Protein AF-0000000084380554 (afdb_homodimer)

InterPro domains:
  IPR001647 DNA-binding HTH domain, TetR-type [PF00440] (27-72)
  IPR001647 DNA-binding HTH domain, TetR-type [PR00455] (27-40)
  IPR001647 DNA-binding HTH domain, TetR-type [PR00455] (48-71)
  IPR001647 DNA-binding HTH domain, TetR-type [PS50977] (21-81)
  IPR009057 Homedomain-like superfamily [SSF46689] (13-91)
  IPR023772 DNA-binding HTH domain, TetR-type, conserved site [PS01081] (39-69)
  IPR036271 Tetracyclin repressor-like, C-terminal domain superfamily [SSF48498] (96-214)
  IPR050109 HTH-type, TetR-like transcriptional regulator [PTHR30055] (10-184)

pLDDT: mean 89.29, std 14.3, range [25.92, 98.31]

Sequence (442 aa):
MSTQNDKAQPKRPRRQQQRSILTKQKLLDAALQAFAENGFKGTSTRDIAERAGVHHPLITYHFKNKEELWRAAADRVFAGFMQVLENAQSQAAAEPPRERMAMLIRAYVHYAADHPTLHKVLFQESSHSNPRLDWLIDTYMRPLFEVAATDLKKLQEQGLAPAGNPALLFNMIRVSAGAVLALNVELKESSGVDLDDPRNVDMLADMIVNIFLPTGNPRTAMSTQNDKAQPKRPRRQQQRSILTKQKLLDAALQAFAENGFKGTSTRDIAERAGVHHPLITYHFKNKEELWRAAADRVFAGFMQVLENAQSQAAAEPPRERMAMLIRAYVHYAADHPTLHKVLFQESSHSNPRLDWLIDTYMRPLFEVAATDLKKLQEQGLAPAGNPALLFNMIRVSAGAVLALNVELKESSGVDLDDPRNVDMLADMIVNIFLPTGNPRTA

Foldseek 3Di:
DPPPPPPDPPDPPPVVVVVLVLLLVLLLVLLLVQCLVQNLVRDDLVSSCVSSVHDSVSCCVVQVDSVSSNVVSLCVLQVVLVVLLVVLQVVCVPPDLLVSVLSSLLSNLVSCLVPLSNLSNQVRCVPDDDPVNVCCCVPGVVVVQVVQLVSLVVCVVVVQFDDDRSSVLVVVSNCLRNVCSNCQVVCCVVPVQHSNDVVSSVVSSVVSSCRGGPPDRPDDD/DPPPPPPPPPDPPPVVVVVLVLLLVLLLVLLLVQCLVQNLVRDDLVSSCVSSVHDSVSCCVVQVDSVSSNVVSLCVLQVVLVVLLVVLLVVCVPPPLLVSVLSSLLSNLVSCLVPLSNLSNQVRCVPDDDPVNVCCCVPGVVVVLVVQLVSLVVCVVVVQFDDDRSSVLVVVSNCLRNVCSNCQVVCCVVPVQHSNDVVSSVVSSVVSSCRGGPPDRPDDD

Structure (mmCIF, N/CA/C/O backbone):
data_AF-0000000084380554-model_v1
#
loop_
_entity.id
_entity.type
_entity.pdbx_description
1 polymer 'HTH tetR-type domain-containing protein'
#
loop_
_atom_site.group_PDB
_atom_site.id
_atom_site.type_symbol
_atom_site.label_atom_id
_atom_site.label_alt_id
_atom_site.label_comp_id
_atom_site.label_asym_id
_atom_site.label_entity_id
_atom_site.label_seq_id
_atom_site.pdbx_PDB_ins_code
_atom_site.Cartn_x
_atom_site.Cartn_y
_atom_site.Cartn_z
_atom_site.occupancy
_atom_site.B_iso_or_equiv
_atom_site.auth_seq_id
_atom_site.auth_comp_id
_atom_site.auth_asym_id
_atom_site.auth_atom_id
_atom_site.pdbx_PDB_model_num
ATOM 1 N N . MET A 1 1 ? 36 43.25 33.406 1 36.03 1 MET A N 1
ATOM 2 C CA . MET A 1 1 ? 34.844 43.594 32.594 1 36.03 1 MET A CA 1
ATOM 3 C C . MET A 1 1 ? 35.094 43.281 31.109 1 36.03 1 MET A C 1
ATOM 5 O O . MET A 1 1 ? 35.625 44.125 30.375 1 36.03 1 MET A O 1
ATOM 9 N N . SER A 1 2 ? 35.531 42.031 30.719 1 44.47 2 SER A N 1
ATOM 10 C CA . SER A 1 2 ? 35.781 41.469 29.391 1 44.47 2 SER A CA 1
ATOM 11 C C . SER A 1 2 ? 34.5 41.5 28.547 1 44.47 2 SER A C 1
ATOM 13 O O . SER A 1 2 ? 33.531 40.844 28.875 1 44.47 2 SER A O 1
ATOM 15 N N . THR A 1 3 ? 34.25 42.625 27.828 1 43.5 3 THR A N 1
ATOM 16 C CA . THR A 1 3 ? 33.219 42.781 26.812 1 43.5 3 THR A CA 1
ATOM 17 C C . THR A 1 3 ? 33.344 41.688 25.766 1 43.5 3 THR A C 1
ATOM 19 O O . THR A 1 3 ? 34.344 41.625 25.031 1 43.5 3 THR A O 1
ATOM 22 N N . GLN A 1 4 ? 32.906 40.469 26.031 1 43.47 4 GLN A N 1
ATOM 23 C CA . GLN A 1 4 ? 32.75 39.438 25.016 1 43.47 4 GLN A CA 1
ATOM 24 C C . GLN A 1 4 ? 32 39.969 23.781 1 43.47 4 GLN A C 1
ATOM 26 O O . GLN A 1 4 ? 30.844 40.375 23.875 1 43.47 4 GLN A O 1
ATOM 31 N N . ASN A 1 5 ? 32.75 40.688 22.844 1 43.09 5 ASN A N 1
ATOM 32 C CA . ASN A 1 5 ? 32.281 41.125 21.516 1 43.09 5 ASN A CA 1
ATOM 33 C C . ASN A 1 5 ? 31.547 40 20.797 1 43.09 5 ASN A C 1
ATOM 35 O O . ASN A 1 5 ? 32.156 39.031 20.391 1 43.09 5 ASN A O 1
ATOM 39 N N . ASP A 1 6 ? 30.359 39.781 21.125 1 47.75 6 ASP A N 1
ATOM 40 C CA . ASP A 1 6 ? 29.438 38.969 20.312 1 47.75 6 ASP A CA 1
ATOM 41 C C . ASP A 1 6 ? 29.484 39.406 18.844 1 47.75 6 ASP A C 1
ATOM 43 O O . ASP A 1 6 ? 28.844 40.375 18.469 1 47.75 6 ASP A O 1
ATOM 47 N N . LYS A 1 7 ? 30.656 39.438 18.172 1 40.25 7 LYS A N 1
ATOM 48 C CA . LYS A 1 7 ? 30.672 39.688 16.734 1 40.25 7 LYS A CA 1
ATOM 49 C C . LYS A 1 7 ? 29.547 38.906 16.031 1 40.25 7 LYS A C 1
ATOM 51 O O . LYS A 1 7 ? 29.484 37.688 16.109 1 40.25 7 LYS A O 1
ATOM 56 N N . ALA A 1 8 ? 28.578 39.469 15.797 1 51.84 8 ALA A N 1
ATOM 57 C CA . ALA A 1 8 ? 27.484 39.062 14.922 1 51.84 8 ALA A CA 1
ATOM 58 C C . ALA A 1 8 ? 28.016 38.375 13.664 1 51.84 8 ALA A C 1
ATOM 60 O O . ALA A 1 8 ? 28.906 38.906 12.992 1 51.84 8 ALA A O 1
ATOM 61 N N . GLN A 1 9 ? 28.062 37.125 13.625 1 51.91 9 GLN A N 1
ATOM 62 C CA . GLN A 1 9 ? 28.375 36.469 12.367 1 51.91 9 GLN A CA 1
ATOM 63 C C . GLN A 1 9 ? 27.812 37.25 11.18 1 51.91 9 GLN A C 1
ATOM 65 O O . GLN A 1 9 ? 26.672 37.719 11.211 1 51.91 9 GLN A O 1
ATOM 70 N N . PRO A 1 10 ? 28.484 37.781 10.32 1 54.94 10 PRO A N 1
ATOM 71 C CA . PRO A 1 10 ? 28 38.594 9.195 1 54.94 10 PRO A CA 1
ATOM 72 C C . PRO A 1 10 ? 26.812 37.938 8.484 1 54.94 10 PRO A C 1
ATOM 74 O O . PRO A 1 10 ? 26.766 36.719 8.328 1 54.94 10 PRO A O 1
ATOM 77 N N . LYS A 1 11 ? 25.625 38.5 8.586 1 55.28 11 LYS A N 1
ATOM 78 C CA . LYS A 1 11 ? 24.422 38.094 7.859 1 55.28 11 LYS A CA 1
ATOM 79 C C . LYS A 1 11 ? 24.719 37.906 6.375 1 55.28 11 LYS A C 1
ATOM 81 O O . LYS A 1 11 ? 25.25 38.812 5.715 1 55.28 11 LYS A O 1
ATOM 86 N N . ARG A 1 12 ? 24.938 36.656 5.961 1 62.34 12 ARG A N 1
ATOM 87 C CA . ARG A 1 12 ? 25.094 36.438 4.527 1 62.34 12 ARG A CA 1
ATOM 88 C C . ARG A 1 12 ? 24.141 37.312 3.732 1 62.34 12 ARG A C 1
ATOM 90 O O . ARG A 1 12 ? 23.016 37.594 4.172 1 62.34 12 ARG A O 1
ATOM 97 N N . PRO A 1 13 ? 24.641 37.938 2.736 1 66.69 13 PRO A N 1
ATOM 98 C CA . PRO A 1 13 ? 23.766 38.781 1.92 1 66.69 13 PRO A CA 1
ATOM 99 C C . PRO A 1 13 ? 22.5 38.094 1.464 1 66.69 13 PRO A C 1
ATOM 101 O O . PRO A 1 13 ? 22.484 36.875 1.302 1 66.69 13 PRO A O 1
ATOM 104 N N . ARG A 1 14 ? 21.344 38.812 1.437 1 68.5 14 ARG A N 1
ATOM 105 C CA . ARG A 1 14 ? 20 38.344 1.116 1 68.5 14 ARG A CA 1
ATOM 106 C C . ARG A 1 14 ? 20.031 37.375 -0.07 1 68.5 14 ARG A C 1
ATOM 108 O O . ARG A 1 14 ? 19.359 36.344 -0.056 1 68.5 14 ARG A O 1
ATOM 115 N N . ARG A 1 15 ? 20.844 37.75 -1.089 1 71.31 15 ARG A N 1
ATOM 116 C CA . ARG A 1 15 ? 20.922 36.938 -2.297 1 71.31 15 ARG A CA 1
ATOM 117 C C . ARG A 1 15 ? 21.531 35.562 -2.002 1 71.31 15 ARG A C 1
ATOM 119 O O . ARG A 1 15 ? 21.094 34.562 -2.541 1 71.31 15 ARG A O 1
ATOM 126 N N . GLN A 1 16 ? 22.562 35.625 -1.169 1 69.81 16 GLN A N 1
ATOM 127 C CA . GLN A 1 16 ? 23.234 34.375 -0.803 1 69.81 16 GLN A CA 1
ATOM 128 C C . GLN A 1 16 ? 22.312 33.469 0.021 1 69.81 16 GLN A C 1
ATOM 130 O O . GLN A 1 16 ? 22.312 32.25 -0.136 1 69.81 16 GLN A O 1
ATOM 135 N N . GLN A 1 17 ? 21.5 34.125 0.887 1 73 17 GLN A N 1
ATOM 136 C CA . GLN A 1 17 ? 20.547 33.375 1.694 1 73 17 GLN A CA 1
ATOM 137 C C . GLN A 1 17 ? 19.484 32.719 0.82 1 73 17 GLN A C 1
ATOM 139 O O . GLN A 1 17 ? 19.125 31.562 1.034 1 73 17 GLN A O 1
ATOM 144 N N . GLN A 1 18 ? 19.062 33.531 -0.111 1 76.31 18 GLN A N 1
ATOM 145 C CA . GLN A 1 18 ? 18.031 33.031 -1.021 1 76.31 18 GLN A CA 1
ATOM 146 C C . GLN A 1 18 ? 1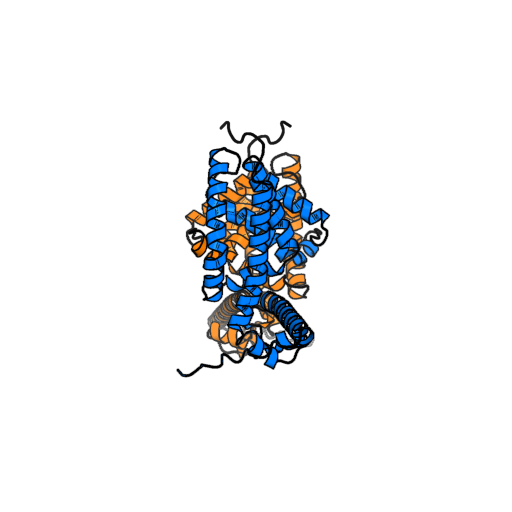8.562 31.875 -1.852 1 76.31 18 GLN A C 1
ATOM 148 O O . GLN A 1 18 ? 17.859 30.891 -2.08 1 76.31 18 GLN A O 1
ATOM 153 N N . ARG A 1 19 ? 19.781 31.953 -2.293 1 78.19 19 ARG A N 1
ATOM 154 C CA . ARG A 1 19 ? 20.406 30.891 -3.064 1 78.19 19 ARG A CA 1
ATOM 155 C C . ARG A 1 19 ? 20.578 29.625 -2.221 1 78.19 19 ARG A C 1
ATOM 157 O O . ARG A 1 19 ? 20.391 28.516 -2.719 1 78.19 19 ARG A O 1
ATOM 164 N N . SER A 1 20 ? 20.922 29.875 -1.025 1 81.94 20 SER A N 1
ATOM 165 C CA . SER A 1 20 ? 21.094 28.75 -0.105 1 81.94 20 SER A CA 1
ATOM 166 C C . SER A 1 20 ? 19.766 28.031 0.143 1 81.94 20 SER A C 1
ATOM 168 O O . SER A 1 20 ? 19.719 26.812 0.149 1 81.94 20 SER A O 1
ATOM 170 N N . ILE A 1 21 ? 18.781 28.844 0.295 1 83.88 21 ILE A N 1
ATOM 171 C CA . ILE A 1 21 ? 17.453 28.281 0.526 1 83.88 21 ILE A CA 1
ATOM 172 C C . ILE A 1 21 ? 17.016 27.5 -0.701 1 83.88 21 ILE A C 1
ATOM 174 O O . ILE A 1 21 ? 16.484 26.391 -0.577 1 83.88 21 ILE A O 1
ATOM 178 N N . LEU A 1 22 ? 17.25 27.969 -1.778 1 87.25 22 LEU A N 1
ATOM 179 C CA . LEU A 1 22 ? 16.875 27.312 -3.023 1 87.25 22 LEU A CA 1
ATOM 180 C C . LEU A 1 22 ? 17.641 26 -3.199 1 87.25 22 LEU A C 1
ATOM 182 O O . LEU A 1 22 ? 17.062 25 -3.631 1 87.25 22 LEU A O 1
ATOM 186 N N . THR A 1 23 ? 18.906 26.094 -2.887 1 89.44 23 THR A N 1
ATOM 187 C CA . THR A 1 23 ? 19.734 24.891 -2.979 1 89.44 23 THR A CA 1
ATOM 188 C C . THR A 1 23 ? 19.234 23.828 -2.02 1 89.44 23 THR A C 1
ATOM 190 O O . THR A 1 23 ? 19.125 22.656 -2.391 1 89.44 23 THR A O 1
ATOM 193 N N . LYS A 1 24 ? 18.953 24.266 -0.84 1 91.81 24 LYS A N 1
ATOM 194 C CA . LYS A 1 24 ? 18.438 23.328 0.157 1 91.81 24 LYS A CA 1
ATOM 195 C C . LYS A 1 24 ? 17.141 22.672 -0.318 1 91.81 24 LYS A C 1
ATOM 197 O O . LYS A 1 24 ? 16.969 21.453 -0.172 1 91.81 24 LYS A O 1
ATOM 202 N N . GLN A 1 25 ? 16.281 23.438 -0.913 1 92.56 25 GLN A N 1
ATOM 203 C CA . GLN A 1 25 ? 15.016 22.938 -1.42 1 92.56 25 GLN A CA 1
ATOM 204 C C . GLN A 1 25 ? 15.234 21.953 -2.568 1 92.56 25 GLN A C 1
ATOM 206 O O . GLN A 1 25 ? 14.578 20.906 -2.633 1 92.56 25 GLN A O 1
ATOM 211 N N . LYS A 1 26 ? 16.094 22.234 -3.408 1 93.44 26 LYS A N 1
ATOM 212 C CA . LYS A 1 26 ? 16.422 21.359 -4.523 1 93.44 26 LYS A CA 1
ATOM 213 C C . LYS A 1 26 ? 16.938 20 -4.027 1 93.44 26 LYS A C 1
ATOM 215 O O . LYS A 1 26 ? 16.578 18.953 -4.562 1 93.44 26 LYS A O 1
ATOM 220 N N . LEU A 1 27 ? 17.766 20.125 -3.051 1 94.19 27 LEU A N 1
ATOM 221 C CA . LEU A 1 27 ? 18.359 18.906 -2.49 1 94.19 27 LEU A CA 1
ATOM 222 C C . LEU A 1 27 ? 17.297 18.047 -1.817 1 94.19 27 LEU A C 1
ATOM 224 O O . LEU A 1 27 ? 17.297 16.828 -1.967 1 94.19 27 LEU A O 1
ATOM 228 N N . LEU A 1 28 ? 16.406 18.703 -1.146 1 95.19 28 LEU A N 1
ATOM 229 C CA . LEU A 1 28 ? 15.344 17.969 -0.463 1 95.19 28 LEU A CA 1
ATOM 230 C C . LEU A 1 28 ? 14.422 17.297 -1.468 1 95.19 28 LEU A C 1
ATOM 232 O O . LEU A 1 28 ? 14.031 16.141 -1.283 1 95.19 28 LEU A O 1
ATOM 236 N N . ASP A 1 29 ? 14.109 17.969 -2.494 1 93.81 29 ASP A N 1
ATOM 237 C CA . ASP A 1 29 ? 13.258 17.422 -3.541 1 93.81 29 ASP A CA 1
ATOM 238 C C . ASP A 1 29 ? 13.922 16.219 -4.207 1 93.81 29 ASP A C 1
ATOM 240 O O . ASP A 1 29 ? 13.289 15.172 -4.395 1 93.81 29 ASP A O 1
ATOM 244 N N . ALA A 1 30 ? 15.141 16.375 -4.523 1 95 30 ALA A N 1
ATOM 245 C CA . ALA A 1 30 ? 15.906 15.297 -5.148 1 95 30 ALA A CA 1
ATOM 246 C C . ALA A 1 30 ? 16.031 14.102 -4.211 1 95 30 ALA A C 1
ATOM 248 O O . ALA A 1 30 ? 15.93 12.945 -4.641 1 95 30 ALA A O 1
ATOM 249 N N . ALA A 1 31 ? 16.281 14.414 -2.971 1 95.69 31 ALA A N 1
ATOM 250 C CA . ALA A 1 31 ? 16.438 13.367 -1.968 1 95.69 31 ALA A CA 1
ATOM 251 C C . ALA A 1 31 ? 15.148 12.57 -1.803 1 95.69 31 ALA A C 1
ATOM 253 O O . ALA A 1 31 ? 15.172 11.336 -1.79 1 95.69 31 ALA A O 1
ATOM 254 N N . LEU A 1 32 ? 14.07 13.289 -1.704 1 93.81 32 LEU A N 1
ATOM 255 C CA . LEU A 1 32 ? 12.773 12.641 -1.534 1 93.81 32 LEU A CA 1
ATOM 256 C C . LEU A 1 32 ? 12.492 11.68 -2.688 1 93.81 32 LEU A C 1
ATOM 258 O O . LEU A 1 32 ? 12.094 10.539 -2.467 1 93.81 32 LEU A O 1
ATOM 262 N N . GLN A 1 33 ? 12.703 12.102 -3.818 1 91.19 33 GLN A N 1
ATOM 263 C CA . GLN A 1 33 ? 12.477 11.281 -5 1 91.19 33 GLN A CA 1
ATOM 264 C C . GLN A 1 33 ? 13.406 10.062 -5.016 1 91.19 33 GLN A C 1
ATOM 266 O O . GLN A 1 33 ? 12.961 8.945 -5.277 1 91.19 33 GLN A O 1
ATOM 271 N N . ALA A 1 34 ? 14.633 10.312 -4.762 1 91.38 34 ALA A N 1
ATOM 272 C CA . ALA A 1 34 ? 15.625 9.242 -4.781 1 91.38 34 ALA A CA 1
ATOM 273 C C . ALA A 1 34 ? 15.312 8.188 -3.725 1 91.38 34 ALA A C 1
ATOM 275 O O . ALA A 1 34 ? 15.328 6.988 -4.016 1 91.38 34 ALA A O 1
ATOM 276 N N . PHE A 1 35 ? 14.992 8.625 -2.521 1 91.31 35 PHE A N 1
ATOM 277 C CA . PHE A 1 35 ? 14.688 7.703 -1.43 1 91.31 35 PHE A CA 1
ATOM 278 C C . PHE A 1 35 ? 13.391 6.949 -1.701 1 91.31 35 PHE A C 1
ATOM 280 O O . PHE A 1 35 ? 13.281 5.766 -1.373 1 91.31 35 PHE A O 1
ATOM 287 N N . ALA A 1 36 ? 12.453 7.605 -2.285 1 88.44 36 ALA A N 1
ATOM 288 C CA . ALA A 1 36 ? 11.172 6.973 -2.617 1 88.44 36 ALA A CA 1
ATOM 289 C C . ALA A 1 36 ? 11.352 5.914 -3.701 1 88.44 36 ALA A C 1
ATOM 291 O O . ALA A 1 36 ? 10.695 4.871 -3.674 1 88.44 36 ALA A O 1
ATOM 292 N N . GLU A 1 37 ? 12.234 6.109 -4.613 1 84 37 GLU A N 1
ATOM 293 C CA . GLU A 1 37 ? 12.422 5.234 -5.77 1 84 37 GLU A CA 1
ATOM 294 C C . GLU A 1 37 ? 13.359 4.078 -5.441 1 84 37 GLU A C 1
ATOM 296 O O . GLU A 1 37 ? 13.125 2.945 -5.867 1 84 37 GLU A O 1
ATOM 301 N N . ASN A 1 38 ? 14.438 4.414 -4.625 1 83.75 38 ASN A N 1
ATOM 302 C CA . ASN A 1 38 ? 15.516 3.439 -4.512 1 83.75 38 ASN A CA 1
ATOM 303 C C . ASN A 1 38 ? 15.695 2.967 -3.074 1 83.75 38 ASN A C 1
ATOM 305 O O . ASN A 1 38 ? 16.5 2.064 -2.809 1 83.75 38 ASN A O 1
ATOM 309 N N . GLY A 1 39 ? 14.922 3.578 -2.205 1 87.56 39 GLY A N 1
ATOM 310 C CA . GLY A 1 39 ? 15.164 3.275 -0.803 1 87.56 39 GLY A CA 1
ATOM 311 C C . GLY A 1 39 ? 16.406 3.939 -0.256 1 87.56 39 GLY A C 1
ATOM 312 O O . GLY A 1 39 ? 17.203 4.504 -1.013 1 87.56 39 GLY A O 1
ATOM 313 N N . PHE A 1 40 ? 16.625 3.809 1.055 1 90.56 40 PHE A N 1
ATOM 314 C CA . PHE A 1 40 ? 17.75 4.445 1.721 1 90.56 40 PHE A CA 1
ATOM 315 C C . PHE A 1 40 ? 19.062 3.805 1.286 1 90.56 40 PHE A C 1
ATOM 317 O O . PHE A 1 40 ? 20.016 4.504 0.923 1 90.56 40 PHE A O 1
ATOM 324 N N . LYS A 1 41 ? 19.109 2.541 1.317 1 85.12 41 LYS A N 1
ATOM 325 C CA . LYS A 1 41 ? 20.328 1.815 0.989 1 85.12 41 LYS A CA 1
ATOM 326 C C . LYS A 1 41 ? 20.688 1.982 -0.484 1 85.12 41 LYS A C 1
ATOM 328 O O . LYS A 1 41 ? 21.859 2.09 -0.833 1 85.12 41 LYS A O 1
ATOM 333 N N . GLY A 1 42 ? 19.719 2.086 -1.3 1 84.94 42 GLY A N 1
ATOM 334 C CA . GLY A 1 42 ? 19.938 2.16 -2.734 1 84.94 42 GLY A CA 1
ATOM 335 C C . GLY A 1 42 ? 20.25 3.564 -3.219 1 84.94 42 GLY A C 1
ATOM 336 O O . GLY A 1 42 ? 20.484 3.779 -4.41 1 84.94 42 GLY A O 1
ATOM 337 N N . THR A 1 43 ? 20.219 4.465 -2.359 1 91.5 43 THR A N 1
ATOM 338 C CA . THR A 1 43 ? 20.438 5.859 -2.721 1 91.5 43 THR A CA 1
ATOM 339 C C . THR A 1 43 ? 21.766 6.363 -2.154 1 91.5 43 THR A C 1
ATOM 341 O O . THR A 1 43 ? 22.094 6.098 -0.996 1 91.5 43 THR A O 1
ATOM 344 N N . SER A 1 44 ? 22.547 7.047 -3.012 1 93.56 44 SER A N 1
ATOM 345 C CA . SER A 1 44 ? 23.781 7.684 -2.547 1 93.56 44 SER A CA 1
ATOM 346 C C . SER A 1 44 ? 23.641 9.203 -2.545 1 93.56 44 SER A C 1
ATOM 348 O O . SER A 1 44 ? 22.828 9.766 -3.279 1 93.56 44 SER A O 1
ATOM 350 N N . THR A 1 45 ? 24.438 9.828 -1.69 1 95.38 45 THR A N 1
ATOM 351 C CA . THR A 1 45 ? 24.438 11.289 -1.659 1 95.38 45 THR A CA 1
ATOM 352 C C . THR A 1 45 ? 24.922 11.859 -2.982 1 95.38 45 THR A C 1
ATOM 354 O O . THR A 1 45 ? 24.5 12.938 -3.398 1 95.38 45 THR A O 1
ATOM 357 N N . ARG A 1 46 ? 25.766 11.188 -3.639 1 94.19 46 ARG A N 1
ATOM 358 C CA . ARG A 1 46 ? 26.234 11.602 -4.957 1 94.19 46 ARG A CA 1
ATOM 359 C C . ARG A 1 46 ? 25.094 11.625 -5.965 1 94.19 46 ARG A C 1
ATOM 361 O O . ARG A 1 46 ? 24.953 12.578 -6.723 1 94.19 46 ARG A O 1
ATOM 368 N N . ASP A 1 47 ? 24.25 10.602 -5.93 1 91.94 47 ASP A N 1
ATOM 369 C CA . ASP A 1 47 ? 23.078 10.531 -6.797 1 91.94 47 ASP A CA 1
ATOM 370 C C . ASP A 1 47 ? 22.141 11.703 -6.547 1 91.94 47 ASP A C 1
ATOM 372 O O . ASP A 1 47 ? 21.609 12.289 -7.492 1 91.94 47 ASP A O 1
ATOM 376 N N . ILE A 1 48 ? 21.953 12.031 -5.355 1 96 48 ILE A N 1
ATOM 377 C CA . ILE A 1 48 ? 21.031 13.102 -4.965 1 96 48 ILE A CA 1
ATOM 378 C C . ILE A 1 48 ? 21.578 14.445 -5.457 1 96 48 ILE A C 1
ATOM 380 O O . ILE A 1 48 ? 20.828 15.258 -6.012 1 96 48 ILE A O 1
ATOM 384 N N . ALA A 1 49 ? 22.891 14.648 -5.242 1 95.75 49 ALA A N 1
ATOM 385 C CA . ALA A 1 49 ? 23.516 15.883 -5.699 1 95.75 49 ALA A CA 1
ATOM 386 C C . ALA A 1 49 ? 23.391 16.031 -7.211 1 95.75 49 ALA A C 1
ATOM 388 O O . ALA A 1 49 ? 23.062 17.125 -7.707 1 95.75 49 ALA A O 1
ATOM 389 N N . GLU A 1 50 ? 23.625 14.977 -7.922 1 95.19 50 GLU A N 1
ATOM 390 C CA . GLU A 1 50 ? 23.531 14.977 -9.375 1 95.19 50 GLU A CA 1
ATOM 391 C C . GLU A 1 50 ? 22.109 15.289 -9.836 1 95.19 50 GLU A C 1
ATOM 393 O O . GLU A 1 50 ? 21.906 16.109 -10.727 1 95.19 50 GLU A O 1
ATOM 398 N N . ARG A 1 51 ? 21.172 14.703 -9.203 1 93.62 51 ARG A N 1
ATOM 399 C CA . ARG A 1 51 ? 19.766 14.93 -9.531 1 93.62 51 ARG A CA 1
ATOM 400 C C . ARG A 1 51 ? 19.359 16.375 -9.242 1 93.62 51 ARG A C 1
ATOM 402 O O . ARG A 1 51 ? 18.547 16.938 -9.961 1 93.62 51 ARG A O 1
ATOM 409 N N . ALA A 1 52 ? 19.906 16.891 -8.188 1 94.88 52 ALA A N 1
ATOM 410 C CA . ALA A 1 52 ? 19.578 18.25 -7.766 1 94.88 52 ALA A CA 1
ATOM 411 C C . ALA A 1 52 ? 20.344 19.281 -8.594 1 94.88 52 ALA A C 1
ATOM 413 O O . ALA A 1 52 ? 20.031 20.469 -8.555 1 94.88 52 ALA A O 1
ATOM 414 N N . GLY A 1 53 ? 21.328 18.812 -9.305 1 94.88 53 GLY A N 1
ATOM 415 C CA . GLY A 1 53 ? 22.156 19.719 -10.086 1 94.88 53 GLY A CA 1
ATOM 416 C C . GLY A 1 53 ? 23.078 20.578 -9.234 1 94.88 53 GLY A C 1
ATOM 417 O O . GLY A 1 53 ? 23.266 21.766 -9.523 1 94.88 53 GLY A O 1
ATOM 418 N N . VAL A 1 54 ? 23.516 20.109 -8.164 1 93 54 VAL A N 1
ATOM 419 C CA . VAL A 1 54 ? 24.359 20.859 -7.25 1 93 54 VAL A CA 1
ATOM 420 C C . VAL A 1 54 ? 25.641 20.094 -6.977 1 93 54 VAL A C 1
ATOM 422 O O . VAL A 1 54 ? 25.719 18.891 -7.238 1 93 54 VAL A O 1
ATOM 425 N N . HIS A 1 55 ? 26.609 20.859 -6.438 1 91.69 55 HIS A N 1
ATOM 426 C CA . HIS A 1 55 ? 27.875 20.234 -6.059 1 91.69 55 HIS A CA 1
ATOM 427 C C . HIS A 1 55 ? 27.719 19.391 -4.801 1 91.69 55 HIS A C 1
ATOM 429 O O . HIS A 1 55 ? 27.078 19.812 -3.834 1 91.69 55 HIS A O 1
ATOM 435 N N . HIS A 1 56 ? 28.359 18.234 -4.805 1 92.5 56 HIS A N 1
ATOM 436 C CA . HIS A 1 56 ? 28.203 17.203 -3.795 1 92.5 56 HIS A CA 1
ATOM 437 C C . HIS A 1 56 ? 28.531 17.734 -2.402 1 92.5 56 HIS A C 1
ATOM 439 O O . HIS A 1 56 ? 27.797 17.453 -1.445 1 92.5 56 HIS A O 1
ATOM 445 N N . PRO A 1 57 ? 29.516 18.578 -2.195 1 90.75 57 PRO A N 1
ATOM 446 C CA . PRO A 1 57 ? 29.859 19.047 -0.845 1 90.75 57 PRO A CA 1
ATOM 447 C C . PRO A 1 57 ? 28.734 19.859 -0.199 1 90.75 57 PRO A C 1
ATOM 449 O O . PRO A 1 57 ? 28.688 19.984 1.026 1 90.75 57 PRO A O 1
ATOM 452 N N . LEU A 1 58 ? 27.922 20.359 -0.978 1 90.38 58 LEU A N 1
ATOM 453 C CA . LEU A 1 58 ? 26.812 21.172 -0.465 1 90.38 58 LEU A CA 1
ATOM 454 C C . LEU A 1 58 ? 25.859 20.312 0.358 1 90.38 58 LEU A C 1
ATOM 456 O O . LEU A 1 58 ? 25.125 20.844 1.21 1 90.38 58 LEU A O 1
ATOM 460 N N . ILE A 1 59 ? 25.828 19 0.095 1 92.38 59 ILE A N 1
ATOM 461 C CA . ILE A 1 59 ? 24.984 18.109 0.886 1 92.38 59 ILE A CA 1
ATOM 462 C C . ILE A 1 59 ? 25.469 18.094 2.332 1 92.38 59 ILE A C 1
ATOM 464 O O . ILE A 1 59 ? 24.672 18.219 3.266 1 92.38 59 ILE A O 1
ATOM 468 N N . THR A 1 60 ? 26.781 17.969 2.479 1 91.75 60 THR A N 1
ATOM 469 C CA . THR A 1 60 ? 27.344 17.938 3.82 1 91.75 60 THR A CA 1
ATOM 470 C C . THR A 1 60 ? 27.172 19.281 4.52 1 91.75 60 THR A C 1
ATOM 472 O O . THR A 1 60 ? 26.938 19.328 5.73 1 91.75 60 THR A O 1
ATOM 475 N N . TYR A 1 61 ? 27.312 20.266 3.75 1 91.06 61 TYR A N 1
ATOM 476 C CA . TYR A 1 61 ? 27.156 21.609 4.301 1 91.06 61 TYR A CA 1
ATOM 477 C C . TYR A 1 61 ? 25.75 21.812 4.848 1 91.06 61 TYR A C 1
ATOM 479 O O . TYR A 1 61 ? 25.578 22.266 5.98 1 91.06 61 TYR A O 1
ATOM 487 N N . HIS A 1 62 ? 24.781 21.391 4.148 1 93.25 62 HIS A N 1
ATOM 488 C CA . HIS A 1 62 ? 23.391 21.672 4.512 1 93.25 62 HIS A CA 1
ATOM 489 C C . HIS A 1 62 ? 22.844 20.609 5.441 1 93.25 62 HIS A C 1
ATOM 491 O O . HIS A 1 62 ? 21.984 20.891 6.289 1 93.25 62 HIS A O 1
ATOM 497 N N . PHE A 1 63 ? 23.234 19.234 5.328 1 94.94 63 PHE A N 1
ATOM 498 C CA . PHE A 1 63 ? 22.531 18.172 6.027 1 94.94 63 PHE A CA 1
ATOM 499 C C . PHE A 1 63 ? 23.516 17.281 6.781 1 94.94 63 PHE A C 1
ATOM 501 O O . PHE A 1 63 ? 23.109 16.375 7.52 1 94.94 63 PHE A O 1
ATOM 508 N N . LYS A 1 64 ? 24.719 17.516 6.734 1 93.19 64 LYS A N 1
ATOM 509 C CA . LYS A 1 64 ? 25.781 16.844 7.477 1 93.19 64 LYS A CA 1
ATOM 510 C C . LYS A 1 64 ? 26.062 15.461 6.906 1 93.19 64 LYS A C 1
ATOM 512 O O . LYS A 1 64 ? 27.219 15.141 6.582 1 93.19 64 LYS A O 1
ATOM 517 N N . ASN A 1 65 ? 24.922 14.57 6.875 1 94 65 ASN A N 1
ATOM 518 C CA . ASN A 1 65 ? 25.078 13.219 6.355 1 94 65 ASN A CA 1
ATOM 519 C C . ASN A 1 65 ? 23.797 12.711 5.719 1 94 65 ASN A C 1
ATOM 521 O O . ASN A 1 65 ? 22.781 13.422 5.707 1 94 65 ASN A O 1
ATOM 525 N N . LYS A 1 66 ? 23.812 11.523 5.188 1 95.44 66 LYS A N 1
ATOM 526 C CA . LYS A 1 66 ? 22.703 10.938 4.441 1 95.44 66 LYS A CA 1
ATOM 527 C C . LYS A 1 66 ? 21.484 10.734 5.34 1 95.44 66 LYS A C 1
ATOM 529 O O . LYS A 1 66 ? 20.359 10.961 4.91 1 95.44 66 LYS A O 1
ATOM 534 N N . GLU A 1 67 ? 21.734 10.359 6.555 1 95.75 67 GLU A N 1
ATOM 535 C CA . GLU A 1 67 ? 20.641 10.117 7.496 1 95.75 67 GLU A CA 1
ATOM 536 C C . GLU A 1 67 ? 19.891 11.398 7.809 1 95.75 67 GLU A C 1
ATOM 538 O O . GLU A 1 67 ? 18.656 11.414 7.805 1 95.75 67 GLU A O 1
ATOM 543 N N . GLU A 1 68 ? 20.562 12.414 8.078 1 96.5 68 GLU A N 1
ATOM 544 C CA . GLU A 1 68 ? 19.938 13.695 8.367 1 96.5 68 GLU A CA 1
ATOM 545 C C . GLU A 1 68 ? 19.219 14.258 7.141 1 96.5 68 GLU A C 1
ATOM 547 O O . GLU A 1 68 ? 18.188 14.914 7.258 1 96.5 68 GLU A O 1
ATOM 552 N N . LEU A 1 69 ? 19.906 14.055 5.977 1 96.56 69 LEU A N 1
ATOM 553 C CA . LEU A 1 69 ? 19.25 14.445 4.734 1 96.56 69 LEU A CA 1
ATOM 554 C C . LEU A 1 69 ? 17.938 13.68 4.547 1 96.56 69 LEU A C 1
ATOM 556 O O . LEU A 1 69 ? 16.922 14.266 4.18 1 96.56 69 LEU A O 1
ATOM 560 N N . TRP A 1 70 ? 17.922 12.406 4.809 1 96.88 70 TRP A N 1
ATOM 561 C CA . TRP A 1 70 ? 16.719 11.586 4.727 1 96.88 70 TRP A CA 1
ATOM 562 C C . TRP A 1 70 ? 15.633 12.117 5.66 1 96.88 70 TRP A C 1
ATOM 564 O O . TRP A 1 70 ? 14.492 12.305 5.246 1 96.88 70 TRP A O 1
ATOM 574 N N . ARG A 1 71 ? 16 12.367 6.895 1 96.88 71 ARG A N 1
ATOM 575 C CA . ARG A 1 71 ? 15.055 12.836 7.898 1 96.88 71 ARG A CA 1
ATOM 576 C C . ARG A 1 71 ? 14.43 14.164 7.48 1 96.88 71 ARG A C 1
ATOM 578 O O . ARG A 1 71 ? 13.219 14.359 7.609 1 96.88 71 ARG A O 1
ATOM 585 N N . ALA A 1 72 ? 15.281 15 7 1 96.69 72 ALA A N 1
ATOM 586 C CA . ALA A 1 72 ? 14.797 16.312 6.57 1 96.69 72 ALA A CA 1
ATOM 587 C C . ALA A 1 72 ? 13.828 16.172 5.398 1 96.69 72 ALA A C 1
ATOM 589 O O . ALA A 1 72 ? 12.805 16.859 5.355 1 96.69 72 ALA A O 1
ATOM 590 N N . ALA A 1 73 ? 14.148 15.344 4.441 1 96.06 73 ALA A N 1
ATOM 591 C CA . ALA A 1 73 ? 13.289 15.109 3.285 1 96.06 73 ALA A CA 1
ATOM 592 C C . ALA A 1 73 ? 11.953 14.5 3.711 1 96.06 73 ALA A C 1
ATOM 594 O O . ALA A 1 73 ? 10.891 14.945 3.279 1 96.06 73 ALA A O 1
ATOM 595 N N . ALA A 1 74 ? 11.992 13.516 4.555 1 96.19 74 ALA A N 1
ATOM 596 C CA . ALA A 1 74 ? 10.781 12.875 5.074 1 96.19 74 ALA A CA 1
ATOM 597 C C . ALA A 1 74 ? 9.945 13.852 5.887 1 96.19 74 ALA A C 1
ATOM 599 O O . ALA A 1 74 ? 8.719 13.906 5.742 1 96.19 74 ALA A O 1
ATOM 600 N N . ASP A 1 75 ? 10.625 14.562 6.73 1 96.44 75 ASP A N 1
ATOM 601 C CA . ASP A 1 75 ? 9.953 15.555 7.57 1 96.44 75 ASP A CA 1
ATOM 602 C C . ASP A 1 75 ? 9.156 16.547 6.727 1 96.44 75 ASP A C 1
ATOM 604 O O . ASP A 1 75 ? 8.031 16.906 7.09 1 96.44 75 ASP A O 1
ATOM 608 N N . ARG A 1 76 ? 9.711 16.953 5.68 1 93.81 76 ARG A N 1
ATOM 609 C CA . ARG A 1 76 ? 9.047 17.906 4.809 1 93.81 76 ARG A CA 1
ATOM 610 C C . ARG A 1 76 ? 7.699 17.391 4.324 1 93.81 76 ARG A C 1
ATOM 612 O O . ARG A 1 76 ? 6.699 18.094 4.363 1 93.81 76 ARG A O 1
ATOM 619 N N . VAL A 1 77 ? 7.617 16.203 3.906 1 94.44 77 VAL A N 1
ATOM 620 C CA . VAL A 1 77 ? 6.402 15.641 3.32 1 94.44 77 VAL A CA 1
ATOM 621 C C . VAL A 1 77 ? 5.406 15.305 4.426 1 94.44 77 VAL A C 1
ATOM 623 O O . VAL A 1 77 ? 4.215 15.594 4.309 1 94.44 77 VAL A O 1
ATOM 626 N N . PHE A 1 78 ? 5.828 14.75 5.504 1 95.88 78 PHE A N 1
ATOM 627 C CA . PHE A 1 78 ? 4.938 14.312 6.574 1 95.88 78 PHE A CA 1
ATOM 628 C C . PHE A 1 78 ? 4.453 15.508 7.395 1 95.88 78 PHE A C 1
ATOM 630 O O . PHE A 1 78 ? 3.303 15.531 7.836 1 95.88 78 PHE A O 1
ATOM 637 N N . ALA A 1 79 ? 5.355 16.453 7.613 1 95.25 79 ALA A N 1
ATOM 638 C CA . ALA A 1 79 ? 4.93 17.672 8.297 1 95.25 79 ALA A CA 1
ATOM 639 C C . ALA A 1 79 ? 3.887 18.438 7.48 1 95.25 79 ALA A C 1
ATOM 641 O O . ALA A 1 79 ? 2.939 18.984 8.039 1 95.25 79 ALA A O 1
ATOM 642 N N . GLY A 1 80 ? 4.152 18.469 6.172 1 94.94 80 GLY A N 1
ATOM 643 C CA . GLY A 1 80 ? 3.145 19.047 5.297 1 94.94 80 GLY A CA 1
ATOM 644 C C . GLY A 1 80 ? 1.795 18.359 5.402 1 94.94 80 GLY A C 1
ATOM 645 O O . GLY A 1 80 ? 0.758 19.031 5.438 1 94.94 80 GLY A O 1
ATOM 646 N N . PHE A 1 81 ? 1.801 17.094 5.492 1 95.31 81 PHE A N 1
ATOM 647 C CA . PHE A 1 81 ? 0.583 16.312 5.656 1 95.31 81 PHE A CA 1
ATOM 648 C C . PHE A 1 81 ? -0.119 16.672 6.961 1 95.31 81 PHE A C 1
ATOM 650 O O . PHE A 1 81 ? -1.329 16.906 6.977 1 95.31 81 PHE A O 1
ATOM 657 N N . MET A 1 82 ? 0.611 16.719 8.023 1 95.19 82 MET A N 1
ATOM 658 C CA . MET A 1 82 ? 0.047 17.062 9.328 1 95.19 82 MET A CA 1
ATOM 659 C C . MET A 1 82 ? -0.57 18.453 9.312 1 95.19 82 MET A C 1
ATOM 661 O O . MET A 1 82 ? -1.622 18.688 9.906 1 95.19 82 MET A O 1
ATOM 665 N N . GLN A 1 83 ? 0.076 19.328 8.641 1 95.69 83 GLN A N 1
ATOM 666 C CA . GLN A 1 83 ? -0.434 20.703 8.539 1 95.69 83 GLN A CA 1
ATOM 667 C C . GLN A 1 83 ? -1.763 20.734 7.793 1 95.69 83 GLN A C 1
ATOM 669 O O . GLN A 1 83 ? -2.686 21.453 8.188 1 95.69 83 GLN A O 1
ATOM 674 N N . VAL A 1 84 ? -1.838 20.016 6.754 1 95.44 84 VAL A N 1
ATOM 675 C CA . VAL A 1 84 ? -3.066 19.938 5.969 1 95.44 84 VAL A CA 1
ATOM 676 C C . VAL A 1 84 ? -4.195 19.375 6.828 1 95.44 84 VAL A C 1
ATOM 678 O O . VAL A 1 84 ? -5.324 19.859 6.781 1 95.44 84 VAL A O 1
ATOM 681 N N . LEU A 1 85 ? -3.91 18.359 7.559 1 94.69 85 LEU A N 1
ATOM 682 C CA . LEU A 1 85 ? -4.914 17.75 8.414 1 94.69 85 LEU A CA 1
ATOM 683 C C . LEU A 1 85 ? -5.359 18.703 9.516 1 94.69 85 LEU A C 1
ATOM 685 O O . LEU A 1 85 ? -6.551 18.781 9.828 1 94.69 85 LEU A O 1
ATOM 689 N N . GLU A 1 86 ? -4.426 19.422 10.062 1 94.44 86 GLU A N 1
ATOM 690 C CA . GLU A 1 86 ? -4.746 20.406 11.086 1 94.44 86 GLU A CA 1
ATOM 691 C C . GLU A 1 86 ? -5.656 21.5 10.523 1 94.44 86 GLU A C 1
ATOM 693 O O . GLU A 1 86 ? -6.609 21.922 11.188 1 94.44 86 GLU A O 1
ATOM 698 N N . ASN A 1 87 ? -5.301 21.953 9.406 1 96.12 87 ASN A N 1
ATOM 699 C CA . ASN A 1 87 ? -6.129 22.969 8.75 1 96.12 87 ASN A CA 1
ATOM 700 C C . ASN A 1 87 ? -7.539 22.438 8.484 1 96.12 87 ASN A C 1
ATOM 702 O O . ASN A 1 87 ? -8.523 23.141 8.719 1 96.12 87 ASN A O 1
ATOM 706 N N . ALA A 1 88 ? -7.617 21.203 7.984 1 95.38 88 ALA A N 1
ATOM 707 C CA . ALA A 1 88 ? -8.914 20.594 7.719 1 95.38 88 ALA A CA 1
ATOM 708 C C . ALA A 1 88 ? -9.727 20.453 9.008 1 95.38 88 ALA A C 1
ATOM 710 O O . A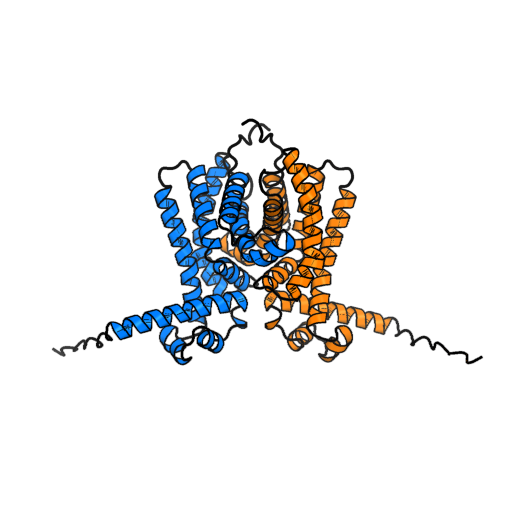LA A 1 88 ? -10.938 20.672 9.008 1 95.38 88 ALA A O 1
ATOM 711 N N . GLN A 1 89 ? -9.078 20.062 10.016 1 93.62 89 GLN A N 1
ATOM 712 C CA . GLN A 1 89 ? -9.734 19.922 11.312 1 93.62 89 GLN A CA 1
ATOM 713 C C . GLN A 1 89 ? -10.305 21.266 11.781 1 93.62 89 GLN A C 1
ATOM 715 O O . GLN A 1 89 ? -11.43 21.312 12.289 1 93.62 89 GLN A O 1
ATOM 720 N N . SER A 1 90 ? -9.531 22.281 11.633 1 95.12 90 SER A N 1
ATOM 721 C CA . SER A 1 90 ? -9.969 23.609 12.031 1 95.12 90 SER A CA 1
ATOM 722 C C . SER A 1 90 ? -11.18 24.062 11.227 1 95.12 90 SER A C 1
ATOM 724 O O . SER A 1 90 ? -12.125 24.625 11.781 1 95.12 90 SER A O 1
ATOM 726 N N . GLN A 1 91 ? -11.141 23.797 10.016 1 95.88 91 GLN A N 1
ATOM 727 C CA . GLN A 1 91 ? -12.227 24.188 9.125 1 95.88 91 GLN A CA 1
ATOM 728 C C . GLN A 1 91 ? -13.492 23.391 9.43 1 95.88 91 GLN A C 1
ATOM 730 O O . GLN A 1 91 ? -14.609 23.875 9.227 1 95.88 91 GLN A O 1
ATOM 735 N N . ALA A 1 92 ? -13.297 22.156 9.906 1 94.12 92 ALA A N 1
ATOM 736 C CA . ALA A 1 92 ? -14.414 21.25 10.117 1 94.12 92 ALA A CA 1
ATOM 737 C C . ALA A 1 92 ? -14.914 21.312 11.555 1 94.12 92 ALA A C 1
ATOM 739 O O . ALA A 1 92 ? -15.773 20.531 11.961 1 94.12 92 ALA A O 1
ATOM 740 N N . ALA A 1 93 ? -14.438 22.25 12.336 1 91.44 93 ALA A N 1
ATOM 741 C CA . ALA A 1 93 ? -14.664 22.281 13.773 1 91.44 93 ALA A CA 1
ATOM 742 C C . ALA A 1 93 ? -16.156 22.391 14.094 1 91.44 93 ALA A C 1
ATOM 744 O O . ALA A 1 93 ? -16.609 21.859 15.102 1 91.44 93 ALA A O 1
ATOM 745 N N . ALA A 1 94 ? -16.938 22.953 13.25 1 94.5 94 ALA A N 1
ATOM 746 C CA . ALA A 1 94 ? -18.359 23.188 13.508 1 94.5 94 ALA A CA 1
ATOM 747 C C . ALA A 1 94 ? -19.219 22.094 12.883 1 94.5 94 ALA A C 1
ATOM 749 O O . ALA A 1 94 ? -20.438 22.062 13.102 1 94.5 94 ALA A O 1
ATOM 750 N N . GLU A 1 95 ? -18.625 21.203 12.141 1 95.75 95 GLU A N 1
ATOM 751 C CA . GLU A 1 95 ? -19.375 20.172 11.43 1 95.75 95 GLU A CA 1
ATOM 752 C C . GLU A 1 95 ? -19.672 18.984 12.344 1 95.75 95 GLU A C 1
ATOM 754 O O . GLU A 1 95 ? -18.953 18.734 13.312 1 95.75 95 GLU A O 1
ATOM 759 N N . PRO A 1 96 ? -20.797 18.281 12.016 1 95.31 96 PRO A N 1
ATOM 760 C CA . PRO A 1 96 ? -21.031 17.047 12.742 1 95.31 96 PRO A CA 1
ATOM 761 C C . PRO A 1 96 ? -19.906 16.031 12.594 1 95.31 96 PRO A C 1
ATOM 763 O O . PRO A 1 96 ? -19.125 16.109 11.641 1 95.31 96 PRO A O 1
ATOM 766 N N . PRO A 1 97 ? -19.781 15.094 13.453 1 94.12 97 PRO A N 1
ATOM 767 C CA . PRO A 1 97 ? -18.641 14.172 13.516 1 94.12 97 PRO A CA 1
ATOM 768 C C . PRO A 1 97 ? -18.375 13.469 12.188 1 94.12 97 PRO A C 1
ATOM 770 O O . PRO A 1 97 ? -17.234 13.375 11.75 1 94.12 97 PRO A O 1
ATOM 773 N N . ARG A 1 98 ? -19.406 12.945 11.57 1 95.75 98 ARG A N 1
ATOM 774 C CA . ARG A 1 98 ? -19.234 12.234 10.305 1 95.75 98 ARG A CA 1
ATOM 775 C C . ARG A 1 98 ? -18.641 13.156 9.234 1 95.75 98 ARG A C 1
ATOM 777 O O . ARG A 1 98 ? -17.734 12.766 8.5 1 95.75 98 ARG A O 1
ATOM 784 N N . GLU A 1 99 ? -19.234 14.352 9.164 1 96.31 99 GLU A N 1
ATOM 785 C CA . GLU A 1 99 ? -18.766 15.312 8.172 1 96.31 99 GLU A CA 1
ATOM 786 C C . GLU A 1 99 ? -17.344 15.758 8.453 1 96.31 99 GLU A C 1
ATOM 788 O O . GLU A 1 99 ? -16.562 15.984 7.527 1 96.31 99 GLU A O 1
ATOM 793 N N . ARG A 1 100 ? -17.016 15.938 9.656 1 96.06 100 ARG A N 1
ATOM 794 C CA . ARG A 1 100 ? -15.648 16.281 10.031 1 96.06 100 ARG A CA 1
ATOM 795 C C . ARG A 1 100 ? -14.672 15.219 9.531 1 96.06 100 ARG A C 1
ATOM 797 O O . ARG A 1 100 ? -13.664 15.547 8.898 1 96.06 100 ARG A O 1
ATOM 804 N N . MET A 1 101 ? -14.977 13.969 9.789 1 96.88 101 MET A N 1
ATOM 805 C CA . MET A 1 101 ? -14.117 12.875 9.344 1 96.88 101 MET A CA 1
ATOM 806 C C . MET A 1 101 ? -14.055 12.82 7.82 1 96.88 101 MET A C 1
ATOM 808 O O . MET A 1 101 ? -12.992 12.57 7.25 1 96.88 101 MET A O 1
ATOM 812 N N . ALA A 1 102 ? -15.188 13.07 7.184 1 97.56 102 ALA A N 1
ATOM 813 C CA . ALA A 1 102 ? -15.227 13.094 5.723 1 97.56 102 ALA A CA 1
ATOM 814 C C . ALA A 1 102 ? -14.289 14.156 5.164 1 97.56 102 ALA A C 1
ATOM 816 O O . ALA A 1 102 ? -13.562 13.906 4.199 1 97.56 102 ALA A O 1
ATOM 817 N N . MET A 1 103 ? -14.273 15.32 5.77 1 97.25 103 MET A N 1
ATOM 818 C CA . MET A 1 103 ? -13.406 16.406 5.332 1 97.25 103 MET A CA 1
ATOM 819 C C . MET A 1 103 ? -11.938 16.062 5.535 1 97.25 103 MET A C 1
ATOM 821 O O . MET A 1 103 ? -11.094 16.359 4.684 1 97.25 103 MET A O 1
ATOM 825 N N . LEU A 1 104 ? -11.641 15.406 6.637 1 96.5 104 LEU A N 1
ATOM 826 C CA . LEU A 1 104 ? -10.273 14.969 6.906 1 96.5 104 LEU A CA 1
ATOM 827 C C . LEU A 1 104 ? -9.82 13.93 5.879 1 96.5 104 LEU A C 1
ATOM 829 O O . LEU A 1 104 ? -8.695 13.992 5.383 1 96.5 104 LEU A O 1
ATOM 833 N N . ILE A 1 105 ? -10.672 12.977 5.559 1 97.62 105 ILE A N 1
ATOM 834 C CA . ILE A 1 105 ? -10.367 11.953 4.57 1 97.62 105 ILE A CA 1
ATOM 835 C C . ILE A 1 105 ? -10.109 12.602 3.211 1 97.62 105 ILE A C 1
ATOM 837 O O . ILE A 1 105 ? -9.133 12.281 2.533 1 97.62 105 ILE A O 1
ATOM 841 N N . ARG A 1 106 ? -10.938 13.539 2.822 1 97.94 106 ARG A N 1
ATOM 842 C CA . ARG A 1 106 ? -10.773 14.219 1.54 1 97.94 106 ARG A CA 1
ATOM 843 C C . ARG A 1 106 ? -9.461 15 1.491 1 97.94 106 ARG A C 1
ATOM 845 O O . ARG A 1 106 ? -8.75 14.961 0.486 1 97.94 106 ARG A O 1
ATOM 852 N N . ALA A 1 107 ? -9.18 15.68 2.57 1 97.06 107 ALA A N 1
ATOM 853 C CA . ALA A 1 107 ? -7.918 16.422 2.652 1 97.06 107 ALA A CA 1
ATOM 854 C C . ALA A 1 107 ? -6.723 15.477 2.518 1 97.06 107 ALA A C 1
ATOM 856 O O . ALA A 1 107 ? -5.754 15.797 1.822 1 97.06 107 ALA A O 1
ATOM 857 N N . TYR A 1 108 ? -6.809 14.352 3.158 1 96.44 108 TYR A N 1
ATOM 858 C CA . TYR A 1 108 ? -5.754 13.344 3.098 1 96.44 108 TYR A CA 1
ATOM 859 C C . TYR A 1 108 ? -5.582 12.82 1.677 1 96.44 108 TYR A C 1
ATOM 861 O O . TYR A 1 108 ? -4.465 12.773 1.157 1 96.44 108 TYR A O 1
ATOM 869 N N . VAL A 1 109 ? -6.668 12.438 1.032 1 97.56 109 VAL A N 1
ATOM 870 C CA . VAL A 1 109 ? -6.625 11.859 -0.309 1 97.56 109 VAL A CA 1
ATOM 871 C C . VAL A 1 109 ? -5.984 12.852 -1.276 1 97.56 109 VAL A C 1
ATOM 873 O O . VAL A 1 109 ? -5.102 12.492 -2.057 1 97.56 109 VAL A O 1
ATOM 876 N N . HIS A 1 110 ? -6.324 14.094 -1.184 1 97.19 110 HIS A N 1
ATOM 877 C CA . HIS A 1 110 ? -5.801 15.094 -2.107 1 97.19 110 HIS A CA 1
ATOM 878 C C . HIS A 1 110 ? -4.328 15.383 -1.831 1 97.19 110 HIS A C 1
ATOM 880 O O . HIS A 1 110 ? -3.543 15.57 -2.764 1 97.19 110 HIS A O 1
ATOM 886 N N . TYR A 1 111 ? -3.949 15.43 -0.6 1 96.5 111 TYR A N 1
ATOM 887 C CA . TYR A 1 111 ? -2.537 15.617 -0.284 1 96.5 111 TYR A CA 1
ATOM 888 C C . TYR A 1 111 ? -1.703 14.453 -0.815 1 96.5 111 TYR A C 1
ATOM 890 O O . TYR A 1 111 ? -0.643 14.664 -1.408 1 96.5 111 TYR A O 1
ATOM 898 N N . ALA A 1 112 ? -2.201 13.266 -0.535 1 95.06 112 ALA A N 1
ATOM 899 C CA . ALA A 1 112 ? -1.498 12.07 -0.986 1 95.06 112 ALA A CA 1
ATOM 900 C C . ALA A 1 112 ? -1.365 12.055 -2.506 1 95.06 112 ALA A C 1
ATOM 902 O O . ALA A 1 112 ? -0.348 11.602 -3.041 1 95.06 112 ALA A O 1
ATOM 903 N N . ALA A 1 113 ? -2.391 12.477 -3.197 1 95.94 113 ALA A N 1
ATOM 904 C CA . ALA A 1 113 ? -2.359 12.539 -4.656 1 95.94 113 ALA A CA 1
ATOM 905 C C . ALA A 1 113 ? -1.298 13.516 -5.141 1 95.94 113 ALA A C 1
ATOM 907 O O . ALA A 1 113 ? -0.615 13.266 -6.137 1 95.94 113 ALA A O 1
ATOM 908 N N . ASP A 1 114 ? -1.131 14.586 -4.406 1 94.12 114 ASP A N 1
ATOM 909 C CA . ASP A 1 114 ? -0.178 15.625 -4.773 1 94.12 114 ASP A CA 1
ATOM 910 C C . ASP A 1 114 ? 1.24 15.242 -4.355 1 94.12 114 ASP A C 1
ATOM 912 O O . ASP A 1 114 ? 2.213 15.828 -4.844 1 94.12 114 ASP A O 1
ATOM 916 N N . HIS A 1 115 ? 1.341 14.289 -3.445 1 92.62 115 HIS A N 1
ATOM 917 C CA . HIS A 1 115 ? 2.633 13.875 -2.906 1 92.62 115 HIS A CA 1
ATOM 918 C C . HIS A 1 115 ? 2.768 12.359 -2.906 1 92.62 115 HIS A C 1
ATOM 920 O O . HIS A 1 115 ? 2.871 11.742 -1.845 1 92.62 115 HIS A O 1
ATOM 926 N N . PRO A 1 116 ? 2.893 11.805 -4.023 1 85.44 116 PRO A N 1
ATOM 927 C CA . PRO A 1 116 ?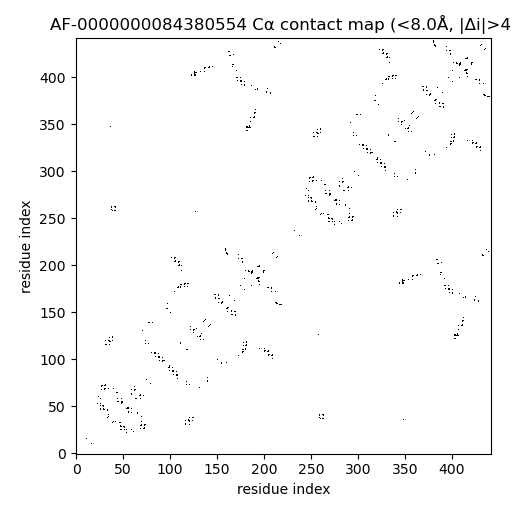 2.918 10.344 -4.121 1 85.44 116 PRO A CA 1
ATOM 928 C C . PRO A 1 116 ? 4.113 9.727 -3.398 1 85.44 116 PRO A C 1
ATOM 930 O O . PRO A 1 116 ? 4.105 8.531 -3.1 1 85.44 116 PRO A O 1
ATOM 933 N N . THR A 1 117 ? 5.105 10.516 -3.062 1 87.56 117 THR A N 1
ATOM 934 C CA . THR A 1 117 ? 6.301 10.016 -2.395 1 87.56 117 THR A CA 1
ATOM 935 C C . THR A 1 117 ? 6.016 9.711 -0.928 1 87.56 117 THR A C 1
ATOM 937 O O . THR A 1 117 ? 6.773 8.992 -0.28 1 87.56 117 THR A O 1
ATOM 940 N N . LEU A 1 118 ? 4.953 10.328 -0.417 1 88.94 118 LEU A N 1
ATOM 941 C CA . LEU A 1 118 ? 4.602 10.156 0.989 1 88.94 118 LEU A CA 1
ATOM 942 C C . LEU A 1 118 ? 4.496 8.68 1.347 1 88.94 118 LEU A C 1
ATOM 944 O O . LEU A 1 118 ? 5.219 8.188 2.219 1 88.94 118 LEU A O 1
ATOM 948 N N . HIS A 1 119 ? 3.682 7.918 0.637 1 89 119 HIS A N 1
ATOM 949 C CA . HIS A 1 119 ? 3.434 6.516 0.955 1 89 119 HIS A CA 1
ATOM 950 C C . HIS A 1 119 ? 4.602 5.637 0.521 1 89 119 HIS A C 1
ATOM 952 O O . HIS A 1 119 ? 4.914 4.645 1.182 1 89 119 HIS A O 1
ATOM 958 N N . LYS A 1 120 ? 5.266 6.074 -0.513 1 89.19 120 LYS A N 1
ATOM 959 C CA . LYS A 1 120 ? 6.387 5.293 -1.021 1 89.19 120 LYS A CA 1
ATOM 960 C C . LYS A 1 120 ? 7.523 5.242 -0.006 1 89.19 120 LYS A C 1
ATOM 962 O O . LYS A 1 120 ? 8.125 4.188 0.209 1 89.19 120 LYS A O 1
ATOM 967 N N . VAL A 1 121 ? 7.82 6.367 0.62 1 90.5 121 VAL A N 1
ATOM 968 C CA . VAL A 1 121 ? 8.875 6.43 1.623 1 90.5 121 VAL A CA 1
ATOM 969 C C . VAL A 1 121 ? 8.523 5.539 2.809 1 90.5 121 VAL A C 1
ATOM 971 O O . VAL A 1 121 ? 9.367 4.793 3.311 1 90.5 121 VAL A O 1
ATOM 974 N N . LEU A 1 122 ? 7.285 5.613 3.205 1 91.94 122 LEU A N 1
ATOM 975 C CA . LEU A 1 122 ? 6.844 4.809 4.34 1 91.94 122 LEU A CA 1
ATOM 976 C C . LEU A 1 122 ? 6.93 3.322 4.02 1 91.94 122 LEU A C 1
ATOM 978 O O . LEU A 1 122 ? 7.41 2.531 4.832 1 91.94 122 LEU A O 1
ATOM 982 N N . PHE A 1 123 ? 6.473 2.941 2.861 1 89.19 123 PHE A N 1
ATOM 983 C CA . PHE A 1 123 ? 6.508 1.545 2.443 1 89.19 123 PHE A CA 1
ATOM 984 C C . PHE A 1 123 ? 7.945 1.04 2.371 1 89.19 123 PHE A C 1
ATOM 986 O O . PHE A 1 123 ? 8.242 -0.075 2.805 1 89.19 123 PHE A O 1
ATOM 993 N N . GLN A 1 124 ? 8.828 1.854 1.86 1 86.81 124 GLN A N 1
ATOM 994 C CA . GLN A 1 124 ? 10.234 1.483 1.75 1 86.81 124 GLN A CA 1
ATOM 995 C C . GLN A 1 124 ? 10.836 1.177 3.121 1 86.81 124 GLN A C 1
ATOM 997 O O . GLN A 1 124 ? 11.625 0.24 3.266 1 86.81 124 GLN A O 1
ATOM 1002 N N . GLU A 1 125 ? 10.445 1.938 4.062 1 90.56 125 GLU A N 1
ATOM 1003 C CA . GLU A 1 125 ? 11.047 1.81 5.383 1 90.56 125 GLU A CA 1
ATOM 1004 C C . GLU A 1 125 ? 10.375 0.704 6.191 1 90.56 125 GLU A C 1
ATOM 1006 O O . GLU A 1 125 ? 10.922 0.246 7.199 1 90.56 125 GLU A O 1
ATOM 1011 N N . SER A 1 126 ? 9.234 0.227 5.777 1 88.81 126 SER A N 1
ATOM 1012 C CA . SER A 1 126 ? 8.422 -0.654 6.609 1 88.81 126 SER A CA 1
ATOM 1013 C C . SER A 1 126 ? 8.75 -2.119 6.352 1 88.81 126 SER A C 1
ATOM 1015 O O . SER A 1 126 ? 8.102 -3.014 6.895 1 88.81 126 SER A O 1
ATOM 1017 N N . SER A 1 127 ? 9.719 -2.455 5.539 1 82.75 127 SER A N 1
ATOM 1018 C CA . SER A 1 127 ? 10.094 -3.834 5.242 1 82.75 127 SER A CA 1
ATOM 1019 C C . SER A 1 127 ? 10.672 -4.527 6.469 1 82.75 127 SER A C 1
ATOM 1021 O O . SER A 1 127 ? 10.617 -5.754 6.582 1 82.75 127 SER A O 1
ATOM 1023 N N . HIS A 1 128 ? 11.281 -3.789 7.352 1 82.75 128 HIS A N 1
ATOM 1024 C CA . HIS A 1 128 ? 11.828 -4.277 8.609 1 82.75 128 HIS A CA 1
ATOM 1025 C C . HIS A 1 128 ? 11.977 -3.146 9.625 1 82.75 128 HIS A C 1
ATOM 1027 O O . HIS A 1 128 ? 11.906 -1.97 9.258 1 82.75 128 HIS A O 1
ATOM 1033 N N . SER A 1 129 ? 12.117 -3.629 10.789 1 89.62 129 SER A N 1
ATOM 1034 C CA . SER A 1 129 ? 12.375 -2.631 11.828 1 89.62 129 SER A CA 1
ATOM 1035 C C . SER A 1 129 ? 13.719 -1.946 11.617 1 89.62 129 SER A C 1
ATOM 1037 O O . SER A 1 129 ? 14.727 -2.611 11.367 1 89.62 129 SER A O 1
ATOM 1039 N N . ASN A 1 130 ? 13.742 -0.677 11.664 1 93.12 130 ASN A N 1
ATOM 1040 C CA . ASN A 1 130 ? 14.945 0.145 11.523 1 93.12 130 ASN A CA 1
ATOM 1041 C C . ASN A 1 130 ? 14.75 1.528 12.141 1 93.12 130 ASN A C 1
ATOM 1043 O O . ASN A 1 130 ? 13.617 1.938 12.406 1 93.12 130 ASN A O 1
ATOM 1047 N N . PRO A 1 131 ? 15.805 2.215 12.359 1 95.44 131 PRO A N 1
ATOM 1048 C CA . PRO A 1 131 ? 15.711 3.494 13.07 1 95.44 131 PRO A CA 1
ATOM 1049 C C . PRO A 1 131 ? 14.891 4.535 12.305 1 95.44 131 PRO A C 1
ATOM 1051 O O . PRO A 1 131 ? 14.25 5.387 12.914 1 95.44 131 PRO A O 1
ATOM 1054 N N . ARG A 1 132 ? 14.93 4.531 11.039 1 96.19 132 ARG A N 1
ATOM 1055 C CA . ARG A 1 132 ? 14.164 5.484 10.242 1 96.19 132 ARG A CA 1
ATOM 1056 C C . ARG A 1 132 ? 12.664 5.25 10.391 1 96.19 132 ARG A C 1
ATOM 1058 O O . ARG A 1 132 ? 11.898 6.203 10.539 1 96.19 132 ARG A O 1
ATOM 1065 N N . LEU A 1 133 ? 12.297 4.02 10.352 1 95.69 133 LEU A N 1
ATOM 1066 C CA . LEU A 1 133 ? 10.891 3.68 10.57 1 95.69 133 LEU A CA 1
ATOM 1067 C C . LEU A 1 133 ? 10.461 4.066 11.984 1 95.69 133 LEU A C 1
ATOM 1069 O O . LEU A 1 133 ? 9.383 4.637 12.172 1 95.69 133 LEU A O 1
ATOM 1073 N N . ASP A 1 134 ? 11.305 3.75 12.914 1 96.94 134 ASP A N 1
ATOM 1074 C CA . ASP A 1 134 ? 11.008 4.117 14.297 1 96.94 134 ASP A CA 1
ATOM 1075 C C . ASP A 1 134 ? 10.758 5.617 14.422 1 96.94 134 ASP A C 1
ATOM 1077 O O . ASP A 1 134 ? 9.805 6.035 15.094 1 96.94 134 ASP A O 1
ATOM 1081 N N . TRP A 1 135 ? 11.609 6.309 13.828 1 97.44 135 TRP A N 1
ATOM 1082 C CA . TRP A 1 135 ? 11.477 7.762 13.883 1 97.44 135 TRP A CA 1
ATOM 1083 C C . TRP A 1 135 ? 10.172 8.211 13.234 1 97.44 135 TRP A C 1
ATOM 1085 O O . TRP A 1 135 ? 9.453 9.047 13.789 1 97.44 135 TRP A O 1
ATOM 1095 N N . LEU A 1 136 ? 9.805 7.707 12.078 1 96.75 136 LEU A N 1
ATOM 1096 C CA . LEU A 1 136 ? 8.562 8.039 11.391 1 96.75 136 LEU A CA 1
ATOM 1097 C C . LEU A 1 136 ? 7.352 7.691 12.258 1 96.75 136 LEU A C 1
ATOM 1099 O O . LEU A 1 136 ? 6.395 8.469 12.328 1 96.75 136 LEU A O 1
ATOM 1103 N N . ILE A 1 137 ? 7.402 6.562 12.836 1 97.19 137 ILE A N 1
ATOM 1104 C CA . ILE A 1 137 ? 6.301 6.078 13.656 1 97.19 137 ILE A CA 1
ATOM 1105 C C . ILE A 1 137 ? 6.113 7.004 14.859 1 97.19 137 ILE A C 1
ATOM 1107 O O . ILE A 1 137 ? 5.004 7.48 15.109 1 97.19 137 ILE A O 1
ATOM 1111 N N . ASP A 1 138 ? 7.148 7.297 15.539 1 97.19 138 ASP A N 1
ATOM 1112 C CA . ASP A 1 138 ? 7.078 8.094 16.766 1 97.19 138 ASP A CA 1
ATOM 1113 C C . ASP A 1 138 ? 6.699 9.539 16.453 1 97.19 138 ASP A C 1
ATOM 1115 O O . ASP A 1 138 ? 5.961 10.164 17.219 1 97.19 138 ASP A O 1
ATOM 1119 N N . THR A 1 139 ? 7.203 10.016 15.398 1 97.06 139 THR A N 1
ATOM 1120 C CA . THR A 1 139 ? 7.059 11.438 15.102 1 97.06 139 THR A CA 1
ATOM 1121 C C . THR A 1 139 ? 5.711 11.711 14.43 1 97.06 139 THR A C 1
ATOM 1123 O O . THR A 1 139 ? 5.078 12.734 14.695 1 97.06 139 THR A O 1
ATOM 1126 N N . TYR A 1 140 ? 5.242 10.766 13.625 1 96.5 140 TYR A N 1
ATOM 1127 C CA . TYR A 1 140 ? 4.094 11.125 12.797 1 96.5 140 TYR A CA 1
ATOM 1128 C C . TYR A 1 140 ? 2.994 10.078 12.898 1 96.5 140 TYR A C 1
ATOM 1130 O O . TYR A 1 140 ? 1.834 10.406 13.148 1 96.5 140 TYR A O 1
ATOM 1138 N N . MET A 1 141 ? 3.295 8.805 12.742 1 96.38 141 MET A N 1
ATOM 1139 C CA . MET A 1 141 ? 2.277 7.766 12.578 1 96.38 141 MET A CA 1
ATOM 1140 C C . MET A 1 141 ? 1.522 7.543 13.883 1 96.38 141 MET A C 1
ATOM 1142 O O . MET A 1 141 ? 0.292 7.473 13.891 1 96.38 141 MET A O 1
ATOM 1146 N N . ARG A 1 142 ? 2.217 7.398 14.945 1 96.56 142 ARG A N 1
ATOM 1147 C CA . ARG A 1 142 ? 1.58 7.129 16.234 1 96.56 142 ARG A CA 1
ATOM 1148 C C . ARG A 1 142 ? 0.687 8.289 16.656 1 96.56 142 ARG A C 1
ATOM 1150 O O . ARG A 1 142 ? -0.474 8.094 17.016 1 96.56 142 ARG A O 1
ATOM 1157 N N . PRO A 1 143 ? 1.211 9.531 16.609 1 95.06 143 PRO A N 1
ATOM 1158 C CA . PRO A 1 143 ? 0.327 10.656 16.953 1 95.06 143 PRO A CA 1
ATOM 1159 C C . PRO A 1 143 ? -0.903 10.727 16.047 1 95.06 143 PRO A C 1
ATOM 1161 O O . PRO A 1 143 ? -2.004 11.016 16.516 1 95.06 143 PRO A O 1
ATOM 1164 N N . LEU A 1 144 ? -0.752 10.461 14.789 1 94.56 144 LEU A N 1
ATOM 1165 C CA . LEU A 1 144 ? -1.869 10.461 13.844 1 94.56 144 LEU A CA 1
ATOM 1166 C C . LEU A 1 144 ? -2.893 9.391 14.227 1 94.56 144 LEU A C 1
ATOM 1168 O O . LEU A 1 144 ? -4.094 9.664 14.25 1 94.56 144 LEU A O 1
ATOM 1172 N N . PHE A 1 145 ? -2.408 8.266 14.5 1 95.25 145 PHE A N 1
ATOM 1173 C CA . PHE A 1 145 ? -3.271 7.16 14.891 1 95.25 145 PHE A CA 1
ATOM 1174 C C . PHE A 1 145 ? -4.047 7.5 16.156 1 95.25 145 PHE A C 1
ATOM 1176 O O . PHE A 1 145 ? -5.254 7.258 16.234 1 95.25 145 PHE A O 1
ATOM 1183 N N . GLU A 1 146 ? -3.453 8 17.109 1 92.81 146 GLU A N 1
ATOM 1184 C CA . GLU A 1 146 ? -4.078 8.281 18.406 1 92.81 146 GLU A CA 1
ATOM 1185 C C . GLU A 1 146 ? -5.254 9.242 18.25 1 92.81 146 GLU A C 1
ATOM 1187 O O . GLU A 1 146 ? -6.324 9.023 18.812 1 92.81 146 GLU A O 1
ATOM 1192 N N . VAL A 1 147 ? -5.062 10.219 17.453 1 89.56 147 VAL A N 1
ATOM 1193 C CA . VAL A 1 147 ? -6.125 11.195 17.25 1 89.56 147 VAL A CA 1
ATOM 1194 C C . VAL A 1 147 ? -7.234 10.578 16.391 1 89.56 147 VAL A C 1
ATOM 1196 O O . VAL A 1 147 ? -8.414 10.664 16.75 1 89.56 147 VAL A O 1
ATOM 1199 N N . ALA A 1 148 ? -6.883 9.891 15.344 1 92.94 148 ALA A N 1
ATOM 1200 C CA . ALA A 1 148 ? -7.855 9.359 14.391 1 92.94 148 ALA A CA 1
ATOM 1201 C C . ALA A 1 148 ? -8.648 8.203 15.008 1 92.94 148 ALA A C 1
ATOM 1203 O O . ALA A 1 148 ? -9.852 8.086 14.789 1 92.94 148 ALA A O 1
ATOM 1204 N N . ALA A 1 149 ? -7.926 7.371 15.703 1 90.75 149 ALA A N 1
ATOM 1205 C CA . ALA A 1 149 ? -8.57 6.199 16.297 1 90.75 149 ALA A CA 1
ATOM 1206 C C . ALA A 1 149 ? -9.648 6.609 17.297 1 90.75 149 ALA A C 1
ATOM 1208 O O . ALA A 1 149 ? -10.695 5.973 17.391 1 90.75 149 ALA A O 1
ATOM 1209 N N . THR A 1 150 ? -9.391 7.602 18.062 1 92.31 150 THR A N 1
ATOM 1210 C CA . THR A 1 150 ? -10.367 8.102 19.031 1 92.31 150 THR A CA 1
ATOM 1211 C C . THR A 1 150 ? -11.625 8.594 18.312 1 92.31 150 THR A C 1
ATOM 1213 O O . THR A 1 150 ? -12.742 8.266 18.719 1 92.31 150 THR A O 1
ATOM 1216 N N . ASP A 1 151 ? -11.438 9.312 17.281 1 93.94 151 ASP A N 1
ATOM 1217 C CA . ASP A 1 151 ? -12.562 9.836 16.516 1 93.94 151 ASP A CA 1
ATOM 1218 C C . ASP A 1 151 ? -13.328 8.703 15.836 1 93.94 151 ASP A C 1
ATOM 1220 O O . ASP A 1 151 ? -14.562 8.703 15.82 1 93.94 151 ASP A O 1
ATOM 1224 N N . LEU A 1 152 ? -12.641 7.738 15.305 1 96.44 152 LEU A N 1
ATOM 1225 C CA . LEU A 1 152 ? -13.266 6.625 14.602 1 96.44 152 LEU A CA 1
ATOM 1226 C C . LEU A 1 152 ? -14.062 5.754 15.57 1 96.44 152 LEU A C 1
ATOM 1228 O O . LEU A 1 152 ? -15.148 5.27 15.234 1 96.44 152 LEU A O 1
ATOM 1232 N N . LYS A 1 153 ? -13.492 5.582 16.734 1 95.81 153 LYS A N 1
ATOM 1233 C CA . LYS A 1 153 ? -14.203 4.812 17.75 1 95.81 153 LYS A CA 1
ATOM 1234 C C . LYS A 1 153 ? -15.531 5.477 18.109 1 95.81 153 LYS A C 1
ATOM 1236 O O . LYS A 1 153 ? -16.547 4.797 18.25 1 95.81 153 LYS A O 1
ATOM 1241 N N . LYS A 1 154 ? -15.531 6.738 18.266 1 95.44 154 LYS A N 1
ATOM 1242 C CA . LYS A 1 154 ? -16.75 7.48 18.562 1 95.44 154 LYS A CA 1
ATOM 1243 C C . LYS A 1 154 ? -17.766 7.328 17.438 1 95.44 154 LYS A C 1
ATOM 1245 O O . LYS A 1 154 ? -18.953 7.145 17.688 1 95.44 154 LYS A O 1
ATOM 1250 N N . LEU A 1 155 ? -17.312 7.398 16.219 1 96.88 155 LEU A N 1
ATOM 1251 C CA . LEU A 1 155 ? -18.172 7.23 15.07 1 96.88 155 LEU A CA 1
ATOM 1252 C C . LEU A 1 155 ? -18.766 5.82 15.031 1 96.88 155 LEU A C 1
ATOM 1254 O O . LEU A 1 155 ? -19.938 5.645 14.703 1 96.88 155 LEU A O 1
ATOM 1258 N N . GLN A 1 156 ? -17.953 4.871 15.344 1 96 156 GLN A N 1
ATOM 1259 C CA . GLN A 1 156 ? -18.422 3.494 15.414 1 96 156 GLN A CA 1
ATOM 1260 C C . GLN A 1 156 ? -19.516 3.336 16.469 1 96 156 GLN A C 1
ATOM 1262 O O . GLN A 1 156 ? -20.531 2.678 16.234 1 96 156 GLN A O 1
ATOM 1267 N N . GLU A 1 157 ? -19.312 3.924 17.609 1 95.31 157 GLU A N 1
ATOM 1268 C CA . GLU A 1 157 ? -20.266 3.863 18.703 1 95.31 157 GLU A CA 1
ATOM 1269 C C . GLU A 1 157 ? -21.594 4.5 18.312 1 95.31 157 GLU A C 1
ATOM 1271 O O . GLU A 1 157 ? -22.656 4.098 18.812 1 95.31 157 GLU A O 1
ATOM 1276 N N . GLN A 1 158 ? -21.531 5.406 17.406 1 94.25 158 GLN A N 1
ATOM 1277 C CA . GLN A 1 158 ? -22.719 6.117 16.969 1 94.25 158 GLN A CA 1
ATOM 1278 C C . GLN A 1 158 ? -23.328 5.445 15.734 1 94.25 158 GLN A C 1
ATOM 1280 O O . GLN A 1 158 ? -24.328 5.922 15.195 1 94.25 158 GLN A O 1
ATOM 1285 N N . GLY A 1 159 ? -22.703 4.445 15.227 1 93.19 159 GLY A N 1
ATOM 1286 C CA . GLY A 1 159 ? -23.188 3.742 14.055 1 93.19 159 GLY A CA 1
ATOM 1287 C C . GLY A 1 159 ? -22.875 4.469 12.758 1 93.19 159 GLY A C 1
ATOM 1288 O O . GLY A 1 159 ? -23.5 4.191 11.727 1 93.19 159 GLY A O 1
ATOM 1289 N N . LEU A 1 160 ? -21.891 5.371 12.82 1 94.75 160 LEU A N 1
ATOM 1290 C CA . LEU A 1 160 ? -21.578 6.219 11.672 1 94.75 160 LEU A CA 1
ATOM 1291 C C . LEU A 1 160 ? -20.312 5.727 10.961 1 94.75 160 LEU A C 1
ATOM 1293 O O . LEU A 1 160 ? -19.859 6.352 10 1 94.75 160 LEU A O 1
ATOM 1297 N N . ALA A 1 161 ? -19.75 4.633 11.398 1 96.12 161 ALA A N 1
ATOM 1298 C CA . ALA A 1 161 ? -18.625 3.941 10.773 1 96.12 161 ALA A CA 1
ATOM 1299 C C . ALA A 1 161 ? -18.766 2.43 10.945 1 96.12 161 ALA A C 1
ATOM 1301 O O . ALA A 1 161 ? -19.422 1.954 11.859 1 96.12 161 ALA A O 1
ATOM 1302 N N . PRO A 1 162 ? -18.156 1.743 10.031 1 94.75 162 PRO A N 1
ATOM 1303 C CA . PRO A 1 162 ? -18.234 0.286 10.156 1 94.75 162 PRO A CA 1
ATOM 1304 C C . PRO A 1 162 ? -17.703 -0.227 11.492 1 94.75 162 PRO A C 1
ATOM 1306 O O . PRO A 1 162 ? -16.719 0.295 12.008 1 94.75 162 PRO A O 1
ATOM 1309 N N . ALA A 1 163 ? -18.422 -1.264 12.023 1 94 163 ALA A N 1
ATOM 1310 C CA . ALA A 1 163 ? -17.984 -1.904 13.266 1 94 163 ALA A CA 1
ATOM 1311 C C . ALA A 1 163 ? -16.656 -2.645 13.07 1 94 163 ALA A C 1
ATOM 1313 O O . ALA A 1 163 ? -16.25 -2.895 11.938 1 94 163 ALA A O 1
ATOM 1314 N N . GLY A 1 164 ? -16.047 -2.986 14.203 1 94.94 164 GLY A N 1
ATOM 1315 C CA . GLY A 1 164 ? -14.781 -3.691 14.18 1 94.94 164 GLY A CA 1
ATOM 1316 C C . GLY A 1 164 ? -13.672 -2.941 14.891 1 94.94 164 GLY A C 1
ATOM 1317 O O . GLY A 1 164 ? -13.93 -1.976 15.609 1 94.94 164 GLY A O 1
ATOM 1318 N N . ASN A 1 165 ? -12.461 -3.416 14.664 1 95.81 165 ASN A N 1
ATOM 1319 C CA . ASN A 1 165 ? -11.297 -2.826 15.328 1 95.81 165 ASN A CA 1
ATOM 1320 C C . ASN A 1 165 ? -10.977 -1.444 14.766 1 95.81 165 ASN A C 1
ATOM 1322 O O . ASN A 1 165 ? -10.688 -1.306 13.57 1 95.81 165 ASN A O 1
ATOM 1326 N N . PRO A 1 166 ? -10.992 -0.428 15.602 1 95.88 166 PRO A N 1
ATOM 1327 C CA . PRO A 1 166 ? -10.789 0.931 15.094 1 95.88 166 PRO A CA 1
ATOM 1328 C C . PRO A 1 166 ? -9.406 1.128 14.477 1 95.88 166 PRO A C 1
ATOM 1330 O O . PRO A 1 166 ? -9.25 1.925 13.547 1 95.88 166 PRO A O 1
ATOM 1333 N N . ALA A 1 167 ? -8.422 0.438 15.016 1 95.75 167 ALA A N 1
ATOM 1334 C CA . ALA A 1 167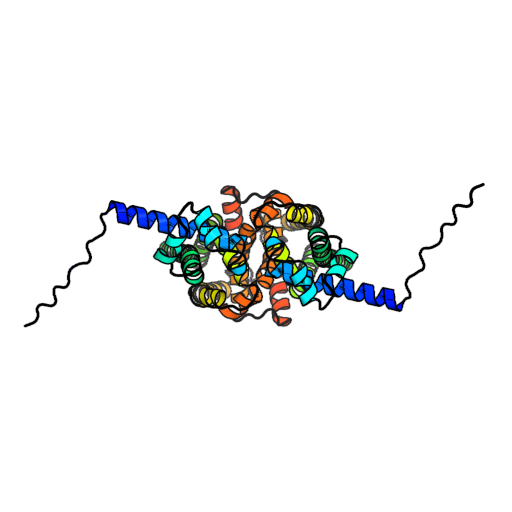 ? -7.074 0.538 14.453 1 95.75 167 ALA A CA 1
ATOM 1335 C C . ALA A 1 167 ? -7.039 -0.012 13.031 1 95.75 167 ALA A C 1
ATOM 1337 O O . ALA A 1 167 ? -6.422 0.585 12.141 1 95.75 167 ALA A O 1
ATOM 1338 N N . LEU A 1 168 ? -7.656 -1.11 12.797 1 96.25 168 LEU A N 1
ATOM 1339 C CA . LEU A 1 168 ? -7.734 -1.68 11.453 1 96.25 168 LEU A CA 1
ATOM 1340 C C . LEU A 1 168 ? -8.531 -0.773 10.523 1 96.25 168 LEU A C 1
ATOM 1342 O O . LEU A 1 168 ? -8.156 -0.574 9.367 1 96.25 168 LEU A O 1
ATOM 1346 N N . LEU A 1 169 ? -9.641 -0.266 11.062 1 96.62 169 LEU A N 1
ATOM 1347 C CA . LEU A 1 169 ? -10.461 0.64 10.266 1 96.62 169 LEU A CA 1
ATOM 1348 C C . LEU A 1 169 ? -9.648 1.855 9.828 1 96.62 169 LEU A C 1
ATOM 1350 O O . LEU A 1 169 ? -9.703 2.25 8.656 1 96.62 169 LEU A O 1
ATOM 1354 N N . PHE A 1 170 ? -8.914 2.459 10.766 1 96.5 170 PHE A N 1
ATOM 1355 C CA . PHE A 1 170 ? -8.055 3.6 10.461 1 96.5 170 PHE A CA 1
ATOM 1356 C C . PHE A 1 170 ? -7.078 3.262 9.344 1 96.5 170 PHE A C 1
ATOM 1358 O O . PHE A 1 170 ? -6.93 4.031 8.391 1 96.5 170 PHE A O 1
ATOM 1365 N N . ASN A 1 171 ? -6.418 2.168 9.438 1 95.56 171 ASN A N 1
ATOM 1366 C CA . ASN A 1 171 ? -5.398 1.785 8.469 1 95.56 171 ASN A CA 1
ATOM 1367 C C . ASN A 1 171 ? -6.012 1.448 7.113 1 95.56 171 ASN A C 1
ATOM 1369 O O . ASN A 1 171 ? -5.422 1.735 6.07 1 95.56 171 ASN A O 1
ATOM 1373 N N . MET A 1 172 ? -7.191 0.824 7.129 1 96.25 172 MET A N 1
ATOM 1374 C CA . MET A 1 172 ? -7.887 0.554 5.875 1 96.25 172 MET A CA 1
ATOM 1375 C C . MET A 1 172 ? -8.227 1.853 5.148 1 96.25 172 MET A C 1
ATOM 1377 O O . MET A 1 172 ? -8.062 1.945 3.93 1 96.25 172 MET A O 1
ATOM 1381 N N . ILE A 1 173 ? -8.695 2.863 5.863 1 96.94 173 ILE A N 1
ATOM 1382 C CA . ILE A 1 173 ? -8.969 4.172 5.281 1 96.94 173 ILE A CA 1
ATOM 1383 C C . ILE A 1 173 ? -7.68 4.762 4.711 1 96.94 173 ILE A C 1
ATOM 1385 O O . ILE A 1 173 ? -7.648 5.211 3.561 1 96.94 173 ILE A O 1
ATOM 1389 N N . ARG A 1 174 ? -6.641 4.723 5.492 1 94.75 174 ARG A N 1
ATOM 1390 C CA . ARG A 1 174 ? -5.355 5.309 5.129 1 94.75 174 ARG A CA 1
ATOM 1391 C C . ARG A 1 174 ? -4.793 4.652 3.869 1 94.75 174 ARG A C 1
ATOM 1393 O O . ARG A 1 174 ? -4.387 5.344 2.932 1 94.75 174 ARG A O 1
ATOM 1400 N N . VAL A 1 175 ? -4.836 3.354 3.783 1 94.25 175 VAL A N 1
ATOM 1401 C CA . VAL A 1 175 ? -4.191 2.662 2.672 1 94.25 175 VAL A CA 1
ATOM 1402 C C . VAL A 1 175 ? -5.082 2.725 1.436 1 94.25 175 VAL A C 1
ATOM 1404 O O . VAL A 1 175 ? -4.594 2.674 0.305 1 94.25 175 VAL A O 1
ATOM 1407 N N . SER A 1 176 ? -6.398 2.777 1.597 1 95.75 176 SER A N 1
ATOM 1408 C CA . SER A 1 176 ? -7.305 2.916 0.46 1 95.75 176 SER A CA 1
ATOM 1409 C C . SER A 1 176 ? -6.996 4.176 -0.341 1 95.75 176 SER A C 1
ATOM 1411 O O . SER A 1 176 ? -7.262 4.234 -1.543 1 95.75 176 SER A O 1
ATOM 1413 N N . ALA A 1 177 ? -6.465 5.16 0.333 1 93.81 177 ALA A N 1
ATOM 1414 C CA . ALA A 1 177 ? -5.988 6.348 -0.37 1 93.81 177 ALA A CA 1
ATOM 1415 C C . ALA A 1 177 ? -4.512 6.219 -0.733 1 93.81 177 ALA A C 1
ATOM 1417 O O . ALA A 1 177 ? -4.164 6.129 -1.912 1 93.81 177 ALA A O 1
ATOM 1418 N N . GLY A 1 178 ? -3.73 6.02 0.265 1 93.5 178 GLY A N 1
ATOM 1419 C CA . GLY A 1 178 ? -2.287 6.078 0.094 1 93.5 178 GLY A CA 1
ATOM 1420 C C . GLY A 1 178 ? -1.753 5.012 -0.844 1 93.5 178 GLY A C 1
ATOM 1421 O O . GLY A 1 178 ? -1.004 5.316 -1.775 1 93.5 178 GLY A O 1
ATOM 1422 N N . ALA A 1 179 ? -2.145 3.826 -0.574 1 93.19 179 ALA A N 1
ATOM 1423 C CA . ALA A 1 179 ? -1.609 2.719 -1.361 1 93.19 179 ALA A CA 1
ATOM 1424 C C . ALA A 1 179 ? -2.186 2.721 -2.773 1 93.19 179 ALA A C 1
ATOM 1426 O O . ALA A 1 179 ? -1.484 2.404 -3.738 1 93.19 179 ALA A O 1
ATOM 1427 N N . VAL A 1 180 ? -3.453 3.045 -2.936 1 94.31 180 VAL A N 1
ATOM 1428 C CA . VAL A 1 180 ? -4.062 3.137 -4.258 1 94.31 180 VAL A CA 1
ATOM 1429 C C . VAL A 1 180 ? -3.332 4.188 -5.094 1 94.31 180 VAL A C 1
ATOM 1431 O O . VAL A 1 180 ? -2.992 3.943 -6.25 1 94.31 180 VAL A O 1
ATOM 1434 N N . LEU A 1 181 ? -3.055 5.277 -4.484 1 93.94 181 LEU A N 1
ATOM 1435 C CA . LEU A 1 181 ? -2.365 6.359 -5.176 1 93.94 181 LEU A CA 1
ATOM 1436 C C . LEU A 1 181 ? -0.917 5.98 -5.469 1 93.94 181 LEU A C 1
ATOM 1438 O O . LEU A 1 181 ? -0.385 6.32 -6.527 1 93.94 181 LEU A O 1
ATOM 1442 N N . ALA A 1 182 ? -0.279 5.273 -4.551 1 90.56 182 ALA A N 1
ATOM 1443 C CA . ALA A 1 182 ? 1.1 4.828 -4.742 1 90.56 182 ALA A CA 1
ATOM 1444 C C . ALA A 1 182 ? 1.201 3.832 -5.895 1 90.56 182 ALA A C 1
ATOM 1446 O O . ALA A 1 182 ? 2.254 3.713 -6.527 1 90.56 182 ALA A O 1
ATOM 1447 N N . LEU A 1 183 ? 0.146 3.139 -6.203 1 92.88 183 LEU A N 1
ATOM 1448 C CA . LEU A 1 183 ? 0.129 2.121 -7.246 1 92.88 183 LEU A CA 1
ATOM 1449 C C . LEU A 1 183 ? -0.507 2.66 -8.523 1 92.88 183 LEU A C 1
ATOM 1451 O O . LEU A 1 183 ? -0.975 1.889 -9.367 1 92.88 183 LEU A O 1
ATOM 1455 N N . ASN A 1 184 ? -0.513 3.934 -8.672 1 93.56 184 ASN A N 1
ATOM 1456 C CA . ASN A 1 184 ? -1.214 4.59 -9.773 1 93.56 184 ASN A CA 1
ATOM 1457 C C . ASN A 1 184 ? -0.741 4.07 -11.125 1 93.56 184 ASN A C 1
ATOM 1459 O O . ASN A 1 184 ? -1.544 3.904 -12.047 1 93.56 184 ASN A O 1
ATOM 1463 N N . VAL A 1 185 ? 0.531 3.809 -11.344 1 92.88 185 VAL A N 1
ATOM 1464 C CA . VAL A 1 185 ? 1.059 3.33 -12.617 1 92.88 185 VAL A CA 1
ATOM 1465 C C . VAL A 1 185 ? 0.459 1.965 -12.945 1 92.88 185 VAL A C 1
ATOM 1467 O O . VAL A 1 185 ? -0.038 1.748 -14.055 1 92.88 185 VAL A O 1
ATOM 1470 N N . GLU A 1 186 ? 0.52 1.115 -11.953 1 94.5 186 GLU A N 1
ATOM 1471 C CA . GLU A 1 186 ? -0.048 -0.219 -12.125 1 94.5 186 GLU A CA 1
ATOM 1472 C C . GLU A 1 186 ? -1.555 -0.151 -12.359 1 94.5 186 GLU A C 1
ATOM 1474 O O . GLU A 1 186 ? -2.086 -0.849 -13.227 1 94.5 186 GLU A O 1
ATOM 1479 N N . LEU A 1 187 ? -2.242 0.69 -11.586 1 94.38 187 LEU A N 1
ATOM 1480 C CA . LEU A 1 187 ? -3.689 0.845 -11.672 1 94.38 187 LEU A CA 1
ATOM 1481 C C . LEU A 1 187 ? -4.102 1.332 -13.055 1 94.38 187 LEU A C 1
ATOM 1483 O O . LEU A 1 187 ? -5.043 0.803 -13.648 1 94.38 187 LEU A O 1
ATOM 1487 N N . LYS A 1 188 ? -3.408 2.291 -13.492 1 95.31 188 LYS A N 1
ATOM 1488 C CA . LYS A 1 188 ? -3.689 2.852 -14.812 1 95.31 188 LYS A CA 1
ATOM 1489 C C . LYS A 1 188 ? -3.531 1.797 -15.898 1 95.31 188 LYS A C 1
ATOM 1491 O O . LYS A 1 188 ? -4.402 1.651 -16.766 1 95.31 188 LYS A O 1
ATOM 1496 N N . GLU A 1 189 ? -2.545 1.036 -15.828 1 94.94 189 GLU A N 1
ATOM 1497 C CA . GLU A 1 189 ? -2.221 0.071 -16.875 1 94.94 189 GLU A CA 1
ATOM 1498 C C . GLU A 1 189 ? -3.104 -1.169 -16.766 1 94.94 189 GLU A C 1
ATOM 1500 O O . GLU A 1 189 ? -3.455 -1.771 -17.781 1 94.94 189 GLU A O 1
ATOM 1505 N N . SER A 1 190 ? -3.416 -1.548 -15.594 1 94.94 190 SER A N 1
ATOM 1506 C CA . SER A 1 190 ? -4.137 -2.805 -15.406 1 94.94 190 SER A CA 1
ATOM 1507 C C . SER A 1 190 ? -5.645 -2.596 -15.492 1 94.94 190 SER A C 1
ATOM 1509 O O . SER A 1 190 ? -6.379 -3.498 -15.898 1 94.94 190 SER A O 1
ATOM 1511 N N . SER A 1 191 ? -6.148 -1.398 -15.109 1 94.88 191 SER A N 1
ATOM 1512 C CA . SER A 1 191 ? -7.586 -1.239 -14.938 1 94.88 191 SER A CA 1
ATOM 1513 C C . SER A 1 191 ? -8.102 -0.008 -15.68 1 94.88 191 SER A C 1
ATOM 1515 O O . SER A 1 191 ? -9.305 0.237 -15.734 1 94.88 191 SER A O 1
ATOM 1517 N N . GLY A 1 192 ? -7.23 0.819 -16.156 1 93.69 192 GLY A N 1
ATOM 1518 C CA . GLY A 1 192 ? -7.613 1.961 -16.969 1 93.69 192 GLY A CA 1
ATOM 1519 C C . GLY A 1 192 ? -7.953 3.191 -16.156 1 93.69 192 GLY A C 1
ATOM 1520 O O . GLY A 1 192 ? -8.32 4.23 -16.703 1 93.69 192 GLY A O 1
ATOM 1521 N N . VAL A 1 193 ? -7.832 3.133 -14.859 1 95.12 193 VAL A N 1
ATOM 1522 C CA . VAL A 1 193 ? -8.102 4.281 -14 1 95.12 193 VAL A CA 1
ATOM 1523 C C . VAL A 1 193 ? -6.828 5.098 -13.812 1 95.12 193 VAL A C 1
ATOM 1525 O O . VAL A 1 193 ? -5.824 4.586 -13.312 1 95.12 193 VAL A O 1
ATOM 1528 N N . ASP A 1 194 ? -6.871 6.328 -14.188 1 96.19 194 ASP A N 1
ATOM 1529 C CA . ASP A 1 194 ? -5.734 7.234 -14.094 1 96.19 194 ASP A CA 1
ATOM 1530 C C . ASP A 1 194 ? -5.93 8.25 -12.961 1 96.19 194 ASP A C 1
ATOM 1532 O O . ASP A 1 194 ? -6.715 9.188 -13.102 1 96.19 194 ASP A O 1
ATOM 1536 N N . LEU A 1 195 ? -5.172 8.164 -11.969 1 95.81 195 LEU A N 1
ATOM 1537 C CA . LEU A 1 195 ? -5.371 9.016 -10.797 1 95.81 195 LEU A CA 1
ATOM 1538 C C . LEU A 1 195 ? -4.566 10.305 -10.914 1 95.81 195 LEU A C 1
ATOM 1540 O O . LEU A 1 195 ? -4.551 11.117 -9.992 1 95.81 195 LEU A O 1
ATOM 1544 N N . ASP A 1 196 ? -3.887 10.477 -12.031 1 94.62 196 ASP A N 1
ATOM 1545 C CA . ASP A 1 196 ? -3.338 11.789 -12.344 1 94.62 196 ASP A CA 1
ATOM 1546 C C . ASP A 1 196 ? -4.445 12.773 -12.719 1 94.62 196 ASP A C 1
ATOM 1548 O O . ASP A 1 196 ? -4.23 13.984 -12.734 1 94.62 196 ASP A O 1
ATOM 1552 N N . ASP A 1 197 ? -5.602 12.227 -13.102 1 96.06 197 ASP A N 1
ATOM 1553 C CA . ASP A 1 197 ? -6.789 13.031 -13.352 1 96.06 197 ASP A CA 1
ATOM 1554 C C . ASP A 1 197 ? -7.488 13.406 -12.047 1 96.06 197 ASP A C 1
ATOM 1556 O O . ASP A 1 197 ? -7.98 12.539 -11.328 1 96.06 197 ASP A O 1
ATOM 1560 N N . PRO A 1 198 ? -7.59 14.734 -11.781 1 95.81 198 PRO A N 1
ATOM 1561 C CA . PRO A 1 198 ? -8.195 15.172 -10.516 1 95.81 198 PRO A CA 1
ATOM 1562 C C . PRO A 1 198 ? -9.625 14.664 -10.344 1 95.81 198 PRO A C 1
ATOM 1564 O O . PRO A 1 198 ? -10.078 14.453 -9.219 1 95.81 198 PRO A O 1
ATOM 1567 N N . ARG A 1 199 ? -10.32 14.477 -11.438 1 96.44 199 ARG A N 1
ATOM 1568 C CA . ARG A 1 199 ? -11.68 13.953 -11.352 1 96.44 199 ARG A CA 1
ATOM 1569 C C . ARG A 1 199 ? -11.695 12.562 -10.734 1 96.44 199 ARG A C 1
ATOM 1571 O O . ARG A 1 199 ? -12.609 12.219 -9.977 1 96.44 199 ARG A O 1
ATOM 1578 N N . ASN A 1 200 ? -10.695 11.758 -11.109 1 97.19 200 ASN A N 1
ATOM 1579 C CA . ASN A 1 200 ? -10.602 10.406 -10.562 1 97.19 200 ASN A CA 1
ATOM 1580 C C . ASN A 1 200 ? -10.18 10.422 -9.102 1 97.19 200 ASN A C 1
ATOM 1582 O O . ASN A 1 200 ? -10.586 9.555 -8.32 1 97.19 200 ASN A O 1
ATOM 1586 N N . VAL A 1 201 ? -9.375 11.438 -8.727 1 97.75 201 VAL A N 1
ATOM 1587 C CA . VAL A 1 201 ? -8.992 11.594 -7.324 1 97.75 201 VAL A CA 1
ATOM 1588 C C . VAL A 1 201 ? -10.219 11.945 -6.488 1 97.75 201 VAL A C 1
ATOM 1590 O O . VAL A 1 201 ? -10.406 11.406 -5.395 1 97.75 201 VAL A O 1
ATOM 1593 N N . ASP A 1 202 ? -11.062 12.828 -6.996 1 97.94 202 ASP A N 1
ATOM 1594 C CA . ASP A 1 202 ? -12.312 13.172 -6.324 1 97.94 202 ASP A CA 1
ATOM 1595 C C . ASP A 1 202 ? -13.203 11.945 -6.16 1 97.94 202 ASP A C 1
ATOM 1597 O O . ASP A 1 202 ? -13.812 11.75 -5.105 1 97.94 202 ASP A O 1
ATOM 1601 N N . MET A 1 203 ? -13.25 11.125 -7.223 1 97.31 203 MET A N 1
ATOM 1602 C CA . MET A 1 203 ? -14.039 9.906 -7.176 1 97.31 203 MET A CA 1
ATOM 1603 C C . MET A 1 203 ? -13.516 8.953 -6.102 1 97.31 203 MET A C 1
ATOM 1605 O O . MET A 1 203 ? -14.305 8.359 -5.363 1 97.31 203 MET A O 1
ATOM 1609 N N . LEU A 1 204 ? -12.242 8.812 -6.027 1 97.94 204 LEU A N 1
ATOM 1610 C CA . LEU A 1 204 ? -11.625 7.984 -5 1 97.94 204 LEU A CA 1
ATOM 1611 C C . LEU A 1 204 ? -11.992 8.484 -3.605 1 97.94 204 LEU A C 1
ATOM 1613 O O . LEU A 1 204 ? -12.414 7.703 -2.752 1 97.94 204 LEU A O 1
ATOM 1617 N N . ALA A 1 205 ? -11.867 9.812 -3.404 1 98.25 205 ALA A N 1
ATOM 1618 C CA . ALA A 1 205 ? -12.188 10.414 -2.109 1 98.25 205 ALA A CA 1
ATOM 1619 C C . ALA A 1 205 ? -13.641 10.156 -1.734 1 98.25 205 ALA A C 1
ATOM 1621 O O . ALA A 1 205 ? -13.938 9.766 -0.604 1 98.25 205 ALA A O 1
ATOM 1622 N N . ASP A 1 206 ? -14.508 10.344 -2.66 1 97.75 206 ASP A N 1
ATOM 1623 C CA . ASP A 1 206 ? -15.938 10.156 -2.418 1 97.75 206 ASP A CA 1
ATOM 1624 C C . ASP A 1 206 ? -16.25 8.695 -2.072 1 97.75 206 ASP A C 1
ATOM 1626 O O . ASP A 1 206 ? -17.047 8.422 -1.179 1 97.75 206 ASP A O 1
ATOM 1630 N N . MET A 1 207 ? -15.617 7.809 -2.781 1 97.5 207 MET A N 1
ATOM 1631 C CA . MET A 1 207 ? -15.859 6.391 -2.518 1 97.5 207 MET A CA 1
ATOM 1632 C C . MET A 1 207 ? -15.359 6.004 -1.127 1 97.5 207 MET A C 1
ATOM 1634 O O . MET A 1 207 ? -16.047 5.273 -0.403 1 97.5 207 MET A O 1
ATOM 1638 N N . ILE A 1 208 ? -14.172 6.484 -0.807 1 98.25 208 ILE A N 1
ATOM 1639 C CA . ILE A 1 208 ? -13.633 6.184 0.515 1 98.25 208 ILE A CA 1
ATOM 1640 C C . ILE A 1 208 ? -14.578 6.711 1.591 1 98.25 208 ILE A C 1
ATOM 1642 O O . ILE A 1 208 ? -14.93 5.988 2.527 1 98.25 208 ILE A O 1
ATOM 1646 N N . VAL A 1 209 ? -15.023 7.902 1.441 1 97.69 209 VAL A N 1
ATOM 1647 C CA . VAL A 1 209 ? -15.922 8.508 2.42 1 97.69 209 VAL A CA 1
ATOM 1648 C C . VAL A 1 209 ? -17.219 7.695 2.502 1 97.69 209 VAL A C 1
ATOM 1650 O O . VAL A 1 209 ? -17.656 7.336 3.594 1 97.69 209 VAL A O 1
ATOM 1653 N N . ASN A 1 210 ? -17.797 7.324 1.432 1 95.88 210 ASN A N 1
ATOM 1654 C CA . ASN A 1 210 ? -19.094 6.656 1.41 1 95.88 210 ASN A CA 1
ATOM 1655 C C . ASN A 1 210 ? -19 5.227 1.937 1 95.88 210 ASN A C 1
ATOM 1657 O O . ASN A 1 210 ? -19.938 4.723 2.557 1 95.88 210 ASN A O 1
ATOM 1661 N N . ILE A 1 211 ? -17.891 4.633 1.689 1 96.31 211 ILE A N 1
ATOM 1662 C CA . ILE A 1 211 ? -17.703 3.246 2.096 1 96.31 211 ILE A CA 1
ATOM 1663 C C . ILE A 1 211 ? -17.422 3.182 3.596 1 96.31 211 ILE A C 1
ATOM 1665 O O . ILE A 1 211 ? -17.984 2.34 4.305 1 96.31 211 ILE A O 1
ATOM 1669 N N . PHE A 1 212 ? -16.594 4.129 4.055 1 97 212 PHE A N 1
ATOM 1670 C CA . PHE A 1 212 ? -16.109 4.004 5.426 1 97 212 PHE A CA 1
ATOM 1671 C C . PHE A 1 212 ? -16.922 4.871 6.371 1 97 212 PHE A C 1
ATOM 1673 O O . PHE A 1 212 ? -16.844 4.719 7.594 1 97 212 PHE A O 1
ATOM 1680 N N . LEU A 1 213 ? -17.734 5.766 5.832 1 95.88 213 LEU A N 1
ATOM 1681 C CA . LEU A 1 213 ? -18.672 6.578 6.602 1 95.88 213 LEU A CA 1
ATOM 1682 C C . LEU A 1 213 ? -20.078 6.504 6.012 1 95.88 213 LEU A C 1
ATOM 1684 O O . LEU A 1 213 ? -20.625 7.52 5.582 1 95.88 213 LEU A O 1
ATOM 1688 N N . PRO A 1 214 ? -20.625 5.328 6.082 1 88.38 214 PRO A N 1
ATOM 1689 C CA . PRO A 1 214 ? -21.953 5.148 5.461 1 88.38 214 PRO A CA 1
ATOM 1690 C C . PRO A 1 214 ? -23.031 5.98 6.137 1 88.38 214 PRO A C 1
ATOM 1692 O O . PRO A 1 214 ? -22.953 6.258 7.336 1 88.38 214 PRO A O 1
ATOM 1695 N N . THR A 1 215 ? -23.891 6.586 5.516 1 78.69 215 THR A N 1
ATOM 1696 C CA . THR A 1 215 ? -25 7.391 6.039 1 78.69 215 THR A CA 1
ATOM 1697 C C . THR A 1 215 ? -26.172 6.508 6.434 1 78.69 215 THR A C 1
ATOM 1699 O O . THR A 1 215 ? -27 6.902 7.254 1 78.69 215 THR A O 1
ATOM 1702 N N . GLY A 1 216 ? -26.422 5.355 5.828 1 62.25 216 GLY A N 1
ATOM 1703 C CA . GLY A 1 216 ? -27.641 4.602 6.086 1 62.25 216 GLY A CA 1
ATOM 1704 C C . GLY A 1 216 ? -27.547 3.742 7.332 1 62.25 216 GLY A C 1
ATOM 1705 O O . GLY A 1 216 ? -26.469 3.529 7.871 1 62.25 216 GLY A O 1
ATOM 1706 N N . ASN A 1 217 ? -28.609 3.576 8.359 1 48.38 217 ASN A N 1
ATOM 1707 C CA . ASN A 1 217 ? -28.859 2.846 9.602 1 48.38 217 ASN A CA 1
ATOM 1708 C C . ASN A 1 217 ? -28.281 1.434 9.539 1 48.38 217 ASN A C 1
ATOM 1710 O O . ASN A 1 217 ? -28.75 0.597 8.773 1 48.38 217 ASN A O 1
ATOM 1714 N N . PRO A 1 218 ? -27.141 1.154 9.82 1 41.38 218 PRO A N 1
ATOM 1715 C CA . PRO A 1 218 ? -26.719 -0.239 9.969 1 41.38 218 PRO A CA 1
ATOM 1716 C C . PRO A 1 218 ? -27.703 -1.079 10.773 1 41.38 218 PRO A C 1
ATOM 1718 O O . PRO A 1 218 ? -27.406 -2.229 11.117 1 41.38 218 PRO A O 1
ATOM 1721 N N . ARG A 1 219 ? -28.594 -0.616 11.672 1 33.47 219 ARG A N 1
ATOM 1722 C CA . ARG A 1 219 ? -29.141 -1.22 12.883 1 33.47 219 ARG A CA 1
ATOM 1723 C C . ARG A 1 219 ? -29.625 -2.643 12.617 1 33.47 219 ARG A C 1
ATOM 1725 O O . ARG A 1 219 ? -29.359 -3.551 13.414 1 33.47 219 ARG A O 1
ATOM 1732 N N . THR A 1 220 ? -30.812 -2.793 12.102 1 30.14 220 THR A N 1
ATOM 1733 C CA . THR A 1 220 ? -31.781 -3.654 12.766 1 30.14 220 THR A CA 1
ATOM 1734 C C . THR A 1 220 ? -31.406 -5.125 12.586 1 30.14 220 THR A C 1
ATOM 1736 O O . THR A 1 220 ? -31.719 -5.723 11.555 1 30.14 220 THR A O 1
ATOM 1739 N N . ALA A 1 221 ? -30.219 -5.57 12.797 1 25.92 221 ALA A N 1
ATOM 1740 C CA . ALA A 1 221 ? -30.422 -6.98 13.133 1 25.92 221 ALA A CA 1
ATOM 1741 C C . ALA A 1 221 ? -30.781 -7.145 14.609 1 25.92 221 ALA A C 1
ATOM 1743 O O . ALA A 1 221 ? -30.234 -6.449 15.469 1 25.92 221 ALA A O 1
ATOM 1744 N N . MET B 1 1 ? 19.531 -45.406 -44.531 1 35.16 1 MET B N 1
ATOM 1745 C CA . MET B 1 1 ? 18.703 -45.562 -43.312 1 35.16 1 MET B CA 1
ATOM 1746 C C . MET B 1 1 ? 19.5 -45.25 -42.062 1 35.16 1 MET B C 1
ATOM 1748 O O . MET B 1 1 ? 20.219 -46.094 -41.531 1 35.16 1 MET B O 1
ATOM 1752 N N . SER B 1 2 ? 20.109 -44 -41.906 1 43.56 2 SER B N 1
ATOM 1753 C CA . SER B 1 2 ? 20.844 -43.406 -40.781 1 43.56 2 SER B CA 1
ATOM 1754 C C . SER B 1 2 ? 19.984 -43.375 -39.531 1 43.56 2 SER B C 1
ATOM 1756 O O . SER B 1 2 ? 18.953 -42.719 -39.5 1 43.56 2 SER B O 1
ATOM 1758 N N . THR B 1 3 ? 20.016 -44.438 -38.719 1 41.56 3 THR B N 1
ATOM 1759 C CA . THR B 1 3 ? 19.422 -44.531 -37.375 1 41.56 3 THR B CA 1
ATOM 1760 C C . THR B 1 3 ? 19.922 -43.438 -36.469 1 41.56 3 THR B C 1
ATOM 1762 O O . THR B 1 3 ? 21.109 -43.375 -36.156 1 41.56 3 THR B O 1
ATOM 1765 N N . GLN B 1 4 ? 19.484 -42.219 -36.562 1 43.5 4 GLN B N 1
ATOM 1766 C CA . GLN B 1 4 ? 19.703 -41.156 -35.594 1 43.5 4 GLN B CA 1
ATOM 1767 C C . GLN B 1 4 ? 19.453 -41.656 -34.156 1 43.5 4 GLN B C 1
ATOM 1769 O O . GLN B 1 4 ? 18.328 -42.031 -33.812 1 43.5 4 GLN B O 1
ATOM 1774 N N . ASN B 1 5 ? 20.453 -42.375 -33.469 1 42.47 5 ASN B N 1
ATOM 1775 C CA . ASN B 1 5 ? 20.484 -42.75 -32.062 1 42.47 5 ASN B CA 1
ATOM 1776 C C . ASN B 1 5 ? 20.078 -41.594 -31.156 1 42.47 5 ASN B C 1
ATOM 1778 O O . ASN B 1 5 ? 20.828 -40.625 -31.016 1 42.47 5 ASN B O 1
ATOM 1782 N N . ASP B 1 6 ? 18.875 -41.281 -31.062 1 46.28 6 ASP B N 1
ATOM 1783 C CA . ASP B 1 6 ? 18.344 -40.406 -30.016 1 46.28 6 ASP B CA 1
ATOM 1784 C C . ASP B 1 6 ? 18.891 -40.812 -28.656 1 46.28 6 ASP B C 1
ATOM 1786 O O . ASP B 1 6 ? 18.391 -41.719 -28.016 1 46.28 6 ASP B O 1
ATOM 1790 N N . LYS B 1 7 ? 20.219 -40.844 -28.422 1 46 7 LYS B N 1
ATOM 1791 C CA . LYS B 1 7 ? 20.781 -41.062 -27.094 1 46 7 LYS B CA 1
ATOM 1792 C C . LYS B 1 7 ? 20 -40.281 -26.031 1 46 7 LYS B C 1
ATOM 1794 O O . LYS B 1 7 ? 19.938 -39.062 -26.094 1 46 7 LYS B O 1
ATOM 1799 N N . ALA B 1 8 ? 19.062 -40.812 -25.359 1 49.78 8 ALA B N 1
ATOM 1800 C CA . ALA B 1 8 ? 18.391 -40.344 -24.141 1 49.78 8 ALA B CA 1
ATOM 1801 C C . ALA B 1 8 ? 19.375 -39.719 -23.172 1 49.78 8 ALA B C 1
ATOM 1803 O O . ALA B 1 8 ? 20.453 -40.281 -22.906 1 49.78 8 ALA B O 1
ATOM 1804 N N . GLN B 1 9 ? 19.594 -38.375 -23.141 1 52.91 9 GLN B N 1
ATOM 1805 C CA . GLN B 1 9 ? 20.406 -37.75 -22.125 1 52.91 9 GLN B CA 1
ATOM 1806 C C . GLN B 1 9 ? 20.297 -38.469 -20.797 1 52.91 9 GLN B C 1
ATOM 1808 O O . GLN B 1 9 ? 19.203 -38.844 -20.375 1 52.91 9 GLN B O 1
ATOM 1813 N N . PRO B 1 10 ? 21.266 -39.094 -20.297 1 55.09 10 PRO B N 1
ATOM 1814 C CA . PRO B 1 10 ? 21.219 -39.844 -19.047 1 55.09 10 PRO B CA 1
ATOM 1815 C C . PRO B 1 10 ? 20.422 -39.125 -17.953 1 55.09 10 PRO B C 1
ATOM 1817 O O . PRO B 1 10 ? 20.5 -37.906 -17.844 1 55.09 10 PRO B O 1
ATOM 1820 N N . LYS B 1 11 ? 19.25 -39.625 -17.594 1 55.88 11 LYS B N 1
ATOM 1821 C CA . LYS B 1 11 ? 18.453 -39.156 -16.469 1 55.88 11 LYS B CA 1
ATOM 1822 C C . LYS B 1 11 ? 19.312 -38.969 -15.219 1 55.88 11 LYS B C 1
ATOM 1824 O O . LYS B 1 11 ? 20.016 -39.875 -14.797 1 55.88 11 LYS B O 1
ATOM 1829 N N . ARG B 1 12 ? 19.75 -37.719 -14.969 1 62.03 12 ARG B N 1
ATOM 1830 C CA . ARG B 1 12 ? 20.453 -37.531 -13.711 1 62.03 12 ARG B CA 1
ATOM 1831 C C . ARG B 1 12 ? 19.844 -38.375 -12.594 1 62.03 12 ARG B C 1
ATOM 1833 O O . ARG B 1 12 ? 18.641 -38.594 -12.57 1 62.03 12 ARG B O 1
ATOM 1840 N N . PRO B 1 13 ? 20.688 -38.969 -11.867 1 66.62 13 PRO B N 1
ATOM 1841 C CA . PRO B 1 13 ? 20.172 -39.812 -10.773 1 66.62 13 PRO B CA 1
ATOM 1842 C C . PRO B 1 13 ? 19.203 -39.062 -9.875 1 66.62 13 PRO B C 1
ATOM 1844 O O . PRO B 1 13 ? 19.297 -37.844 -9.742 1 66.62 13 PRO B O 1
ATOM 1847 N N . ARG B 1 14 ? 18.125 -39.688 -9.406 1 68.69 14 ARG B N 1
ATOM 1848 C CA . ARG B 1 14 ? 17.016 -39.188 -8.594 1 68.69 14 ARG B CA 1
ATOM 1849 C C . ARG B 1 14 ? 17.531 -38.219 -7.52 1 68.69 14 ARG B C 1
ATOM 1851 O O . ARG B 1 14 ? 16.938 -37.188 -7.277 1 68.69 14 ARG B O 1
ATOM 1858 N N . ARG B 1 15 ? 18.688 -38.625 -6.91 1 70.94 15 ARG B N 1
ATOM 1859 C CA . ARG B 1 15 ? 19.25 -37.812 -5.824 1 70.94 15 ARG B CA 1
ATOM 1860 C C . ARG B 1 15 ? 19.734 -36.469 -6.336 1 70.94 15 ARG B C 1
ATOM 1862 O O . ARG B 1 15 ? 19.562 -35.438 -5.676 1 70.94 15 ARG B O 1
ATOM 1869 N N . GLN B 1 16 ? 20.406 -36.5 -7.52 1 69.75 16 GLN B N 1
ATOM 1870 C CA . GLN B 1 16 ? 20.906 -35.281 -8.117 1 69.75 16 GLN B CA 1
ATOM 1871 C C . GLN B 1 16 ? 19.766 -34.344 -8.523 1 69.75 16 GLN B C 1
ATOM 1873 O O . GLN B 1 16 ? 19.875 -33.125 -8.383 1 69.75 16 GLN B O 1
ATOM 1878 N N . GLN B 1 17 ? 18.688 -34.969 -9 1 73.19 17 GLN B N 1
ATOM 1879 C CA . GLN B 1 17 ? 17.5 -34.188 -9.375 1 73.19 17 GLN B CA 1
ATOM 1880 C C . GLN B 1 17 ? 16.875 -33.531 -8.164 1 73.19 17 GLN B C 1
ATOM 1882 O O . GLN B 1 17 ? 16.5 -32.344 -8.227 1 73.19 17 GLN B O 1
ATOM 1887 N N . GLN B 1 18 ? 16.828 -34.344 -7.156 1 75.88 18 GLN B N 1
ATOM 1888 C CA . GLN B 1 18 ? 16.234 -33.812 -5.926 1 75.88 18 GLN B CA 1
ATOM 1889 C C . GLN B 1 18 ? 17.078 -32.688 -5.367 1 75.88 18 GLN B C 1
ATOM 1891 O O . GLN B 1 18 ? 16.531 -31.672 -4.883 1 75.88 18 GLN B O 1
ATOM 1896 N N . ARG B 1 19 ? 18.359 -32.781 -5.422 1 78 19 ARG B N 1
ATOM 1897 C CA . ARG B 1 19 ? 19.266 -31.75 -4.949 1 78 19 ARG B CA 1
ATOM 1898 C C . ARG B 1 19 ? 19.125 -30.484 -5.797 1 78 19 ARG B C 1
ATOM 1900 O O . ARG B 1 19 ? 19.172 -29.375 -5.27 1 78 19 ARG B O 1
ATOM 1907 N N . SER B 1 20 ? 18.984 -30.719 -7.043 1 81.94 20 SER B N 1
ATOM 1908 C CA . SER B 1 20 ? 18.828 -29.609 -7.961 1 81.94 20 SER B CA 1
ATOM 1909 C C . SER B 1 20 ? 17.531 -28.844 -7.688 1 81.94 20 SER B C 1
ATOM 1911 O O . SER B 1 20 ? 17.516 -27.609 -7.68 1 81.94 20 SER B O 1
ATOM 1913 N N . ILE B 1 21 ? 16.531 -29.625 -7.453 1 83.81 21 ILE B N 1
ATOM 1914 C CA . ILE B 1 21 ? 15.234 -29.031 -7.164 1 83.81 21 ILE B CA 1
ATOM 1915 C C . ILE B 1 21 ? 15.312 -28.234 -5.859 1 83.81 21 ILE B C 1
ATOM 1917 O O . ILE B 1 21 ? 14.812 -27.109 -5.777 1 83.81 21 ILE B O 1
ATOM 1921 N N . LEU B 1 22 ? 15.922 -28.734 -4.949 1 87.19 22 LEU B N 1
ATOM 1922 C CA . LEU B 1 22 ? 16.062 -28.062 -3.654 1 87.19 22 LEU B CA 1
ATOM 1923 C C . LEU B 1 22 ? 16.875 -26.781 -3.783 1 87.19 22 LEU B C 1
ATOM 1925 O O . LEU B 1 22 ? 16.531 -25.766 -3.172 1 87.19 22 LEU B O 1
ATOM 1929 N N . THR B 1 23 ? 17.922 -26.906 -4.555 1 89.56 23 THR B N 1
ATOM 1930 C CA . THR B 1 23 ? 18.75 -25.719 -4.785 1 89.56 23 THR B CA 1
ATOM 1931 C C . THR B 1 23 ? 17.953 -24.625 -5.488 1 89.56 23 THR B C 1
ATOM 1933 O O . THR B 1 23 ? 18.031 -23.453 -5.109 1 89.56 23 THR B O 1
ATOM 1936 N N . LYS B 1 24 ? 17.234 -25.047 -6.465 1 91.81 24 LYS B N 1
ATOM 1937 C CA . LYS B 1 24 ? 16.406 -24.094 -7.195 1 91.81 24 LYS B CA 1
ATOM 1938 C C . LYS B 1 24 ? 15.398 -23.406 -6.27 1 91.81 24 LYS B C 1
ATOM 1940 O O . LYS B 1 24 ? 15.211 -22.188 -6.34 1 91.81 24 LYS B O 1
ATOM 1945 N N . GLN B 1 25 ? 14.812 -24.156 -5.387 1 92.56 25 GLN B N 1
ATOM 1946 C CA . GLN B 1 25 ? 13.844 -23.625 -4.438 1 92.56 25 GLN B CA 1
ATOM 1947 C C . GLN B 1 25 ? 14.508 -22.656 -3.461 1 92.56 25 GLN B C 1
ATOM 1949 O O . GLN B 1 25 ? 13.953 -21.594 -3.16 1 92.56 25 GLN B O 1
ATOM 1954 N N . LYS B 1 26 ? 15.617 -22.969 -3.014 1 93.5 26 LYS B N 1
ATOM 1955 C CA . LYS B 1 26 ? 16.359 -22.109 -2.107 1 93.5 26 LYS B CA 1
ATOM 1956 C C . LYS B 1 26 ? 16.688 -20.766 -2.771 1 93.5 26 LYS B C 1
ATOM 1958 O O . LYS B 1 26 ? 16.578 -19.719 -2.143 1 93.5 26 LYS B O 1
ATOM 1963 N N . LEU B 1 27 ? 17.078 -20.891 -3.994 1 94.25 27 LEU B N 1
ATOM 1964 C CA . LEU B 1 27 ? 17.438 -19.703 -4.738 1 94.25 27 LEU B CA 1
ATOM 1965 C C . LEU B 1 27 ? 16.219 -18.812 -4.961 1 94.25 27 LEU B C 1
ATOM 1967 O O . LEU B 1 27 ? 16.312 -17.578 -4.828 1 94.25 27 LEU B O 1
ATOM 1971 N N . LEU B 1 28 ? 15.133 -19.438 -5.238 1 95.19 28 LEU B N 1
ATOM 1972 C CA . LEU B 1 28 ? 13.914 -18.672 -5.473 1 95.19 28 LEU B CA 1
ATOM 1973 C C . LEU B 1 28 ? 13.453 -17.969 -4.191 1 95.19 28 LEU B C 1
ATOM 1975 O O . LEU B 1 28 ? 13.047 -16.812 -4.223 1 95.19 28 LEU B O 1
ATOM 1979 N N . ASP B 1 29 ? 13.547 -18.656 -3.121 1 93.81 29 ASP B N 1
ATOM 1980 C CA . ASP B 1 29 ? 13.164 -18.094 -1.832 1 93.81 29 ASP B CA 1
ATOM 1981 C C . ASP B 1 29 ? 14.062 -16.906 -1.471 1 93.81 29 ASP B C 1
ATOM 1983 O O . ASP B 1 29 ? 13.57 -15.852 -1.062 1 93.81 29 ASP B O 1
ATOM 1987 N N . ALA B 1 30 ? 15.312 -17.109 -1.643 1 95.06 30 ALA B N 1
ATOM 1988 C CA . ALA B 1 30 ? 16.281 -16.047 -1.358 1 95.06 30 ALA B CA 1
ATOM 1989 C C . ALA B 1 30 ? 16.078 -14.852 -2.281 1 95.06 30 ALA B C 1
ATOM 1991 O O . ALA B 1 30 ? 16.156 -13.703 -1.844 1 95.06 30 ALA B O 1
ATOM 1992 N N . ALA B 1 31 ? 15.82 -15.156 -3.518 1 95.75 31 ALA B N 1
ATOM 1993 C CA . ALA B 1 31 ? 15.609 -14.102 -4.508 1 95.75 31 ALA B CA 1
ATOM 1994 C C . ALA B 1 31 ? 14.367 -13.273 -4.172 1 95.75 31 ALA B C 1
ATOM 1996 O O . ALA B 1 31 ? 14.414 -12.039 -4.195 1 95.75 31 ALA B O 1
ATOM 1997 N N . LEU B 1 32 ? 13.312 -13.969 -3.857 1 93.88 32 LEU B N 1
ATOM 1998 C CA . LEU B 1 32 ? 12.062 -13.297 -3.523 1 93.88 32 LEU B CA 1
ATOM 1999 C C . LEU B 1 32 ? 12.266 -12.336 -2.352 1 93.88 32 LEU B C 1
ATOM 2001 O O . LEU B 1 32 ? 11.836 -11.188 -2.408 1 93.88 32 LEU B O 1
ATOM 2005 N N . GLN B 1 33 ? 12.875 -12.766 -1.379 1 91.25 33 GLN B N 1
ATOM 2006 C CA . GLN B 1 33 ? 13.133 -11.945 -0.2 1 91.25 33 GLN B CA 1
ATOM 2007 C C . GLN B 1 33 ? 14.023 -10.75 -0.542 1 91.25 33 GLN B C 1
ATOM 2009 O O . GLN B 1 33 ? 13.742 -9.625 -0.138 1 91.25 33 GLN B O 1
ATOM 2014 N N . ALA B 1 34 ? 15.062 -11.023 -1.251 1 91.5 34 ALA B N 1
ATOM 2015 C CA . ALA B 1 34 ? 16.016 -9.977 -1.61 1 91.5 34 ALA B CA 1
ATOM 2016 C C . ALA B 1 34 ? 15.352 -8.906 -2.475 1 91.5 34 ALA B C 1
ATOM 2018 O O . ALA B 1 34 ? 15.5 -7.711 -2.215 1 91.5 34 ALA B O 1
ATOM 2019 N N . PHE B 1 35 ? 14.578 -9.328 -3.459 1 91.44 35 PHE B N 1
ATOM 2020 C CA . PHE B 1 35 ? 13.914 -8.391 -4.359 1 91.44 35 PHE B CA 1
ATOM 2021 C C . PHE B 1 35 ? 12.836 -7.605 -3.621 1 91.44 35 PHE B C 1
ATOM 2023 O O . PHE B 1 35 ? 12.633 -6.422 -3.887 1 91.44 35 PHE B O 1
ATOM 2030 N N . ALA B 1 36 ? 12.164 -8.258 -2.717 1 88.38 36 ALA B N 1
ATOM 2031 C CA . ALA B 1 36 ? 11.125 -7.598 -1.931 1 88.38 36 ALA B CA 1
ATOM 2032 C C . ALA B 1 36 ? 11.727 -6.547 -0.998 1 88.38 36 ALA B C 1
ATOM 2034 O O . ALA B 1 36 ? 11.125 -5.492 -0.771 1 88.38 36 ALA B O 1
ATOM 2035 N N . GLU B 1 37 ? 12.883 -6.762 -0.491 1 84.12 37 GLU B N 1
ATOM 2036 C CA . GLU B 1 37 ? 13.516 -5.902 0.506 1 84.12 37 GLU B CA 1
ATOM 2037 C C . GLU B 1 37 ? 14.289 -4.766 -0.156 1 84.12 37 GLU B C 1
ATOM 2039 O O . GLU B 1 37 ? 14.266 -3.629 0.322 1 84.12 37 GLU B O 1
ATOM 2044 N N . ASN B 1 38 ? 14.961 -5.117 -1.321 1 83.88 38 ASN B N 1
ATOM 2045 C CA . ASN B 1 38 ? 15.945 -4.172 -1.838 1 83.88 38 ASN B CA 1
ATOM 2046 C C . ASN B 1 38 ? 15.586 -3.695 -3.24 1 83.88 38 ASN B C 1
ATOM 2048 O O . ASN B 1 38 ? 16.25 -2.814 -3.793 1 83.88 38 ASN B O 1
ATOM 2052 N N . GLY B 1 39 ? 14.516 -4.281 -3.74 1 87.56 39 GLY B N 1
ATOM 2053 C CA . GLY B 1 39 ? 14.219 -3.977 -5.129 1 87.56 39 GLY B CA 1
ATOM 2054 C C . GLY B 1 39 ? 15.148 -4.668 -6.109 1 87.56 39 GLY B C 1
ATOM 2055 O O . GLY B 1 39 ? 16.156 -5.266 -5.703 1 87.56 39 GLY B O 1
ATOM 2056 N N . PHE B 1 40 ? 14.852 -4.531 -7.398 1 90.5 40 PHE B N 1
ATOM 2057 C CA . PHE B 1 40 ? 15.633 -5.191 -8.438 1 90.5 40 PHE B CA 1
ATOM 2058 C C . PHE B 1 40 ? 17.031 -4.586 -8.539 1 90.5 40 PHE B C 1
ATOM 2060 O O . PHE B 1 40 ? 18.031 -5.309 -8.555 1 90.5 40 PHE B O 1
ATOM 2067 N N . LYS B 1 41 ? 17.078 -3.314 -8.594 1 85.19 41 LYS B N 1
ATOM 2068 C CA . LYS B 1 41 ? 18.359 -2.621 -8.758 1 85.19 41 LYS B CA 1
ATOM 2069 C C . LYS B 1 41 ? 19.25 -2.807 -7.531 1 85.19 41 LYS B C 1
ATOM 2071 O O . LYS B 1 41 ? 20.469 -2.939 -7.656 1 85.19 41 LYS B O 1
ATOM 2076 N N . GLY B 1 42 ? 18.656 -2.9 -6.402 1 85.06 42 GLY B N 1
ATOM 2077 C CA . GLY B 1 42 ? 19.406 -2.988 -5.16 1 85.06 42 GLY B CA 1
ATOM 2078 C C . GLY B 1 42 ? 19.844 -4.406 -4.824 1 85.06 42 GLY B C 1
ATOM 2079 O O . GLY B 1 42 ? 20.5 -4.633 -3.811 1 85.06 42 GLY B O 1
ATOM 2080 N N . THR B 1 43 ? 19.469 -5.297 -5.605 1 91.5 43 THR B N 1
ATOM 2081 C CA . THR B 1 43 ? 19.766 -6.703 -5.348 1 91.5 43 THR B CA 1
ATOM 2082 C C . THR B 1 43 ? 20.766 -7.234 -6.371 1 91.5 43 THR B C 1
ATOM 2084 O O . THR B 1 43 ? 20.625 -6.977 -7.57 1 91.5 43 THR B O 1
ATOM 2087 N N . SER B 1 44 ? 21.797 -7.941 -5.867 1 93.5 44 SER B N 1
ATOM 2088 C CA . SER B 1 44 ? 22.734 -8.609 -6.758 1 93.5 44 SER B CA 1
ATOM 2089 C C . SER B 1 44 ? 22.578 -10.125 -6.707 1 93.5 44 SER B C 1
ATOM 2091 O O . SER B 1 44 ? 22.094 -10.664 -5.715 1 93.5 44 SER B O 1
ATOM 2093 N N . THR B 1 45 ? 22.984 -10.758 -7.805 1 95.31 45 THR B N 1
ATOM 2094 C CA . THR B 1 45 ? 22.922 -12.219 -7.824 1 95.31 45 THR B CA 1
ATOM 2095 C C . THR B 1 45 ? 23.875 -12.812 -6.789 1 95.31 45 THR B C 1
ATOM 2097 O O . THR B 1 45 ? 23.609 -13.883 -6.242 1 95.31 45 THR B O 1
ATOM 2100 N N . ARG B 1 46 ? 24.922 -12.156 -6.504 1 94.12 46 ARG B N 1
ATOM 2101 C CA . ARG B 1 46 ? 25.844 -12.594 -5.457 1 94.12 46 ARG B CA 1
ATOM 2102 C C . ARG B 1 46 ? 25.156 -12.594 -4.094 1 94.12 46 ARG B C 1
ATOM 2104 O O . ARG B 1 46 ? 25.297 -13.555 -3.332 1 94.12 46 ARG B O 1
ATOM 2111 N N . ASP B 1 47 ? 24.406 -11.547 -3.811 1 91.88 47 ASP B N 1
ATOM 2112 C CA . ASP B 1 47 ? 23.641 -11.453 -2.564 1 91.88 47 ASP B CA 1
ATOM 2113 C C . ASP B 1 47 ? 22.656 -12.602 -2.436 1 91.88 47 ASP B C 1
ATOM 2115 O O . ASP B 1 47 ? 22.5 -13.188 -1.359 1 91.88 47 ASP B O 1
ATOM 2119 N N . ILE B 1 48 ? 22.016 -12.922 -3.457 1 96.06 48 ILE B N 1
ATOM 2120 C CA . ILE B 1 48 ? 21 -13.969 -3.475 1 96.06 48 ILE B CA 1
ATOM 2121 C C . ILE B 1 48 ? 21.656 -15.328 -3.217 1 96.06 48 ILE B C 1
ATOM 2123 O O . ILE B 1 48 ? 21.156 -16.125 -2.418 1 96.06 48 ILE B O 1
ATOM 2127 N N . ALA B 1 49 ? 22.781 -15.555 -3.922 1 95.75 49 ALA B N 1
ATOM 2128 C CA . ALA B 1 49 ? 23.5 -16.812 -3.734 1 95.75 49 ALA B CA 1
ATOM 2129 C C . ALA B 1 49 ? 23.969 -16.969 -2.285 1 95.75 49 ALA B C 1
ATOM 2131 O O . ALA B 1 49 ? 23.812 -18.047 -1.697 1 95.75 49 ALA B O 1
ATOM 2132 N N . GLU B 1 50 ? 24.469 -15.93 -1.71 1 95.19 50 GLU B N 1
ATOM 2133 C CA . GLU B 1 50 ? 24.922 -15.93 -0.324 1 95.19 50 GLU B CA 1
ATOM 2134 C C . GLU B 1 50 ? 23.766 -16.219 0.637 1 95.19 50 GLU B C 1
ATOM 2136 O O . GLU B 1 50 ? 23.906 -17.047 1.545 1 95.19 50 GLU B O 1
ATOM 2141 N N . ARG B 1 51 ? 22.688 -15.602 0.404 1 93.69 51 ARG B N 1
ATOM 2142 C CA . ARG B 1 51 ? 21.5 -15.797 1.238 1 93.69 51 ARG B CA 1
ATOM 2143 C C . ARG B 1 51 ? 20.984 -17.219 1.132 1 93.69 51 ARG B C 1
ATOM 2145 O O . ARG B 1 51 ? 20.484 -17.781 2.111 1 93.69 51 ARG B O 1
ATOM 2152 N N . ALA B 1 52 ? 21.078 -17.766 -0.059 1 95 52 ALA B N 1
ATOM 2153 C CA . ALA B 1 52 ? 20.578 -19.109 -0.32 1 95 52 ALA B CA 1
ATOM 2154 C C . ALA B 1 52 ? 21.578 -20.156 0.161 1 95 52 ALA B C 1
ATOM 2156 O O . ALA B 1 52 ? 21.25 -21.344 0.251 1 95 52 ALA B O 1
ATOM 2157 N N . GLY B 1 53 ? 22.781 -19.719 0.447 1 94.94 53 GLY B N 1
ATOM 2158 C CA . GLY B 1 53 ? 23.828 -20.656 0.86 1 94.94 53 GLY B CA 1
ATOM 2159 C C . GLY B 1 53 ? 24.328 -21.531 -0.27 1 94.94 53 GLY B C 1
ATOM 2160 O O . GLY B 1 53 ? 24.578 -22.719 -0.069 1 94.94 53 GLY B O 1
ATOM 2161 N N . VAL B 1 54 ? 24.359 -21.062 -1.435 1 92.94 54 VAL B N 1
ATOM 2162 C CA . VAL B 1 54 ? 24.781 -21.828 -2.598 1 92.94 54 VAL B CA 1
ATOM 2163 C C . VAL B 1 54 ? 25.875 -21.078 -3.346 1 92.94 54 VAL B C 1
ATOM 2165 O O . VAL B 1 54 ? 26.062 -19.875 -3.137 1 92.94 54 VAL B O 1
ATOM 2168 N N . HIS B 1 55 ? 26.531 -21.859 -4.223 1 91.69 55 HIS B N 1
ATOM 2169 C CA . HIS B 1 55 ? 27.562 -21.266 -5.059 1 91.69 55 HIS B CA 1
ATOM 2170 C C . HIS B 1 55 ? 26.953 -20.406 -6.156 1 91.69 55 HIS B C 1
ATOM 2172 O O . HIS B 1 55 ? 25.984 -20.812 -6.801 1 91.69 55 HIS B O 1
ATOM 2178 N N . HIS B 1 56 ? 27.578 -19.281 -6.406 1 92.38 56 HIS B N 1
ATOM 2179 C CA . HIS B 1 56 ? 27.078 -18.234 -7.289 1 92.38 56 HIS B CA 1
ATOM 2180 C C . HIS B 1 56 ? 26.844 -18.766 -8.695 1 92.38 56 HIS B C 1
ATOM 2182 O O . HIS B 1 56 ? 25.812 -18.453 -9.312 1 92.38 56 HIS B O 1
ATOM 2188 N N . PRO B 1 57 ? 27.656 -19.641 -9.258 1 90.69 57 PRO B N 1
ATOM 2189 C CA . PRO B 1 57 ? 27.453 -20.109 -10.633 1 90.69 57 PRO B CA 1
ATOM 2190 C C . PRO B 1 57 ? 26.156 -20.891 -10.805 1 90.69 57 PRO B C 1
ATOM 2192 O O . PRO B 1 57 ? 25.641 -21.016 -11.914 1 90.69 57 PRO B O 1
ATOM 2195 N N . LEU B 1 58 ? 25.672 -21.375 -9.766 1 90.25 58 LEU B N 1
ATOM 2196 C CA . LEU B 1 58 ? 24.453 -22.156 -9.812 1 90.25 58 LEU B CA 1
ATOM 2197 C C . LEU B 1 58 ? 23.266 -21.281 -10.211 1 90.25 58 LEU B C 1
ATOM 2199 O O . LEU B 1 58 ? 22.25 -21.781 -10.719 1 90.25 58 LEU B O 1
ATOM 2203 N N . ILE B 1 59 ? 23.375 -19.953 -9.969 1 92.25 59 ILE B N 1
ATOM 2204 C CA . ILE B 1 59 ? 22.312 -19.047 -10.383 1 92.25 59 ILE B CA 1
ATOM 2205 C C . ILE B 1 59 ? 22.219 -19.031 -11.906 1 92.25 59 ILE B C 1
ATOM 2207 O O . ILE B 1 59 ? 21.125 -19.141 -12.469 1 92.25 59 ILE B O 1
ATOM 2211 N N . THR B 1 60 ? 23.375 -18.938 -12.547 1 91.56 60 THR B N 1
ATOM 2212 C CA . THR B 1 60 ? 23.391 -18.906 -14.008 1 91.56 60 THR B CA 1
ATOM 2213 C C . THR B 1 60 ? 22.938 -20.234 -14.586 1 91.56 60 THR B C 1
ATOM 2215 O O . THR B 1 60 ? 22.25 -20.281 -15.609 1 91.56 60 THR B O 1
ATOM 2218 N N . TYR B 1 61 ? 23.312 -21.234 -13.906 1 91.06 61 TYR B N 1
ATOM 2219 C CA . TYR B 1 61 ? 22.938 -22.578 -14.352 1 91.06 61 TYR B CA 1
ATOM 2220 C C . TYR B 1 61 ? 21.422 -22.734 -14.32 1 91.06 61 TYR B C 1
ATOM 2222 O O . TYR B 1 61 ? 20.812 -23.188 -15.297 1 91.06 61 TYR B O 1
ATOM 2230 N N . HIS B 1 62 ? 20.812 -22.312 -13.312 1 93.12 62 HIS B N 1
ATOM 2231 C CA . HIS B 1 62 ? 19.375 -22.547 -13.117 1 93.12 62 HIS B CA 1
ATOM 2232 C C . HIS B 1 62 ? 18.547 -21.453 -13.773 1 93.12 62 HIS B C 1
ATOM 2234 O O . HIS B 1 62 ? 17.422 -21.719 -14.234 1 93.12 62 HIS B O 1
ATOM 2240 N N . PHE B 1 63 ? 18.969 -20.094 -13.82 1 94.88 63 PHE B N 1
ATOM 2241 C CA . PHE B 1 63 ? 18.078 -19 -14.211 1 94.88 63 PHE B CA 1
ATOM 2242 C C . PHE B 1 63 ? 18.734 -18.141 -15.281 1 94.88 63 PHE B C 1
ATOM 2244 O O . PHE B 1 63 ? 18.094 -17.234 -15.82 1 94.88 63 PHE B O 1
ATOM 2251 N N . LYS B 1 64 ? 19.844 -18.406 -15.695 1 93.06 64 LYS B N 1
ATOM 2252 C CA . LYS B 1 64 ? 20.562 -17.75 -16.781 1 93.06 64 LYS B CA 1
ATOM 2253 C C . LYS B 1 64 ? 21.078 -16.375 -16.359 1 93.06 64 LYS B C 1
ATOM 2255 O O . LYS B 1 64 ? 22.266 -16.078 -16.5 1 93.06 64 LYS B O 1
ATOM 2260 N N . ASN B 1 65 ? 20.062 -15.453 -15.906 1 93.75 65 ASN B N 1
ATOM 2261 C CA . ASN B 1 65 ? 20.438 -14.109 -15.484 1 93.75 65 ASN B CA 1
ATOM 2262 C C . ASN B 1 65 ? 19.5 -13.578 -14.406 1 93.75 65 ASN B C 1
ATOM 2264 O O . ASN B 1 65 ? 18.547 -14.266 -14.008 1 93.75 65 ASN B O 1
ATOM 2268 N N . LYS B 1 66 ? 19.75 -12.391 -13.938 1 95.38 66 LYS B N 1
ATOM 2269 C CA . LYS B 1 66 ? 19.016 -11.789 -12.828 1 95.38 66 LYS B CA 1
ATOM 2270 C C . LYS B 1 66 ? 17.562 -11.555 -13.195 1 95.38 66 LYS B C 1
ATOM 2272 O O . LYS B 1 66 ? 16.672 -11.758 -12.367 1 95.38 66 LYS B O 1
ATOM 2277 N N . GLU B 1 67 ? 17.328 -11.18 -14.414 1 95.69 67 GLU B N 1
ATOM 2278 C CA . GLU B 1 67 ? 15.969 -10.906 -14.875 1 95.69 67 GLU B CA 1
ATOM 2279 C C . GLU B 1 67 ? 15.117 -12.172 -14.867 1 95.69 67 GLU B C 1
ATOM 2281 O O . GLU B 1 67 ? 13.977 -12.156 -14.391 1 95.69 67 GLU B O 1
ATOM 2286 N N . GLU B 1 68 ? 15.625 -13.188 -15.367 1 96.44 68 GLU B N 1
ATOM 2287 C CA . GLU B 1 68 ? 14.898 -14.453 -15.391 1 96.44 68 GLU B CA 1
ATOM 2288 C C . GLU B 1 68 ? 14.695 -15.008 -13.984 1 96.44 68 GLU B C 1
ATOM 2290 O O . GLU B 1 68 ? 13.68 -15.641 -13.703 1 96.44 68 GLU B O 1
ATOM 2295 N N . LEU B 1 69 ? 15.773 -14.836 -13.172 1 96.5 69 LEU B N 1
ATOM 2296 C CA . LEU B 1 69 ? 15.633 -15.211 -11.773 1 96.5 69 LEU B CA 1
ATOM 2297 C C . LEU B 1 69 ? 14.508 -14.422 -11.109 1 96.5 69 LEU B C 1
ATOM 2299 O O . LEU B 1 69 ? 13.688 -14.992 -10.383 1 96.5 69 LEU B O 1
ATOM 2303 N N . TRP B 1 70 ? 14.438 -13.141 -11.344 1 96.94 70 TRP B N 1
ATOM 2304 C CA . TRP B 1 70 ? 13.367 -12.297 -10.812 1 96.94 70 TRP B CA 1
ATOM 2305 C C . TRP B 1 70 ? 12 -12.805 -11.266 1 96.94 70 TRP B C 1
ATOM 2307 O O . TRP B 1 70 ? 11.094 -12.969 -10.445 1 96.94 70 TRP B O 1
ATOM 2317 N N . ARG B 1 71 ? 11.859 -13.047 -12.539 1 96.88 71 ARG B N 1
ATOM 2318 C CA . ARG B 1 71 ? 10.586 -13.492 -13.102 1 96.88 71 ARG B CA 1
ATOM 2319 C C . ARG B 1 71 ? 10.141 -14.812 -12.477 1 96.88 71 ARG B C 1
ATOM 2321 O O . ARG B 1 71 ? 8.969 -14.977 -12.141 1 96.88 71 ARG B O 1
ATOM 2328 N N . ALA B 1 72 ? 11.094 -15.656 -12.359 1 96.69 72 ALA B N 1
ATOM 2329 C CA . ALA B 1 72 ? 10.781 -16.953 -11.773 1 96.69 72 ALA B CA 1
ATOM 2330 C C . ALA B 1 72 ? 10.328 -16.812 -10.32 1 96.69 72 ALA B C 1
ATOM 2332 O O . ALA B 1 72 ? 9.383 -17.484 -9.891 1 96.69 72 ALA B O 1
ATOM 2333 N N . ALA B 1 73 ? 11.023 -16 -9.562 1 96.06 73 ALA B N 1
ATOM 2334 C CA . ALA B 1 73 ? 10.664 -15.758 -8.172 1 96.06 73 ALA B CA 1
ATOM 2335 C C . ALA B 1 73 ? 9.289 -15.117 -8.062 1 96.06 73 ALA B C 1
ATOM 2337 O O . ALA B 1 73 ? 8.453 -15.547 -7.258 1 96.06 73 ALA B O 1
ATOM 2338 N N . ALA B 1 74 ? 9.023 -14.117 -8.844 1 96.25 74 ALA B N 1
ATOM 2339 C CA . ALA B 1 74 ? 7.727 -13.445 -8.867 1 96.25 74 ALA B CA 1
ATOM 2340 C C . ALA B 1 74 ? 6.621 -14.398 -9.305 1 96.25 74 ALA B C 1
ATOM 2342 O O . ALA B 1 74 ? 5.539 -14.422 -8.703 1 96.25 74 ALA B O 1
ATOM 2343 N N . ASP B 1 75 ? 6.906 -15.117 -10.328 1 96.44 75 ASP B N 1
ATOM 2344 C CA . ASP B 1 75 ? 5.941 -16.078 -10.852 1 96.44 75 ASP B CA 1
ATOM 2345 C C . ASP B 1 75 ? 5.5 -17.062 -9.766 1 96.44 75 ASP B C 1
ATOM 2347 O O . ASP B 1 75 ? 4.32 -17.391 -9.672 1 96.44 75 ASP B O 1
ATOM 2351 N N . ARG B 1 76 ? 6.398 -17.484 -9.016 1 93.81 76 ARG B N 1
ATOM 2352 C CA . ARG B 1 76 ? 6.098 -18.438 -7.957 1 93.81 76 ARG B CA 1
ATOM 2353 C C . ARG B 1 76 ? 5.047 -17.891 -6.996 1 93.81 76 ARG B C 1
ATOM 2355 O O . ARG B 1 76 ? 4.086 -18.578 -6.656 1 93.81 76 ARG B O 1
ATOM 2362 N N . VAL B 1 77 ? 5.172 -16.703 -6.574 1 94.5 77 VAL B N 1
ATOM 2363 C CA . VAL B 1 77 ? 4.285 -16.125 -5.57 1 94.5 77 VAL B CA 1
ATOM 2364 C C . VAL B 1 77 ? 2.951 -15.758 -6.211 1 94.5 77 VAL B C 1
ATOM 2366 O O . VAL B 1 77 ? 1.887 -16.016 -5.648 1 94.5 77 VAL B O 1
ATOM 2369 N N . PHE B 1 78 ? 2.936 -15.203 -7.367 1 96 78 PHE B N 1
ATOM 2370 C CA . PHE B 1 78 ? 1.716 -14.742 -8.016 1 96 78 PHE B CA 1
ATOM 2371 C C . PHE B 1 78 ? 0.926 -15.914 -8.586 1 96 78 PHE B C 1
ATOM 2373 O O . PHE B 1 78 ? -0.307 -15.914 -8.555 1 96 78 PHE B O 1
ATOM 2380 N N . ALA B 1 79 ? 1.663 -16.891 -9.125 1 95.38 79 ALA B N 1
ATOM 2381 C CA . ALA B 1 79 ? 0.977 -18.078 -9.602 1 95.38 79 ALA B CA 1
ATOM 2382 C C . ALA B 1 79 ? 0.304 -18.812 -8.445 1 95.38 79 ALA B C 1
ATOM 2384 O O . ALA B 1 79 ? -0.798 -19.344 -8.594 1 95.38 79 ALA B O 1
ATOM 2385 N N . GLY B 1 80 ? 1.052 -18.875 -7.34 1 95.06 80 GLY B N 1
ATOM 2386 C CA . GLY B 1 80 ? 0.44 -19.438 -6.145 1 95.06 80 GLY B CA 1
ATOM 2387 C C . GLY B 1 80 ? -0.832 -18.734 -5.734 1 95.06 80 GLY B C 1
ATOM 2388 O O . GLY B 1 80 ? -1.822 -19.375 -5.375 1 95.06 80 GLY B O 1
ATOM 2389 N N . PHE B 1 81 ? -0.825 -17.469 -5.816 1 95.5 81 PHE B N 1
ATOM 2390 C CA . PHE B 1 81 ? -1.994 -16.656 -5.512 1 95.5 81 PHE B CA 1
ATOM 2391 C C . PHE B 1 81 ? -3.148 -17 -6.449 1 95.5 81 PHE B C 1
ATOM 2393 O O . PHE B 1 81 ? -4.277 -17.203 -6 1 95.5 81 PHE B O 1
ATOM 2400 N N . MET B 1 82 ? -2.895 -17.047 -7.703 1 95.12 82 MET B N 1
ATOM 2401 C CA . MET B 1 82 ? -3.922 -17.359 -8.695 1 95.12 82 MET B CA 1
ATOM 2402 C C . MET B 1 82 ? -4.52 -18.734 -8.438 1 95.12 82 MET B C 1
ATOM 2404 O O . MET B 1 82 ?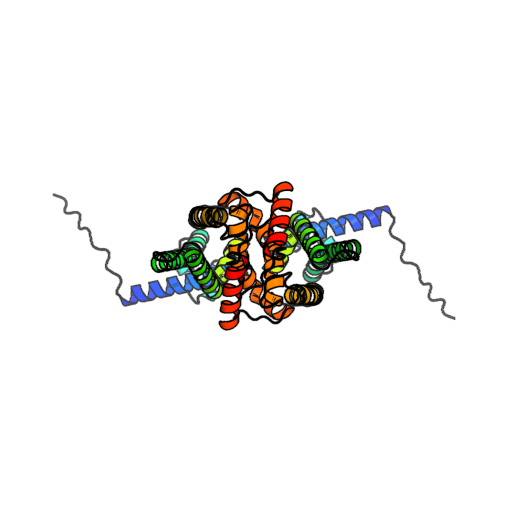 -5.727 -18.938 -8.586 1 95.12 82 MET B O 1
ATOM 2408 N N . GLN B 1 83 ? -3.684 -19.625 -8.062 1 95.75 83 GLN B N 1
ATOM 2409 C CA . GLN B 1 83 ? -4.148 -20.969 -7.766 1 95.75 83 GLN B CA 1
ATOM 2410 C C . GLN B 1 83 ? -5.094 -20.984 -6.566 1 95.75 83 GLN B C 1
ATOM 2412 O O . GLN B 1 83 ? -6.113 -21.672 -6.582 1 95.75 83 GLN B O 1
ATOM 2417 N N . VAL B 1 84 ? -4.754 -20.266 -5.594 1 95.44 84 VAL B N 1
ATOM 2418 C CA . VAL B 1 84 ? -5.59 -20.172 -4.398 1 95.44 84 VAL B CA 1
ATOM 2419 C C . VAL B 1 84 ? -6.945 -19.578 -4.766 1 95.44 84 VAL B C 1
ATOM 2421 O O . VAL B 1 84 ? -7.984 -20.047 -4.289 1 95.44 84 VAL B O 1
ATOM 2424 N N . LEU B 1 85 ? -6.938 -18.578 -5.551 1 94.69 85 LEU B N 1
ATOM 2425 C CA . LEU B 1 85 ? -8.18 -17.922 -5.965 1 94.69 85 LEU B CA 1
ATOM 2426 C C . LEU B 1 85 ? -9.031 -18.875 -6.805 1 94.69 85 LEU B C 1
ATOM 2428 O O . LEU B 1 85 ? -10.25 -18.922 -6.645 1 94.69 85 LEU B O 1
ATOM 2432 N N . GLU B 1 86 ? -8.383 -19.609 -7.66 1 94.5 86 GLU B N 1
ATOM 2433 C CA . GLU B 1 86 ? -9.094 -20.594 -8.477 1 94.5 86 GLU B CA 1
ATOM 2434 C C . GLU B 1 86 ? -9.742 -21.672 -7.613 1 94.5 86 GLU B C 1
ATOM 2436 O O . GLU B 1 86 ? -10.883 -22.062 -7.859 1 94.5 86 GLU B O 1
ATOM 2441 N N . ASN B 1 87 ? -9 -22.125 -6.707 1 96.12 87 ASN B N 1
ATOM 2442 C CA . ASN B 1 87 ? -9.539 -23.109 -5.777 1 96.12 87 ASN B CA 1
ATOM 2443 C C . ASN B 1 87 ? -10.727 -22.562 -5 1 96.12 87 ASN B C 1
ATOM 2445 O O . ASN B 1 87 ? -11.742 -23.234 -4.848 1 96.12 87 ASN B O 1
ATOM 2449 N N . ALA B 1 88 ? -10.578 -21.344 -4.523 1 95.38 88 ALA B N 1
ATOM 2450 C CA . ALA B 1 88 ? -11.664 -20.703 -3.791 1 95.38 88 ALA B CA 1
ATOM 2451 C C . ALA B 1 88 ? -12.898 -20.531 -4.672 1 95.38 88 ALA B C 1
ATOM 2453 O O . ALA B 1 88 ? -14.031 -20.719 -4.215 1 95.38 88 ALA B O 1
ATOM 2454 N N . GLN B 1 89 ? -12.688 -20.141 -5.852 1 93.69 89 GLN B N 1
ATOM 2455 C CA . GLN B 1 89 ? -13.781 -19.984 -6.801 1 93.69 89 GLN B CA 1
ATOM 2456 C C . GLN B 1 89 ? -14.516 -21.312 -7.012 1 93.69 89 GLN B C 1
ATOM 2458 O O . GLN B 1 89 ? -15.75 -21.344 -7.059 1 93.69 89 GLN B O 1
ATOM 2463 N N . SER B 1 90 ? -13.758 -22.328 -7.168 1 95.12 90 SER B N 1
ATOM 2464 C CA . SER B 1 90 ? -14.344 -23.656 -7.367 1 95.12 90 SER B CA 1
ATOM 2465 C C . SER B 1 90 ? -15.164 -24.094 -6.16 1 95.12 90 SER B C 1
ATOM 2467 O O . SER B 1 90 ? -16.266 -24.625 -6.309 1 95.12 90 SER B O 1
ATOM 2469 N N . GLN B 1 91 ? -14.664 -23.844 -5.051 1 95.81 91 GLN B N 1
ATOM 2470 C CA . GLN B 1 91 ? -15.344 -24.203 -3.814 1 95.81 91 GLN B CA 1
ATOM 2471 C C . GLN B 1 91 ? -16.609 -23.375 -3.615 1 95.81 91 GLN B C 1
ATOM 2473 O O . GLN B 1 91 ? -17.578 -23.844 -2.998 1 95.81 91 GLN B O 1
ATOM 2478 N N . ALA B 1 92 ? -16.578 -22.156 -4.145 1 94.19 92 ALA B N 1
ATOM 2479 C CA . ALA B 1 92 ? -17.672 -21.219 -3.916 1 94.19 92 ALA B CA 1
ATOM 2480 C C . ALA B 1 92 ? -18.688 -21.266 -5.059 1 94.19 92 ALA B C 1
ATOM 2482 O O . ALA B 1 92 ? -19.625 -20.469 -5.105 1 94.19 92 ALA B O 1
ATOM 2483 N N . ALA B 1 93 ? -18.547 -22.219 -5.949 1 91.56 93 ALA B N 1
ATOM 2484 C CA . ALA B 1 93 ? -19.312 -22.234 -7.195 1 91.56 93 ALA B CA 1
ATOM 2485 C C . ALA B 1 93 ? -20.812 -22.312 -6.926 1 91.56 93 ALA B C 1
ATOM 2487 O O . ALA B 1 93 ? -21.609 -21.766 -7.684 1 91.56 93 ALA B O 1
ATOM 2488 N N . ALA B 1 94 ? -21.234 -22.859 -5.836 1 94.5 94 ALA B N 1
ATOM 2489 C CA . ALA B 1 94 ? -22.656 -23.062 -5.535 1 94.5 94 ALA B CA 1
ATOM 2490 C C . ALA B 1 94 ? -23.188 -21.953 -4.633 1 94.5 94 ALA B C 1
ATOM 2492 O O . ALA B 1 94 ? -24.391 -21.891 -4.367 1 94.5 94 ALA B O 1
ATOM 2493 N N . GLU B 1 95 ? -22.344 -21.078 -4.191 1 95.81 95 GLU B N 1
ATOM 2494 C CA . GLU B 1 95 ? -22.734 -20.031 -3.254 1 95.81 95 GLU B CA 1
ATOM 2495 C C . GLU B 1 95 ? -23.344 -18.844 -3.984 1 95.81 95 GLU B C 1
ATOM 2497 O O . GLU B 1 95 ? -23.047 -18.609 -5.156 1 95.81 95 GLU B O 1
ATOM 2502 N N . PRO B 1 96 ? -24.234 -18.109 -3.254 1 95.38 96 PRO B N 1
ATOM 2503 C CA . PRO B 1 96 ? -24.703 -16.844 -3.838 1 95.38 96 PRO B CA 1
ATOM 2504 C C . PRO B 1 96 ? -23.578 -15.875 -4.137 1 95.38 96 PRO B C 1
ATOM 2506 O O . PRO B 1 96 ? -22.484 -15.977 -3.551 1 95.38 96 PRO B O 1
ATOM 2509 N N . PRO B 1 97 ? -23.766 -14.945 -5.004 1 94.25 97 PRO B N 1
ATOM 2510 C CA . PRO B 1 97 ? -22.719 -14.047 -5.496 1 94.25 97 PRO B CA 1
ATOM 2511 C C . PRO B 1 97 ? -21.953 -13.352 -4.371 1 94.25 97 PRO B C 1
ATOM 2513 O O . PRO B 1 97 ? -20.719 -13.289 -4.398 1 94.25 97 PRO B O 1
ATOM 2516 N N . ARG B 1 98 ? -22.656 -12.805 -3.406 1 95.75 98 ARG B N 1
ATOM 2517 C CA . ARG B 1 98 ? -22 -12.102 -2.309 1 95.75 98 ARG B CA 1
ATOM 2518 C C . ARG B 1 98 ? -21.078 -13.039 -1.539 1 95.75 98 ARG B C 1
ATOM 2520 O O . ARG B 1 98 ? -19.938 -12.672 -1.212 1 95.75 98 ARG B O 1
ATOM 2527 N N . GLU B 1 99 ? -21.609 -14.227 -1.241 1 96.31 99 GLU B N 1
ATOM 2528 C CA . GLU B 1 99 ? -20.828 -15.203 -0.488 1 96.31 99 GLU B CA 1
ATOM 2529 C C . GLU B 1 99 ? -19.625 -15.68 -1.293 1 96.31 99 GLU B C 1
ATOM 2531 O O . GLU B 1 99 ? -18.547 -15.93 -0.732 1 96.31 99 GLU B O 1
ATOM 2536 N N . ARG B 1 100 ? -19.781 -15.859 -2.523 1 96.12 100 ARG B N 1
ATOM 2537 C CA . ARG B 1 100 ? -18.672 -16.234 -3.391 1 96.12 100 ARG B CA 1
ATOM 2538 C C . ARG B 1 100 ? -17.547 -15.195 -3.311 1 96.12 100 ARG B C 1
ATOM 2540 O O . ARG B 1 100 ? -16.391 -15.547 -3.104 1 96.12 100 ARG B O 1
ATOM 2547 N N . MET B 1 101 ? -17.906 -13.93 -3.441 1 96.94 101 MET B N 1
ATOM 2548 C CA . MET B 1 101 ? -16.922 -12.859 -3.359 1 96.94 101 MET B CA 1
ATOM 2549 C C . MET B 1 101 ? -16.281 -12.812 -1.975 1 96.94 101 MET B C 1
ATOM 2551 O O . MET B 1 101 ? -15.078 -12.586 -1.851 1 96.94 101 MET B O 1
ATOM 2555 N N . ALA B 1 102 ? -17.094 -13.039 -0.953 1 97.62 102 ALA B N 1
ATOM 2556 C CA . ALA B 1 102 ? -16.578 -13.062 0.412 1 97.62 102 ALA B CA 1
ATOM 2557 C C . ALA B 1 102 ? -15.516 -14.148 0.577 1 97.62 102 ALA B C 1
ATOM 2559 O O . ALA B 1 102 ? -14.477 -13.914 1.189 1 97.62 102 ALA B O 1
ATOM 2560 N N . MET B 1 103 ? -15.75 -15.32 0.022 1 97.25 103 MET B N 1
ATOM 2561 C CA . MET B 1 103 ? -14.812 -16.422 0.101 1 97.25 103 MET B CA 1
ATOM 2562 C C . MET B 1 103 ? -13.523 -16.109 -0.644 1 97.25 103 MET B C 1
ATOM 2564 O O . MET B 1 103 ? -12.43 -16.438 -0.177 1 97.25 103 MET B O 1
ATOM 2568 N N . LEU B 1 104 ? -13.648 -15.461 -1.778 1 96.56 104 LEU B N 1
ATOM 2569 C CA . LEU B 1 104 ? -12.484 -15.055 -2.549 1 96.56 104 LEU B CA 1
ATOM 2570 C C . LEU B 1 104 ? -11.648 -14.031 -1.776 1 96.56 104 LEU B C 1
ATOM 2572 O O . LEU B 1 104 ? -10.422 -14.117 -1.744 1 96.56 104 LEU B O 1
ATOM 2576 N N . ILE B 1 105 ? -12.297 -13.055 -1.166 1 97.62 105 ILE B N 1
ATOM 2577 C CA . ILE B 1 105 ? -11.617 -12.039 -0.374 1 97.62 105 ILE B CA 1
ATOM 2578 C C . ILE B 1 105 ? -10.883 -12.695 0.792 1 97.62 105 ILE B C 1
ATOM 2580 O O . ILE B 1 105 ? -9.711 -12.398 1.048 1 97.62 105 ILE B O 1
ATOM 2584 N N . ARG B 1 106 ? -11.516 -13.625 1.468 1 97.94 106 ARG B N 1
ATOM 2585 C CA . ARG B 1 106 ? -10.898 -14.312 2.598 1 97.94 106 ARG B CA 1
ATOM 2586 C C . ARG B 1 106 ? -9.68 -15.125 2.148 1 97.94 106 ARG B C 1
ATOM 2588 O O . ARG B 1 106 ? -8.641 -15.109 2.809 1 97.94 106 ARG B O 1
ATOM 2595 N N . ALA B 1 107 ? -9.836 -15.805 1.042 1 97.06 107 ALA B N 1
ATOM 2596 C CA . ALA B 1 107 ? -8.719 -16.562 0.492 1 97.06 107 ALA B CA 1
ATOM 2597 C C . ALA B 1 107 ? -7.543 -15.656 0.159 1 97.06 107 ALA B C 1
ATOM 2599 O O . ALA B 1 107 ? -6.391 -16 0.435 1 97.06 107 ALA B O 1
ATOM 2600 N N . TYR B 1 108 ? -7.848 -14.516 -0.415 1 96.56 108 TYR B N 1
ATOM 2601 C CA . TYR B 1 108 ? -6.828 -13.531 -0.763 1 96.56 108 TYR B CA 1
ATOM 2602 C C . TYR B 1 108 ? -6.117 -13.023 0.484 1 96.56 108 TYR B C 1
ATOM 2604 O O . TYR B 1 108 ? -4.887 -13 0.539 1 96.56 108 TYR B O 1
ATOM 2612 N N . VAL B 1 109 ? -6.867 -12.609 1.486 1 97.62 109 VAL B N 1
ATOM 2613 C CA . VAL B 1 109 ? -6.305 -12.047 2.709 1 97.62 109 VAL B CA 1
ATOM 2614 C C . VAL B 1 109 ? -5.371 -13.055 3.367 1 97.62 109 VAL B C 1
ATOM 2616 O O . VAL B 1 109 ? -4.25 -12.719 3.754 1 97.62 109 VAL B O 1
ATOM 2619 N N . HIS B 1 110 ? -5.742 -14.281 3.424 1 97.19 110 HIS B N 1
ATOM 2620 C CA . HIS B 1 110 ? -4.93 -15.297 4.086 1 97.19 110 HIS B CA 1
ATOM 2621 C C . HIS B 1 110 ? -3.682 -15.617 3.271 1 97.19 110 HIS B C 1
ATOM 2623 O O . HIS B 1 110 ? -2.604 -15.828 3.836 1 97.19 110 HIS B O 1
ATOM 2629 N N . TYR B 1 111 ? -3.795 -15.672 1.99 1 96.56 111 TYR B N 1
ATOM 2630 C CA . TYR B 1 111 ? -2.613 -15.883 1.161 1 96.56 111 TYR B CA 1
ATOM 2631 C C . TYR B 1 111 ? -1.614 -14.75 1.33 1 96.56 111 TYR B C 1
ATOM 2633 O O . TYR B 1 111 ? -0.413 -14.984 1.48 1 96.56 111 TYR B O 1
ATOM 2641 N N . ALA B 1 112 ? -2.16 -13.547 1.25 1 95.19 112 ALA B N 1
ATOM 2642 C CA . ALA B 1 112 ? -1.312 -12.367 1.394 1 95.19 112 ALA B CA 1
ATOM 2643 C C . ALA B 1 112 ? -0.615 -12.352 2.752 1 95.19 112 ALA B C 1
ATOM 2645 O O . ALA B 1 112 ? 0.537 -11.93 2.859 1 95.19 112 ALA B O 1
ATOM 2646 N N . ALA B 1 113 ? -1.308 -12.766 3.779 1 96 113 ALA B N 1
ATOM 2647 C CA . ALA B 1 113 ? -0.727 -12.836 5.117 1 96 113 ALA B CA 1
ATOM 2648 C C . ALA B 1 113 ? 0.419 -13.844 5.168 1 96 113 ALA B C 1
ATOM 2650 O O . ALA B 1 113 ? 1.436 -13.602 5.824 1 96 113 ALA B O 1
ATOM 2651 N N . ASP B 1 114 ? 0.273 -14.906 4.438 1 94.19 114 ASP B N 1
ATOM 2652 C CA . ASP B 1 114 ? 1.271 -15.977 4.422 1 94.19 114 ASP B CA 1
ATOM 2653 C C . ASP B 1 114 ? 2.432 -15.625 3.492 1 94.19 114 ASP B C 1
ATOM 2655 O O . ASP B 1 114 ? 3.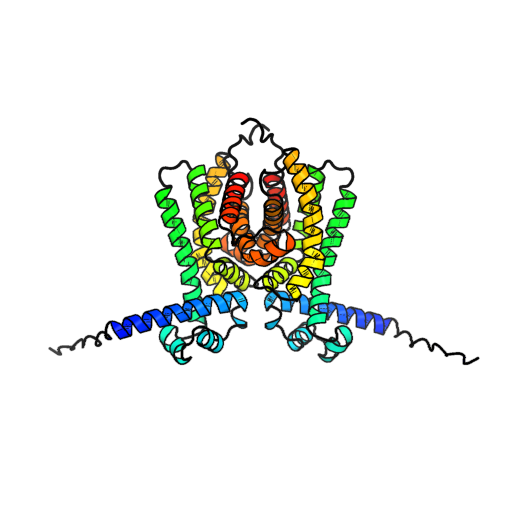504 -16.219 3.576 1 94.19 114 ASP B O 1
ATOM 2659 N N . HIS B 1 115 ? 2.197 -14.672 2.598 1 92.75 115 HIS B N 1
ATOM 2660 C CA . HIS B 1 115 ? 3.193 -14.289 1.604 1 92.75 115 HIS B CA 1
ATOM 2661 C C . HIS B 1 115 ? 3.352 -12.773 1.542 1 92.75 115 HIS B C 1
ATOM 2663 O O . HIS B 1 115 ? 3.055 -12.156 0.517 1 92.75 115 HIS B O 1
ATOM 2669 N N . PRO B 1 116 ? 3.896 -12.227 2.533 1 85.44 116 PRO B N 1
ATOM 2670 C CA . PRO B 1 116 ? 3.986 -10.766 2.602 1 85.44 116 PRO B CA 1
ATOM 2671 C C . PRO B 1 116 ? 4.828 -10.18 1.474 1 85.44 116 PRO B C 1
ATOM 2673 O O . PRO B 1 116 ? 4.73 -8.984 1.187 1 85.44 116 PRO B O 1
ATOM 2676 N N . THR B 1 117 ? 5.613 -10.992 0.785 1 87.62 117 THR B N 1
ATOM 2677 C CA . THR B 1 117 ? 6.477 -10.523 -0.294 1 87.62 117 THR B CA 1
ATOM 2678 C C . THR B 1 117 ? 5.656 -10.203 -1.542 1 87.62 117 THR B C 1
ATOM 2680 O O . THR B 1 117 ? 6.125 -9.492 -2.434 1 87.62 117 THR B O 1
ATOM 2683 N N . LEU B 1 118 ? 4.473 -10.781 -1.59 1 89.12 118 LEU B N 1
ATOM 2684 C CA . LEU B 1 118 ? 3.613 -10.602 -2.754 1 89.12 118 LEU B CA 1
ATOM 2685 C C . LEU B 1 118 ? 3.41 -9.117 -3.051 1 89.12 118 LEU B C 1
ATOM 2687 O O . LEU B 1 118 ? 3.754 -8.648 -4.137 1 89.12 118 LEU B O 1
ATOM 2691 N N . HIS B 1 119 ? 2.943 -8.336 -2.088 1 89.12 119 HIS B N 1
ATOM 2692 C CA . HIS B 1 119 ? 2.623 -6.93 -2.293 1 89.12 119 HIS B CA 1
ATOM 2693 C C . HIS B 1 119 ? 3.889 -6.078 -2.336 1 89.12 119 HIS B C 1
ATOM 2695 O O . HIS B 1 119 ? 3.947 -5.086 -3.066 1 89.12 119 HIS B O 1
ATOM 2701 N N . LYS B 1 120 ? 4.891 -6.539 -1.625 1 89.25 120 LYS B N 1
ATOM 2702 C CA . LYS B 1 120 ? 6.137 -5.785 -1.584 1 89.25 120 LYS B CA 1
ATOM 2703 C C . LYS B 1 120 ? 6.809 -5.754 -2.955 1 89.25 120 LYS B C 1
ATOM 2705 O O . LYS B 1 120 ? 7.309 -4.715 -3.385 1 89.25 120 LYS B O 1
ATOM 2710 N N . VAL B 1 121 ? 6.816 -6.883 -3.643 1 90.69 121 VAL B N 1
ATOM 2711 C CA . VAL B 1 121 ? 7.414 -6.961 -4.973 1 90.69 121 VAL B CA 1
ATOM 2712 C C . VAL B 1 121 ? 6.652 -6.055 -5.938 1 90.69 121 VAL B C 1
ATOM 2714 O O . VAL B 1 121 ? 7.262 -5.324 -6.723 1 90.69 121 VAL B O 1
ATOM 2717 N N . LEU B 1 122 ? 5.352 -6.109 -5.848 1 92.06 122 LEU B N 1
ATOM 2718 C CA . LEU B 1 122 ? 4.531 -5.289 -6.734 1 92.06 122 LEU B CA 1
ATOM 2719 C C . LEU B 1 122 ? 4.77 -3.805 -6.473 1 92.06 122 LEU B C 1
ATOM 2721 O O . LEU B 1 122 ? 4.926 -3.021 -7.41 1 92.06 122 LEU B O 1
ATOM 2725 N N . PHE B 1 123 ? 4.797 -3.41 -5.223 1 89.31 123 PHE B N 1
ATOM 2726 C CA . PHE B 1 123 ? 5.023 -2.018 -4.855 1 89.31 123 PHE B CA 1
ATOM 2727 C C . PHE B 1 123 ? 6.391 -1.546 -5.332 1 89.31 123 PHE B C 1
ATOM 2729 O O . PHE B 1 123 ? 6.523 -0.435 -5.852 1 89.31 123 PHE B O 1
ATOM 2736 N N . GLN B 1 124 ? 7.387 -2.385 -5.199 1 86.94 124 GLN B N 1
ATOM 2737 C CA . GLN B 1 124 ? 8.734 -2.047 -5.633 1 86.94 124 GLN B CA 1
ATOM 2738 C C . GLN B 1 124 ? 8.781 -1.754 -7.133 1 86.94 124 GLN B C 1
ATOM 2740 O O . GLN B 1 124 ? 9.477 -0.837 -7.57 1 86.94 124 GLN B O 1
ATOM 2745 N N . GLU B 1 125 ? 8.047 -2.5 -7.84 1 90.62 125 GLU B N 1
ATOM 2746 C CA . GLU B 1 125 ? 8.109 -2.383 -9.297 1 90.62 125 GLU B CA 1
ATOM 2747 C C . GLU B 1 125 ? 7.207 -1.258 -9.797 1 90.62 125 GLU B C 1
ATOM 2749 O O . GLU B 1 125 ? 7.34 -0.807 -10.938 1 90.62 125 GLU B O 1
ATOM 2754 N N . SER B 1 126 ? 6.316 -0.748 -8.977 1 88.88 126 SER B N 1
ATOM 2755 C CA . SER B 1 126 ? 5.27 0.158 -9.438 1 88.88 126 SER B CA 1
ATOM 2756 C C . SER B 1 126 ? 5.711 1.613 -9.336 1 88.88 126 SER B C 1
ATOM 2758 O O . SER B 1 126 ? 4.926 2.527 -9.594 1 88.88 126 SER B O 1
ATOM 2760 N N . SER B 1 127 ? 6.918 1.915 -8.953 1 82.81 127 SER B N 1
ATOM 2761 C CA . SER B 1 127 ? 7.41 3.283 -8.82 1 82.81 127 SER B CA 1
ATOM 2762 C C . SER B 1 127 ? 7.504 3.967 -10.18 1 82.81 127 SER B C 1
ATOM 2764 O O . SER B 1 127 ? 7.449 5.195 -10.266 1 82.81 127 SER B O 1
ATOM 2766 N N . HIS B 1 128 ? 7.699 3.223 -11.227 1 82.75 128 HIS B N 1
ATOM 2767 C CA . HIS B 1 128 ? 7.75 3.705 -12.602 1 82.75 128 HIS B CA 1
ATOM 2768 C C . HIS B 1 128 ? 7.473 2.578 -13.586 1 82.75 128 HIS B C 1
ATOM 2770 O O . HIS B 1 128 ? 7.504 1.4 -13.219 1 82.75 128 HIS B O 1
ATOM 2776 N N . SER B 1 129 ? 7.176 3.061 -14.719 1 89.62 129 SER B N 1
ATOM 2777 C CA . SER B 1 129 ? 6.992 2.062 -15.773 1 89.62 129 SER B CA 1
ATOM 2778 C C . SER B 1 129 ? 8.297 1.344 -16.078 1 89.62 129 SER B C 1
ATOM 2780 O O . SER B 1 129 ? 9.344 1.98 -16.234 1 89.62 129 SER B O 1
ATOM 2782 N N . ASN B 1 130 ? 8.266 0.064 -16.141 1 93.19 130 ASN B N 1
ATOM 2783 C CA . ASN B 1 130 ? 9.406 -0.79 -16.469 1 93.19 130 ASN B CA 1
ATOM 2784 C C . ASN B 1 130 ? 8.961 -2.164 -16.953 1 93.19 130 ASN B C 1
ATOM 2786 O O . ASN B 1 130 ? 7.801 -2.545 -16.766 1 93.19 130 ASN B O 1
ATOM 2790 N N . PRO B 1 131 ? 9.844 -2.873 -17.562 1 95.5 131 PRO B N 1
ATOM 2791 C CA . PRO B 1 131 ? 9.453 -4.145 -18.172 1 95.5 131 PRO B CA 1
ATOM 2792 C C . PRO B 1 131 ? 8.969 -5.172 -17.156 1 95.5 131 PRO B C 1
ATOM 2794 O O . PRO B 1 131 ? 8.117 -6.008 -17.469 1 95.5 131 PRO B O 1
ATOM 2797 N N . ARG B 1 132 ? 9.477 -5.172 -16 1 96.25 132 ARG B N 1
ATOM 2798 C CA . ARG B 1 132 ? 9.055 -6.113 -14.969 1 96.25 132 ARG B CA 1
ATOM 2799 C C . ARG B 1 132 ? 7.617 -5.844 -14.539 1 96.25 132 ARG B C 1
ATOM 2801 O O . ARG B 1 132 ? 6.828 -6.777 -14.375 1 96.25 132 ARG B O 1
ATOM 2808 N N . LEU B 1 133 ? 7.32 -4.602 -14.359 1 95.69 133 LEU B N 1
ATOM 2809 C CA . LEU B 1 133 ? 5.945 -4.23 -14.031 1 95.69 133 LEU B CA 1
ATOM 2810 C C . LEU B 1 133 ? 5 -4.602 -15.172 1 95.69 133 LEU B C 1
ATOM 2812 O O . LEU B 1 133 ? 3.918 -5.148 -14.93 1 95.69 133 LEU B O 1
ATOM 2816 N N . ASP B 1 134 ? 5.43 -4.297 -16.359 1 96.94 134 ASP B N 1
ATOM 2817 C CA . ASP B 1 134 ? 4.617 -4.648 -17.516 1 96.94 134 ASP B CA 1
ATOM 2818 C C . ASP B 1 134 ? 4.297 -6.141 -17.531 1 96.94 134 ASP B C 1
ATOM 2820 O O . ASP B 1 134 ? 3.158 -6.535 -17.781 1 96.94 134 ASP B O 1
ATOM 2824 N N . TRP B 1 135 ? 5.309 -6.848 -17.312 1 97.38 135 TRP B N 1
ATOM 2825 C CA . TRP B 1 135 ? 5.137 -8.297 -17.297 1 97.38 135 TRP B CA 1
ATOM 2826 C C . TRP B 1 135 ? 4.16 -8.719 -16.203 1 97.38 135 TRP B C 1
ATOM 2828 O O . TRP B 1 135 ? 3.268 -9.539 -16.438 1 97.38 135 TRP B O 1
ATOM 2838 N N . LEU B 1 136 ? 4.277 -8.219 -15 1 96.75 136 LEU B N 1
ATOM 2839 C CA . LEU B 1 136 ? 3.383 -8.531 -13.891 1 96.75 136 LEU B CA 1
ATOM 2840 C C . LEU B 1 136 ? 1.945 -8.148 -14.234 1 96.75 136 LEU B C 1
ATOM 2842 O O . LEU B 1 136 ? 1.014 -8.906 -13.938 1 96.75 136 LEU B O 1
ATOM 2846 N N . ILE B 1 137 ? 1.791 -7.012 -14.781 1 97.25 137 ILE B N 1
ATOM 2847 C CA . ILE B 1 137 ? 0.469 -6.5 -15.125 1 97.25 137 ILE B CA 1
ATOM 2848 C C . ILE B 1 137 ? -0.185 -7.414 -16.156 1 97.25 137 ILE B C 1
ATOM 2850 O O . ILE B 1 137 ? -1.318 -7.863 -15.969 1 97.25 137 ILE B O 1
ATOM 2854 N N . ASP B 1 138 ? 0.518 -7.727 -17.188 1 97.19 138 ASP B N 1
ATOM 2855 C CA . ASP B 1 138 ? -0.033 -8.516 -18.281 1 97.19 138 ASP B CA 1
ATOM 2856 C C . ASP B 1 138 ? -0.301 -9.953 -17.844 1 97.19 138 ASP B C 1
ATOM 2858 O O . ASP B 1 138 ? -1.286 -10.562 -18.266 1 97.19 138 ASP B O 1
ATOM 2862 N N . THR B 1 139 ? 0.55 -10.453 -17.062 1 97.06 139 THR B N 1
ATOM 2863 C CA . THR B 1 139 ? 0.498 -11.867 -16.719 1 97.06 139 THR B CA 1
ATOM 2864 C C . THR B 1 139 ? -0.501 -12.117 -15.602 1 97.06 139 THR B C 1
ATOM 2866 O O . THR B 1 139 ? -1.208 -13.125 -15.602 1 97.06 139 THR B O 1
ATOM 2869 N N . TYR B 1 140 ? -0.606 -11.156 -14.672 1 96.5 140 TYR B N 1
ATOM 2870 C CA . TYR B 1 140 ? -1.36 -11.5 -13.469 1 96.5 140 TYR B CA 1
ATOM 2871 C C . TYR B 1 140 ? -2.391 -10.422 -13.148 1 96.5 140 TYR B C 1
ATOM 2873 O O . TYR B 1 140 ? -3.568 -10.727 -12.945 1 96.5 140 TYR B O 1
ATOM 2881 N N . MET B 1 141 ? -2.021 -9.156 -13.125 1 96.31 141 MET B N 1
ATOM 2882 C CA . MET B 1 141 ? -2.877 -8.094 -12.594 1 96.31 141 MET B CA 1
ATOM 2883 C C . MET B 1 141 ? -4.07 -7.848 -13.516 1 96.31 141 MET B C 1
ATOM 2885 O O . MET B 1 141 ? -5.207 -7.75 -13.055 1 96.31 141 MET B O 1
ATOM 2889 N N . ARG B 1 142 ? -3.82 -7.715 -14.766 1 96.62 142 ARG B N 1
ATOM 2890 C CA . ARG B 1 142 ? -4.891 -7.422 -15.719 1 96.62 142 ARG B CA 1
ATOM 2891 C C . ARG B 1 142 ? -5.902 -8.562 -15.766 1 96.62 142 ARG B C 1
ATOM 2893 O O . ARG B 1 142 ? -7.109 -8.336 -15.656 1 96.62 142 ARG B O 1
ATOM 2900 N N . PRO B 1 143 ? -5.438 -9.812 -15.914 1 95.12 143 PRO B N 1
ATOM 2901 C CA . PRO B 1 143 ? -6.41 -10.906 -15.891 1 95.12 143 PRO B CA 1
ATOM 2902 C C . PRO B 1 143 ? -7.207 -10.961 -14.586 1 95.12 143 PRO B C 1
ATOM 2904 O O . PRO B 1 143 ? -8.414 -11.227 -14.609 1 95.12 143 PRO B O 1
ATOM 2907 N N . LEU B 1 144 ? -6.582 -10.727 -13.477 1 94.62 144 LEU B N 1
ATOM 2908 C CA . LEU B 1 144 ? -7.254 -10.695 -12.188 1 94.62 144 LEU B CA 1
ATOM 2909 C C . LEU B 1 144 ? -8.32 -9.609 -12.156 1 94.62 144 LEU B C 1
ATOM 2911 O O . LEU B 1 144 ? -9.445 -9.844 -11.711 1 94.62 144 LEU B O 1
ATOM 2915 N N . PHE B 1 145 ? -7.953 -8.477 -12.594 1 95.38 145 PHE B N 1
ATOM 2916 C CA . PHE B 1 145 ? -8.875 -7.352 -12.633 1 95.38 145 PHE B CA 1
ATOM 2917 C C . PHE B 1 145 ? -10.086 -7.672 -13.508 1 95.38 145 PHE B C 1
ATOM 2919 O O . PHE B 1 145 ? -11.227 -7.398 -13.125 1 95.38 145 PHE B O 1
ATOM 2926 N N . GLU B 1 146 ? -9.898 -8.188 -14.609 1 93.06 146 GLU B N 1
ATOM 2927 C CA . GLU B 1 146 ? -10.977 -8.445 -15.57 1 93.06 146 GLU B CA 1
ATOM 2928 C C . GLU B 1 146 ? -12.023 -9.383 -14.977 1 93.06 146 GLU B C 1
ATOM 2930 O O . GLU B 1 146 ? -13.227 -9.141 -15.102 1 93.06 146 GLU B O 1
ATOM 2935 N N . VAL B 1 147 ? -11.57 -10.359 -14.312 1 89.88 147 VAL B N 1
ATOM 2936 C CA . VAL B 1 147 ? -12.5 -11.312 -13.719 1 89.88 147 VAL B CA 1
ATOM 2937 C C . VAL B 1 147 ? -13.188 -10.68 -12.508 1 89.88 147 VAL B C 1
ATOM 2939 O O . VAL B 1 147 ? -14.414 -10.742 -12.391 1 89.88 147 VAL B O 1
ATOM 2942 N N . ALA B 1 148 ? -12.453 -10.016 -11.664 1 93.06 148 ALA B N 1
ATOM 2943 C CA . ALA B 1 148 ? -12.977 -9.461 -10.422 1 93.06 148 ALA B CA 1
ATOM 2944 C C . ALA B 1 148 ? -13.914 -8.289 -10.695 1 93.06 148 ALA B C 1
ATOM 2946 O O . ALA B 1 148 ? -14.945 -8.141 -10.039 1 93.06 148 ALA B O 1
ATOM 2947 N N . ALA B 1 149 ? -13.492 -7.465 -11.625 1 91.06 149 ALA B N 1
ATOM 2948 C CA . ALA B 1 149 ? -14.289 -6.281 -11.93 1 91.06 149 ALA B CA 1
ATOM 2949 C C . ALA B 1 149 ? -15.672 -6.664 -12.453 1 91.06 149 ALA B C 1
ATOM 2951 O O . ALA B 1 149 ? -16.656 -6.004 -12.141 1 91.06 149 ALA B O 1
ATOM 2952 N N . THR B 1 150 ? -15.75 -7.66 -13.258 1 92.56 150 THR B N 1
ATOM 2953 C CA . THR B 1 150 ? -17.031 -8.141 -13.773 1 92.56 150 THR B CA 1
ATOM 2954 C C . THR B 1 150 ? -17.922 -8.609 -12.633 1 92.56 150 THR B C 1
ATOM 2956 O O . THR B 1 150 ? -19.109 -8.25 -12.586 1 92.56 150 THR B O 1
ATOM 2959 N N . ASP B 1 151 ? -17.391 -9.328 -11.742 1 94.06 151 ASP B N 1
ATOM 2960 C CA . ASP B 1 151 ? -18.156 -9.828 -10.602 1 94.06 151 ASP B CA 1
ATOM 2961 C C . ASP B 1 151 ? -18.578 -8.68 -9.68 1 94.06 151 ASP B C 1
ATOM 2963 O O . ASP B 1 151 ? -19.703 -8.656 -9.203 1 94.06 151 ASP B O 1
ATOM 2967 N N . LEU B 1 152 ? -17.703 -7.738 -9.469 1 96.44 152 LEU B N 1
ATOM 2968 C CA . LEU B 1 152 ? -18 -6.613 -8.578 1 96.44 152 LEU B CA 1
ATOM 2969 C C . LEU B 1 152 ? -19.078 -5.723 -9.18 1 96.44 152 LEU B C 1
ATOM 2971 O O . LEU B 1 152 ? -19.938 -5.219 -8.453 1 96.44 152 LEU B O 1
ATOM 2975 N N . LYS B 1 153 ? -19 -5.551 -10.469 1 95.94 153 LYS B N 1
ATOM 2976 C CA . LYS B 1 153 ? -20.016 -4.766 -11.148 1 95.94 153 LYS B CA 1
ATOM 2977 C C . LYS B 1 153 ? -21.391 -5.395 -10.977 1 95.94 153 LYS B C 1
ATOM 2979 O O . LYS B 1 153 ? -22.375 -4.695 -10.727 1 95.94 153 LYS B O 1
ATOM 2984 N N . LYS B 1 154 ? -21.484 -6.66 -11.117 1 95.5 154 LYS B N 1
ATOM 2985 C CA . LYS B 1 154 ? -22.734 -7.375 -10.914 1 95.5 154 LYS B CA 1
ATOM 2986 C C . LYS B 1 154 ? -23.25 -7.203 -9.484 1 95.5 154 LYS B C 1
ATOM 2988 O O . LYS B 1 154 ? -24.438 -6.996 -9.266 1 95.5 154 LYS B O 1
ATOM 2993 N N . LEU B 1 155 ? -22.359 -7.289 -8.539 1 96.88 155 LEU B N 1
ATOM 2994 C CA . LEU B 1 155 ? -22.734 -7.105 -7.137 1 96.88 155 LEU B CA 1
ATOM 2995 C C . LEU B 1 155 ? -23.234 -5.688 -6.883 1 96.88 155 LEU B C 1
ATOM 2997 O O . LEU B 1 155 ? -24.188 -5.484 -6.133 1 96.88 155 LEU B O 1
ATOM 3001 N N . GLN B 1 156 ? -22.578 -4.75 -7.492 1 96 156 GLN B N 1
ATOM 3002 C CA . GLN B 1 156 ? -23.016 -3.363 -7.379 1 96 156 GLN B CA 1
ATOM 3003 C C . GLN B 1 156 ? -24.406 -3.18 -7.953 1 96 156 GLN B C 1
ATOM 3005 O O . GLN B 1 156 ? -25.25 -2.504 -7.352 1 96 156 GLN B O 1
ATOM 3010 N N . GLU B 1 157 ? -24.672 -3.764 -9.078 1 95.31 157 GLU B N 1
ATOM 3011 C CA . GLU B 1 157 ? -25.969 -3.682 -9.727 1 95.31 157 GLU B CA 1
ATOM 3012 C C . GLU B 1 157 ? -27.062 -4.293 -8.859 1 95.31 157 GLU B C 1
ATOM 3014 O O . GLU B 1 157 ? -28.219 -3.871 -8.922 1 95.31 157 GLU B O 1
ATOM 3019 N N . GLN B 1 158 ? -26.688 -5.207 -8.047 1 94.25 158 GLN B N 1
ATOM 3020 C CA . GLN B 1 158 ? -27.641 -5.898 -7.18 1 94.25 158 GLN B CA 1
ATOM 3021 C C . GLN B 1 158 ? -27.719 -5.223 -5.812 1 94.25 158 GLN B C 1
ATOM 3023 O O . GLN B 1 158 ? -28.453 -5.68 -4.934 1 94.25 158 GLN B O 1
ATOM 3028 N N . GLY B 1 159 ? -26.922 -4.23 -5.594 1 93.25 159 GLY B N 1
ATOM 3029 C CA . GLY B 1 159 ? -26.922 -3.521 -4.324 1 93.25 159 GLY B CA 1
ATOM 3030 C C . GLY B 1 159 ? -26.156 -4.254 -3.238 1 93.25 159 GLY B C 1
ATOM 3031 O O . GLY B 1 159 ? -26.328 -3.971 -2.051 1 93.25 159 GLY B O 1
ATOM 3032 N N . LEU B 1 160 ? -25.266 -5.176 -3.666 1 94.75 160 LEU B N 1
ATOM 3033 C CA . LEU B 1 160 ? -24.562 -6.035 -2.723 1 94.75 160 LEU B CA 1
ATOM 3034 C C . LEU B 1 160 ? -23.109 -5.574 -2.545 1 94.75 160 LEU B C 1
ATOM 3036 O O . LEU B 1 160 ? -22.344 -6.211 -1.829 1 94.75 160 LEU B O 1
ATOM 3040 N N . ALA B 1 161 ? -22.734 -4.496 -3.156 1 96.12 161 ALA B N 1
ATOM 3041 C CA . ALA B 1 161 ? -21.438 -3.828 -3.01 1 96.12 161 ALA B CA 1
ATOM 3042 C C . ALA B 1 161 ? -21.594 -2.314 -3.121 1 96.12 161 ALA B C 1
ATOM 3044 O O . ALA B 1 161 ? -22.547 -1.822 -3.727 1 96.12 161 ALA B O 1
ATOM 3045 N N . PRO B 1 162 ? -20.688 -1.639 -2.512 1 94.69 162 PRO B N 1
ATOM 3046 C CA . PRO B 1 162 ? -20.781 -0.18 -2.602 1 94.69 162 PRO B CA 1
ATOM 3047 C C . PRO B 1 162 ? -20.781 0.324 -4.043 1 94.69 162 PRO B C 1
ATOM 3049 O O . PRO B 1 162 ? -20.062 -0.217 -4.891 1 94.69 162 PRO B O 1
ATOM 3052 N N . ALA B 1 163 ? -21.609 1.369 -4.27 1 93.94 163 ALA B N 1
ATOM 3053 C CA . ALA B 1 163 ? -21.656 2.002 -5.586 1 93.94 163 ALA B CA 1
ATOM 3054 C C . ALA B 1 163 ? -20.359 2.717 -5.91 1 93.94 163 ALA B C 1
ATOM 3056 O O . ALA B 1 163 ? -19.531 2.951 -5.02 1 93.94 163 ALA B O 1
ATOM 3057 N N . GLY B 1 164 ? -20.219 3.043 -7.188 1 94.88 164 GLY B N 1
ATOM 3058 C CA . GLY B 1 164 ? -19.016 3.723 -7.652 1 94.88 164 GLY B CA 1
ATOM 3059 C C . GLY B 1 164 ? -18.266 2.957 -8.734 1 94.88 164 GLY B C 1
ATOM 3060 O O . GLY B 1 164 ? -18.797 2.002 -9.297 1 94.88 164 GLY B O 1
ATOM 3061 N N . ASN B 1 165 ? -17.062 3.406 -8.984 1 95.81 165 ASN B N 1
ATOM 3062 C CA . ASN B 1 165 ? -16.25 2.799 -10.031 1 95.81 165 ASN B CA 1
ATOM 3063 C C . ASN B 1 165 ? -15.758 1.408 -9.633 1 95.81 165 ASN B C 1
ATOM 3065 O O . ASN B 1 165 ? -15.047 1.259 -8.641 1 95.81 165 ASN B O 1
ATOM 3069 N N . PRO B 1 166 ? -16.109 0.395 -10.398 1 95.88 166 PRO B N 1
ATOM 3070 C CA . PRO B 1 166 ? -15.766 -0.97 -10.008 1 95.88 166 PRO B CA 1
ATOM 3071 C C . PRO B 1 166 ? -14.25 -1.197 -9.961 1 95.88 166 PRO B C 1
ATOM 3073 O O . PRO B 1 166 ? -13.773 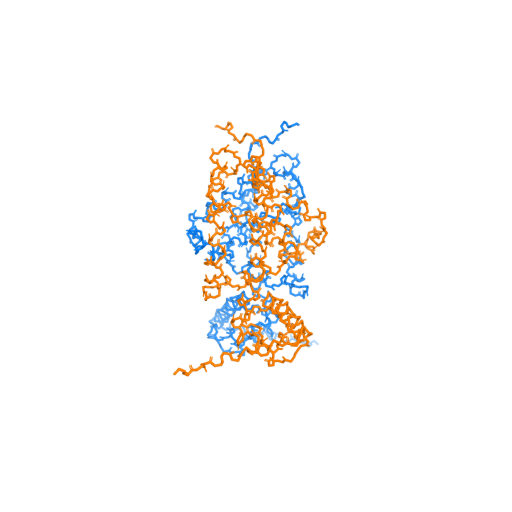-1.999 -9.156 1 95.88 166 PRO B O 1
ATOM 3076 N N . ALA B 1 167 ? -13.531 -0.528 -10.836 1 95.81 167 ALA B N 1
ATOM 3077 C CA . ALA B 1 167 ? -12.078 -0.657 -10.82 1 95.81 167 ALA B CA 1
ATOM 3078 C C . ALA B 1 167 ? -11.492 -0.113 -9.516 1 95.81 167 ALA B C 1
ATOM 3080 O O . ALA B 1 167 ? -10.594 -0.725 -8.93 1 95.81 167 ALA B O 1
ATOM 3081 N N . LEU B 1 168 ? -11.945 1.005 -9.07 1 96.19 168 LEU B N 1
ATOM 3082 C CA . LEU B 1 168 ? -11.5 1.571 -7.805 1 96.19 168 LEU B CA 1
ATOM 3083 C C . LEU B 1 168 ? -11.898 0.679 -6.637 1 96.19 168 LEU B C 1
ATOM 3085 O O . LEU B 1 168 ? -11.117 0.469 -5.711 1 96.19 168 LEU B O 1
ATOM 3089 N N . LEU B 1 169 ? -13.141 0.192 -6.719 1 96.62 169 LEU B N 1
ATOM 3090 C CA . LEU B 1 169 ? -13.609 -0.7 -5.664 1 96.62 169 LEU B CA 1
ATOM 3091 C C . LEU B 1 169 ? -12.727 -1.934 -5.559 1 96.62 169 LEU B C 1
ATOM 3093 O O . LEU B 1 169 ? -12.336 -2.33 -4.457 1 96.62 169 LEU B O 1
ATOM 3097 N N . PHE B 1 170 ? -12.406 -2.551 -6.695 1 96.56 170 PHE B N 1
ATOM 3098 C CA . PHE B 1 170 ? -11.523 -3.709 -6.734 1 96.56 170 PHE B CA 1
ATOM 3099 C C . PHE B 1 170 ? -10.188 -3.393 -6.07 1 96.56 170 PHE B C 1
ATOM 3101 O O . PHE B 1 170 ? -9.703 -4.168 -5.242 1 96.56 170 PHE B O 1
ATOM 3108 N N . ASN B 1 171 ? -9.586 -2.316 -6.418 1 95.56 171 ASN B N 1
ATOM 3109 C CA . ASN B 1 171 ? -8.273 -1.958 -5.91 1 95.56 171 ASN B CA 1
ATOM 3110 C C . ASN B 1 171 ? -8.32 -1.612 -4.422 1 95.56 171 ASN B C 1
ATOM 3112 O O . ASN B 1 171 ? -7.387 -1.918 -3.68 1 95.56 171 ASN B O 1
ATOM 3116 N N . MET B 1 172 ? -9.406 -0.956 -3.996 1 96.31 172 MET B N 1
ATOM 3117 C CA . MET B 1 172 ? -9.57 -0.675 -2.572 1 96.31 172 MET B CA 1
ATOM 3118 C C . MET B 1 172 ? -9.633 -1.968 -1.766 1 96.31 172 MET B C 1
ATOM 3120 O O . MET B 1 172 ? -9.031 -2.068 -0.697 1 96.31 172 MET B O 1
ATOM 3124 N N . ILE B 1 173 ? -10.359 -2.971 -2.25 1 96.94 173 ILE B N 1
ATOM 3125 C CA . ILE B 1 173 ? -10.422 -4.273 -1.597 1 96.94 173 ILE B CA 1
ATOM 3126 C C . ILE B 1 173 ? -9.023 -4.895 -1.556 1 96.94 173 ILE B C 1
ATOM 3128 O O . ILE B 1 173 ? -8.57 -5.344 -0.501 1 96.94 173 ILE B O 1
ATOM 3132 N N . ARG B 1 174 ? -8.359 -4.887 -2.676 1 94.81 174 ARG B N 1
ATOM 3133 C CA . ARG B 1 174 ? -7.043 -5.496 -2.822 1 94.81 174 ARG B CA 1
ATOM 3134 C C . ARG B 1 174 ? -6.031 -4.855 -1.877 1 94.81 174 ARG B C 1
ATOM 3136 O O . ARG B 1 174 ? -5.312 -5.555 -1.161 1 94.81 174 ARG B O 1
ATOM 3143 N N . VAL B 1 175 ? -6.004 -3.559 -1.787 1 94.19 175 VAL B N 1
ATOM 3144 C CA . VAL B 1 175 ? -4.973 -2.881 -1.008 1 94.19 175 VAL B CA 1
ATOM 3145 C C . VAL B 1 175 ? -5.328 -2.932 0.476 1 94.19 175 VAL B C 1
ATOM 3147 O O . VAL B 1 175 ? -4.445 -2.908 1.335 1 94.19 175 VAL B O 1
ATOM 3150 N N . SER B 1 176 ? -6.613 -2.947 0.83 1 95.69 176 SER B N 1
ATOM 3151 C CA . SER B 1 176 ? -7.023 -3.072 2.225 1 95.69 176 SER B CA 1
ATOM 3152 C C . SER B 1 176 ? -6.461 -4.34 2.855 1 95.69 176 SER B C 1
ATOM 3154 O O . SER B 1 176 ? -6.246 -4.395 4.066 1 95.69 176 SER B O 1
ATOM 3156 N N . ALA B 1 177 ? -6.254 -5.332 2.033 1 93.81 177 ALA B N 1
ATOM 3157 C CA . ALA B 1 177 ? -5.578 -6.535 2.51 1 93.81 177 ALA B CA 1
ATOM 3158 C C . ALA B 1 177 ? -4.07 -6.445 2.285 1 93.81 177 ALA B C 1
ATOM 3160 O O . ALA B 1 177 ? -3.299 -6.375 3.244 1 93.81 177 ALA B O 1
ATOM 3161 N N . GLY B 1 178 ? -3.715 -6.258 1.067 1 93.56 178 GLY B N 1
ATOM 3162 C CA . GLY B 1 178 ? -2.314 -6.352 0.682 1 93.56 178 GLY B CA 1
ATOM 3163 C C . GLY B 1 178 ? -1.442 -5.301 1.341 1 93.56 178 GLY B C 1
ATOM 3164 O O . GLY B 1 178 ? -0.401 -5.621 1.916 1 93.56 178 GLY B O 1
ATOM 3165 N N . ALA B 1 179 ? -1.878 -4.098 1.234 1 93.31 179 ALA B N 1
ATOM 3166 C CA . ALA B 1 179 ? -1.062 -3.004 1.758 1 93.31 179 ALA B CA 1
ATOM 3167 C C . ALA B 1 179 ? -1.058 -3.004 3.283 1 93.31 179 ALA B C 1
ATOM 3169 O O . ALA B 1 179 ? -0.035 -2.713 3.908 1 93.31 179 ALA B O 1
ATOM 3170 N N . VAL B 1 180 ? -2.174 -3.301 3.92 1 94.44 180 VAL B N 1
ATOM 3171 C CA . VAL B 1 180 ? -2.234 -3.389 5.375 1 94.44 180 VAL B CA 1
ATOM 3172 C C . VAL B 1 180 ? -1.268 -4.461 5.871 1 94.44 180 VAL B C 1
ATOM 3174 O O . VAL B 1 180 ? -0.503 -4.23 6.809 1 94.44 180 VAL B O 1
ATOM 3177 N N . LEU B 1 181 ? -1.27 -5.547 5.203 1 94.06 181 LEU B N 1
ATOM 3178 C CA . LEU B 1 181 ? -0.392 -6.652 5.582 1 94.06 181 LEU B CA 1
ATOM 3179 C C . LEU B 1 181 ? 1.067 -6.305 5.305 1 94.06 181 LEU B C 1
ATOM 3181 O O . LEU B 1 181 ? 1.953 -6.664 6.082 1 94.06 181 LEU B O 1
ATOM 3185 N N . ALA B 1 182 ? 1.323 -5.609 4.211 1 90.69 182 ALA B N 1
ATOM 3186 C CA . ALA B 1 182 ? 2.68 -5.195 3.861 1 90.69 182 ALA B CA 1
ATOM 3187 C C . ALA B 1 182 ? 3.232 -4.211 4.887 1 90.69 182 ALA B C 1
ATOM 3189 O O . ALA B 1 182 ? 4.449 -4.113 5.07 1 90.69 182 ALA B O 1
ATOM 3190 N N . LEU B 1 183 ? 2.391 -3.49 5.57 1 93 183 LEU B N 1
ATOM 3191 C CA . LEU B 1 183 ? 2.793 -2.477 6.539 1 93 183 LEU B CA 1
ATOM 3192 C C . LEU B 1 183 ? 2.682 -3.01 7.965 1 93 183 LEU B C 1
ATOM 3194 O O . LEU B 1 183 ? 2.584 -2.232 8.914 1 93 183 LEU B O 1
ATOM 3198 N N . ASN B 1 184 ? 2.705 -4.285 8.109 1 93.81 184 ASN B N 1
ATOM 3199 C CA . ASN B 1 184 ? 2.459 -4.93 9.391 1 93.81 184 ASN B CA 1
ATOM 3200 C C . ASN B 1 184 ? 3.422 -4.43 10.469 1 93.81 184 ASN B C 1
ATOM 3202 O O . ASN B 1 184 ? 3.033 -4.254 11.625 1 93.81 184 ASN B O 1
ATOM 3206 N N . VAL B 1 185 ? 4.684 -4.203 10.18 1 93.06 185 VAL B N 1
ATOM 3207 C CA . VAL B 1 185 ? 5.668 -3.744 11.156 1 93.06 185 VAL B CA 1
ATOM 3208 C C . VAL B 1 185 ? 5.27 -2.367 11.688 1 93.06 185 VAL B C 1
ATOM 3210 O O . VAL B 1 185 ? 5.234 -2.145 12.898 1 93.06 185 VAL B O 1
ATOM 3213 N N . GLU B 1 186 ? 4.961 -1.514 10.734 1 94.56 186 GLU B N 1
ATOM 3214 C CA . GLU B 1 186 ? 4.531 -0.168 11.102 1 94.56 186 GLU B CA 1
ATOM 3215 C C . GLU B 1 186 ? 3.225 -0.202 11.891 1 94.56 186 GLU B C 1
ATOM 3217 O O . GLU B 1 186 ? 3.076 0.504 12.891 1 94.56 186 GLU B O 1
ATOM 3222 N N . LEU B 1 187 ? 2.285 -1.021 11.438 1 94.56 187 LEU B N 1
ATOM 3223 C CA . LEU B 1 187 ? 0.975 -1.146 12.07 1 94.56 187 LEU B CA 1
ATOM 3224 C C . LEU B 1 187 ? 1.107 -1.631 13.508 1 94.56 187 LEU B C 1
ATOM 3226 O O . LEU B 1 187 ? 0.472 -1.084 14.414 1 94.56 187 LEU B O 1
ATOM 3230 N N . LYS B 1 188 ? 1.897 -2.605 13.664 1 95.5 188 LYS B N 1
ATOM 3231 C CA . LYS B 1 188 ? 2.127 -3.164 14.992 1 95.5 188 LYS B CA 1
ATOM 3232 C C . LYS B 1 188 ? 2.711 -2.117 15.938 1 95.5 188 LYS B C 1
ATOM 3234 O O . LYS B 1 188 ? 2.236 -1.955 17.062 1 95.5 188 LYS B O 1
ATOM 3239 N N . GLU B 1 189 ? 3.611 -1.383 15.484 1 95 189 GLU B N 1
ATOM 3240 C CA . GLU B 1 189 ? 4.328 -0.431 16.328 1 95 189 GLU B CA 1
ATOM 3241 C C . GLU B 1 189 ? 3.504 0.83 16.562 1 95 189 GLU B C 1
ATOM 3243 O O . GLU B 1 189 ? 3.586 1.44 17.625 1 95 189 GLU B O 1
ATOM 3248 N N . SER B 1 190 ? 2.771 1.22 15.586 1 94.94 190 SER B N 1
ATOM 3249 C CA . SER B 1 190 ? 2.062 2.492 15.688 1 94.94 190 SER B CA 1
ATOM 3250 C C . SER B 1 190 ? 0.695 2.314 16.344 1 94.94 190 SER B C 1
ATOM 3252 O O . SER B 1 190 ? 0.189 3.232 16.984 1 94.94 190 SER B O 1
ATOM 3254 N N . SER B 1 191 ? 0.063 1.127 16.172 1 94.94 191 SER B N 1
ATOM 3255 C CA . SER B 1 191 ? -1.336 1.001 16.578 1 94.94 191 SER B CA 1
ATOM 3256 C C . SER B 1 191 ? -1.554 -0.222 17.453 1 94.94 191 SER B C 1
ATOM 3258 O O . SER B 1 191 ? -2.658 -0.442 17.953 1 94.94 191 SER B O 1
ATOM 3260 N N . GLY B 1 192 ? -0.592 -1.073 17.562 1 93.69 192 GLY B N 1
ATOM 3261 C CA . GLY B 1 192 ? -0.659 -2.211 18.469 1 93.69 192 GLY B CA 1
ATOM 3262 C C . GLY B 1 192 ? -1.312 -3.43 17.844 1 93.69 192 GLY B C 1
ATOM 3263 O O . GLY B 1 192 ? -1.463 -4.465 18.5 1 93.69 192 GLY B O 1
ATOM 3264 N N . VAL B 1 193 ? -1.696 -3.361 16.609 1 95.25 193 VAL B N 1
ATOM 3265 C CA . VAL B 1 193 ? -2.295 -4.504 15.93 1 95.25 193 VAL B CA 1
ATOM 3266 C C . VAL B 1 193 ? -1.204 -5.34 15.266 1 95.25 193 VAL B C 1
ATOM 3268 O O . VAL B 1 193 ? -0.456 -4.836 14.422 1 95.25 193 VAL B O 1
ATOM 3271 N N . ASP B 1 194 ? -1.139 -6.57 15.625 1 96.38 194 ASP B N 1
ATOM 3272 C CA . ASP B 1 194 ? -0.139 -7.496 15.094 1 96.38 194 ASP B CA 1
ATOM 3273 C C . ASP B 1 194 ? -0.772 -8.5 14.133 1 96.38 194 ASP B C 1
ATOM 3275 O O . ASP B 1 194 ? -1.463 -9.43 14.562 1 96.38 194 ASP B O 1
ATOM 3279 N N . LEU B 1 195 ? -0.449 -8.438 12.922 1 95.94 195 LEU B N 1
ATOM 3280 C CA . LEU B 1 195 ? -1.098 -9.281 11.922 1 95.94 195 LEU B CA 1
ATOM 3281 C C . LEU B 1 195 ? -0.336 -10.586 11.727 1 95.94 195 LEU B C 1
ATOM 3283 O O . LEU B 1 195 ? -0.696 -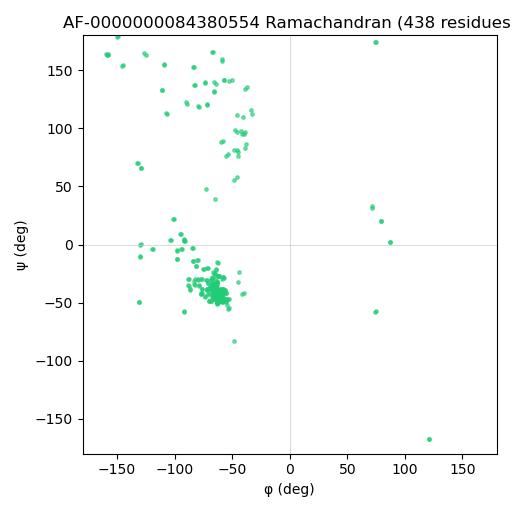11.398 10.875 1 95.94 195 LEU B O 1
ATOM 3287 N N . ASP B 1 196 ? 0.711 -10.773 12.508 1 94.69 196 ASP B N 1
ATOM 3288 C CA . ASP B 1 196 ? 1.305 -12.102 12.594 1 94.69 196 ASP B CA 1
ATOM 3289 C C . ASP B 1 196 ? 0.4 -13.062 13.367 1 94.69 196 ASP B C 1
ATOM 3291 O O . ASP B 1 196 ? 0.578 -14.273 13.312 1 94.69 196 ASP B O 1
ATOM 3295 N N . ASP B 1 197 ? -0.498 -12.484 14.164 1 96.12 197 ASP B N 1
ATOM 3296 C CA . ASP B 1 197 ? -1.52 -13.258 14.859 1 96.12 197 ASP B CA 1
ATOM 3297 C C . ASP B 1 197 ? -2.668 -13.617 13.922 1 96.12 197 ASP B C 1
ATOM 3299 O O . ASP B 1 197 ? -3.381 -12.734 13.438 1 96.12 197 ASP B O 1
ATOM 3303 N N . PRO B 1 198 ? -2.902 -14.961 13.695 1 95.88 198 PRO B N 1
ATOM 3304 C CA . PRO B 1 198 ? -3.951 -15.375 12.766 1 95.88 198 PRO B CA 1
ATOM 3305 C C . PRO B 1 198 ? -5.328 -14.844 13.148 1 95.88 198 PRO B C 1
ATOM 3307 O O . PRO B 1 198 ? -6.172 -14.617 12.273 1 95.88 198 PRO B O 1
ATOM 3310 N N . ARG B 1 199 ? -5.559 -14.617 14.43 1 96.5 199 ARG B N 1
ATOM 3311 C CA . ARG B 1 199 ? -6.84 -14.07 14.867 1 96.5 199 ARG B CA 1
ATOM 3312 C C . ARG B 1 199 ? -7.055 -12.672 14.305 1 96.5 199 ARG B C 1
ATOM 3314 O O . ARG B 1 199 ? -8.172 -12.305 13.945 1 96.5 199 ARG B O 1
ATOM 3321 N N . ASN B 1 200 ? -5.953 -11.898 14.258 1 97.25 200 ASN B N 1
ATOM 3322 C CA . ASN B 1 200 ? -6.043 -10.555 13.711 1 97.25 200 ASN B CA 1
ATOM 3323 C C . ASN B 1 200 ? -6.207 -10.57 12.195 1 97.25 200 ASN B C 1
ATOM 3325 O O . ASN B 1 200 ? -6.855 -9.688 11.625 1 97.25 200 ASN B O 1
ATOM 3329 N N . VAL B 1 201 ? -5.633 -11.594 11.547 1 97.81 201 VAL B N 1
ATOM 3330 C CA . VAL B 1 201 ? -5.816 -11.758 10.102 1 97.81 201 VAL B CA 1
ATOM 3331 C C . VAL B 1 201 ? -7.277 -12.07 9.797 1 97.81 201 VAL B C 1
ATOM 3333 O O . VAL B 1 201 ? -7.855 -11.523 8.859 1 97.81 201 VAL B O 1
ATOM 3336 N N . ASP B 1 202 ? -7.879 -12.945 10.594 1 97.94 202 ASP B N 1
ATOM 3337 C CA . ASP B 1 202 ? -9.297 -13.25 10.453 1 97.94 202 ASP B CA 1
ATOM 3338 C C . ASP B 1 202 ? -10.156 -12 10.633 1 97.94 202 ASP B C 1
ATOM 3340 O O . ASP B 1 202 ? -11.117 -11.789 9.883 1 97.94 202 ASP B O 1
ATOM 3344 N N . MET B 1 203 ? -9.781 -11.195 11.625 1 97.38 203 MET B N 1
ATOM 3345 C CA . MET B 1 203 ? -10.5 -9.953 11.875 1 97.38 203 MET B CA 1
ATOM 3346 C C . MET B 1 203 ? -10.406 -9.016 10.68 1 97.38 203 MET B C 1
ATOM 3348 O O . MET B 1 203 ? -11.398 -8.391 10.289 1 97.38 203 MET B O 1
ATOM 3352 N N . LEU B 1 204 ? -9.25 -8.898 10.125 1 98 204 LEU B N 1
ATOM 3353 C CA . LEU B 1 204 ? -9.055 -8.07 8.938 1 98 204 LEU B CA 1
ATOM 3354 C C . LEU B 1 204 ? -9.93 -8.562 7.789 1 98 204 LEU B C 1
ATOM 3356 O O . LEU B 1 204 ? -10.633 -7.766 7.16 1 98 204 LEU B O 1
ATOM 3360 N N . ALA B 1 205 ? -9.922 -9.898 7.559 1 98.31 205 ALA B N 1
ATOM 3361 C CA . ALA B 1 205 ? -10.719 -10.484 6.484 1 98.31 205 ALA B CA 1
ATOM 3362 C C . ALA B 1 205 ? -12.203 -10.195 6.691 1 98.31 205 ALA B C 1
ATOM 3364 O O . ALA B 1 205 ? -12.898 -9.797 5.758 1 98.31 205 ALA B O 1
ATOM 3365 N N . ASP B 1 206 ? -12.656 -10.359 7.883 1 97.75 206 ASP B N 1
ATOM 3366 C CA . ASP B 1 206 ? -14.062 -10.141 8.203 1 97.75 206 ASP B CA 1
ATOM 3367 C C . ASP B 1 206 ? -14.453 -8.68 7.996 1 97.75 206 ASP B C 1
ATOM 3369 O O . ASP B 1 206 ? -15.531 -8.383 7.473 1 97.75 206 ASP B O 1
ATOM 3373 N N . MET B 1 207 ? -13.578 -7.812 8.398 1 97.5 207 MET B N 1
ATOM 3374 C CA . MET B 1 207 ? -13.875 -6.391 8.242 1 97.5 207 MET B CA 1
ATOM 3375 C C . MET B 1 207 ? -13.93 -6.012 6.77 1 97.5 207 MET B C 1
ATOM 3377 O O . MET B 1 207 ? -14.82 -5.262 6.352 1 97.5 207 MET B O 1
ATOM 3381 N N . ILE B 1 208 ? -12.969 -6.504 6.027 1 98.25 208 ILE B N 1
ATOM 3382 C CA . ILE B 1 208 ? -12.961 -6.207 4.602 1 98.25 208 ILE B CA 1
ATOM 3383 C C . ILE B 1 208 ? -14.258 -6.711 3.967 1 98.25 208 ILE B C 1
ATOM 3385 O O . ILE B 1 208 ? -14.922 -5.977 3.23 1 98.25 208 ILE B O 1
ATOM 3389 N N . VAL B 1 209 ? -14.633 -7.895 4.273 1 97.69 209 VAL B N 1
ATOM 3390 C CA . VAL B 1 209 ? -15.852 -8.477 3.713 1 97.69 209 VAL B CA 1
ATOM 3391 C C . VAL B 1 209 ? -17.062 -7.637 4.125 1 97.69 209 VAL B C 1
ATOM 3393 O O . VAL B 1 209 ? -17.875 -7.262 3.283 1 97.69 209 VAL B O 1
ATOM 3396 N N . ASN B 1 210 ? -17.188 -7.262 5.336 1 95.94 210 ASN B N 1
ATOM 3397 C CA . ASN B 1 210 ? -18.359 -6.562 5.848 1 95.94 210 ASN B CA 1
ATOM 3398 C C . ASN B 1 210 ? -18.438 -5.137 5.32 1 95.94 210 ASN B C 1
ATOM 3400 O O . ASN B 1 210 ? -19.531 -4.609 5.102 1 95.94 210 ASN B O 1
ATOM 3404 N N . ILE B 1 211 ? -17.328 -4.574 5.121 1 96.38 211 ILE B N 1
ATOM 3405 C CA . ILE B 1 211 ? -17.266 -3.189 4.668 1 96.38 211 ILE B CA 1
ATOM 3406 C C . ILE B 1 211 ? -17.578 -3.123 3.172 1 96.38 211 ILE B C 1
ATOM 3408 O O . ILE B 1 211 ? -18.344 -2.27 2.725 1 96.38 211 ILE B O 1
ATOM 3412 N N . PHE B 1 212 ? -17 -4.078 2.439 1 97 212 PHE B N 1
ATOM 3413 C CA . PHE B 1 212 ? -17.062 -3.955 0.987 1 97 212 PHE B CA 1
ATOM 3414 C C . PHE B 1 212 ? -18.203 -4.801 0.424 1 97 212 PHE B C 1
ATOM 3416 O O . PHE B 1 212 ? -18.594 -4.641 -0.738 1 97 212 PHE B O 1
ATOM 3423 N N . LEU B 1 213 ? -18.766 -5.676 1.235 1 95.88 213 LEU B N 1
ATOM 3424 C CA . LEU B 1 213 ? -19.938 -6.465 0.878 1 95.88 213 LEU B CA 1
ATOM 3425 C C . LEU B 1 213 ? -21.016 -6.367 1.958 1 95.88 213 LEU B C 1
ATOM 3427 O O . LEU B 1 213 ? -21.391 -7.375 2.564 1 95.88 213 LEU B O 1
ATOM 3431 N N . PRO B 1 214 ? -21.547 -5.18 2.109 1 88.5 214 PRO B N 1
ATOM 3432 C CA . PRO B 1 214 ? -22.516 -4.984 3.182 1 88.5 214 PRO B CA 1
ATOM 3433 C C . PRO B 1 214 ? -23.797 -5.785 2.973 1 88.5 214 PRO B C 1
ATOM 3435 O O . PRO B 1 214 ? -24.188 -6.059 1.831 1 88.5 214 PRO B O 1
ATOM 3438 N N . THR B 1 215 ? -24.375 -6.352 3.877 1 78.81 215 THR B N 1
ATOM 3439 C CA . THR B 1 215 ? -25.609 -7.133 3.816 1 78.81 215 THR B CA 1
ATOM 3440 C C . THR B 1 215 ? -26.828 -6.223 3.887 1 78.81 215 THR B C 1
ATOM 3442 O O . THR B 1 215 ? -27.922 -6.594 3.438 1 78.81 215 THR B O 1
ATOM 3445 N N . GLY B 1 216 ? -26.828 -5.062 4.562 1 62.38 216 GLY B N 1
ATOM 3446 C CA . GLY B 1 216 ? -28.031 -4.281 4.777 1 62.38 216 GLY B CA 1
ATOM 3447 C C . GLY B 1 216 ? -28.391 -3.395 3.6 1 62.38 216 GLY B C 1
ATOM 3448 O O . GLY B 1 216 ? -27.562 -3.18 2.707 1 62.38 216 GLY B O 1
ATOM 3449 N N . ASN B 1 217 ? -29.766 -3.195 3.049 1 48.69 217 ASN B N 1
ATOM 3450 C CA . ASN B 1 217 ? -30.422 -2.432 1.993 1 48.69 217 ASN B CA 1
ATOM 3451 C C . ASN B 1 217 ? -29.828 -1.033 1.859 1 48.69 217 ASN B C 1
ATOM 3453 O O . ASN B 1 217 ? -29.984 -0.197 2.75 1 48.69 217 ASN B O 1
ATOM 3457 N N . PRO B 1 218 ? -28.859 -0.791 1.242 1 41.47 218 PRO B N 1
ATOM 3458 C CA . PRO B 1 218 ? -28.438 0.589 0.978 1 41.47 218 PRO B CA 1
ATOM 3459 C C . PRO B 1 218 ? -29.594 1.483 0.545 1 41.47 218 PRO B C 1
ATOM 3461 O O . PRO B 1 218 ? -29.391 2.668 0.264 1 41.47 218 PRO B O 1
ATOM 3464 N N . ARG B 1 219 ? -30.672 1.021 -0.181 1 34.62 219 ARG B N 1
ATOM 3465 C CA . ARG B 1 219 ? -31.531 1.729 -1.122 1 34.62 219 ARG B CA 1
ATOM 3466 C C . ARG B 1 219 ? -32.125 2.971 -0.479 1 34.62 219 ARG B C 1
ATOM 3468 O O . ARG B 1 219 ? -32.75 3.799 -1.165 1 34.62 219 ARG B O 1
ATOM 3475 N N . THR B 1 220 ? -32.719 2.852 0.644 1 30.8 220 THR B N 1
ATOM 3476 C CA . THR B 1 220 ? -33.938 3.682 0.605 1 30.8 220 THR B CA 1
ATOM 3477 C C . THR B 1 220 ? -33.562 5.16 0.497 1 30.8 220 THR B C 1
ATOM 3479 O O . THR B 1 220 ? -34.281 6.02 1.025 1 30.8 220 THR B O 1
ATOM 3482 N N . ALA B 1 221 ? -32.562 5.57 -0.25 1 26.72 221 ALA B N 1
ATOM 3483 C CA . ALA B 1 221 ? -32.875 6.969 -0.533 1 26.72 221 ALA B CA 1
ATOM 3484 C C . ALA B 1 221 ? -33.812 7.094 -1.743 1 26.72 221 ALA B C 1
ATOM 3486 O O . ALA B 1 221 ? -33.656 6.344 -2.713 1 26.72 221 ALA B O 1
#

Organism: NCBI:txid1548547

Radius of gyration: 25.31 Å; Cα contacts (8 Å, |Δi|>4): 505; chains: 2; bounding box: 70×89×76 Å

Nearest PDB structures (foldseek):
  2qtq-assembly1_A  TM=7.639E-01  e=4.034E-06  Novosphingobium aromaticivorans DSM 12444
  2id6-assembly1_A-2  TM=6.789E-01  e=2.945E-06  Thermotoga maritima
  3ih3-assembly1_A  TM=7.010E-01  e=4.829E-06  Thermotoga maritima
  6mj1-assembly1_A-2  TM=7.569E-01  e=1.085E-05  Bacillus subtilis subsp. subtilis str. 168
  1zkg-assembly1_A  TM=6.688E-01  e=3.493E-05  Thermotoga maritima MSB8

Solvent-accessible surface area (backbone atoms only — not comparable to full-atom values): 23602 Å² total; per-residue (Å²): 137,83,77,77,76,77,70,69,72,78,75,69,54,71,67,57,49,51,50,47,51,49,50,52,49,37,40,34,54,28,38,38,51,42,35,35,70,40,25,69,87,57,42,51,68,62,57,26,21,59,69,39,71,46,66,56,68,55,52,42,72,75,37,65,45,69,66,50,40,49,51,52,27,51,45,54,54,52,50,51,50,52,50,51,47,49,52,39,49,62,72,29,64,84,47,58,71,67,57,29,51,42,47,40,49,40,52,48,38,53,50,38,64,77,36,48,51,57,47,35,40,51,56,59,38,25,74,48,92,45,72,68,38,51,50,46,29,68,71,46,47,26,59,50,41,57,58,48,34,55,54,46,43,53,31,30,76,69,53,40,23,73,76,76,60,40,62,58,51,50,48,35,57,50,29,44,39,38,49,52,52,45,32,31,60,49,40,27,73,39,64,66,50,52,62,86,38,66,70,46,43,52,50,51,35,51,43,52,37,50,58,55,41,38,83,68,83,77,61,91,118,136,83,78,77,76,76,71,72,74,77,75,67,53,70,67,58,48,49,51,49,50,50,49,50,50,37,40,34,54,26,38,38,53,40,36,36,70,38,26,70,88,57,41,50,67,62,56,26,21,59,69,40,69,47,66,56,69,54,51,43,73,75,37,64,46,67,65,49,40,49,50,53,27,51,44,52,53,52,51,51,50,51,51,49,46,50,51,38,48,63,73,28,64,85,46,58,71,67,57,29,52,40,48,39,49,40,51,48,38,55,49,38,64,76,35,48,50,57,47,35,39,52,57,59,40,26,74,49,93,45,72,67,39,52,49,47,29,68,72,47,47,26,58,50,41,59,56,48,32,53,54,46,43,54,32,31,75,70,54,40,24,72,76,77,60,41,60,59,52,50,49,36,58,49,29,42,38,37,50,53,53,44,32,31,61,50,40,27,72,39,64,66,52,50,60,87,39,66,69,47,43,51,49,50,34,50,42,51,37,49,57,53,42,39,84,68,83,75,56,89,117

Secondary structure (DSSP, 8-state):
-------------HHHHHHHHHHHHHHHHHHHHHHHHHTTTT--HHHHHHHHTS-THHHHHHHSSHHHHHHHHHHHHHHHHHHHHHHHHHHTTTS-HHHHHHHHHHHHHHHHHH-THHHHHHHHHTTS--HHHHHHIIIIIHHHHHHHHHHHHHHHHTTSS-SS-HHHHHHHHHHHHHHHHHTHHHHHHHH---TTSHHHHHHHHHHHHHHHS--S-----/-------------HHHHHHHHHHHHHHHHHHHHHHHHHTTTT--HHHHHHHHTS-THHHHHHHSSHHHHHHHHHHHHHHHHHHHHHHHHHHTTTS-HHHHHHHHHHHHHHHHHH-THHHHHHHHHTTS--HHHHHHIIIIIHHHHHHHHHHHHHHHHTTSS-SS-HHHHHHHHHHHHHHHHHTHHHHHHHH---TTSHHHHHHHHHHHHHHHS--S-----